Protein 7N3Z (pdb70)

Nearest PDB structures (foldseek):
  7n3z-assembly1_A  TM=1.003E+00  e=1.411E-87  Saccharomyces cerevisiae
  7n3y-assembly1_B  TM=9.552E-01  e=8.326E-77  Saccharomyces cerevisiae
  7n3y-assembly1_A  TM=9.451E-01  e=5.835E-74  Saccharomyces cerevisiae
  7n3y-assembly2_D  TM=9.573E-01  e=3.403E-71  Saccharomyces cerevisiae
  7n3y-assembly2_C  TM=9.420E-01  e=3.754E-72  Saccharomyces cerevisiae

Sequence (379 aa):
KSENTIRFLTFNVNGIRTFFHYQPFSQMNQSLRSVFDFFRADIITFQELKTEKLSISKWGRVDGFYSFISIPQTRKGYSGVGCWIRIPEKNHPLYHALQVVKAEEGITGYLTIKNGKHSAISSYRNDVNQGIGGYDSLDPDLDEKSALELDSEGRCVMVELACGIVIISVYCPANSNSSEEGEMFRLRFLKVLLRRRVRNLDKIGKKIVLMGDVNVCCRDLIDSADTLEQFSIPITDPMGGTKLEAQYRDKAIQFIINPDTPHRRIFNQILADSLLPDASKRGILIDTTRLIQTRNRLKMYTVWNMLKNLRPSNYGSRIDFILVSLKLERCIKAADILPDILGSDHCPVYSDLDILDDRIEPGTTQVPIPKFEARYKYNLRN

InterPro domains:
  IPR004808 AP endonuclease 1 [PS51435] (17-363)
  IPR004808 AP endonuclease 1 [PTHR22748] (12-360)
  IPR005135 Endonuclease/exonuclease/phosphatase [PF03372] (20-354)
  IPR010666 Zinc finger, GRF-type [PF06839] (474-520)
  IPR010666 Zinc finger, GRF-type [PS51999] (476-520)
  IPR020848 AP endonuclease 1, conserved site [PS00728] (322-333)
  IPR036691 Endonuclease/exonuclease/phosphatase superfamily [G3DSA:3.60.10.10] (2-362)
  IPR036691 Endonuclease/exonuclease/phosphatase superfamily [SSF56219] (17-362)

Structure (mmCIF, N/CA/C/O backbone):
data_7N3Z
#
_entry.id   7N3Z
#
_cell.length_a   171.412
_cell.length_b   46.948
_cell.length_c   51.532
_cell.angle_alpha   90.000
_cell.angle_beta   104.213
_cell.angle_gamma   90.000
#
_symmetry.space_group_name_H-M   'C 1 2 1'
#
loop_
_entity.id
_entity.type
_entity.pdbx_description
1 polymer 'DNA-(apurinic or apyrimidinic site) endonuclease 2'
2 non-polymer 'MAGNESIUM ION'
3 non-polymer 'CHLORIDE ION'
4 non-polymer 1,2-ETHANEDIOL
5 water water
#
loop_
_atom_site.group_PDB
_atom_site.id
_atom_site.type_symbol
_atom_site.label_atom_id
_atom_site.label_alt_id
_atom_site.label_comp_id
_atom_site.label_asym_id
_atom_site.label_entity_id
_atom_site.label_seq_id
_atom_site.pdbx_PDB_ins_code
_atom_site.Cartn_x
_atom_site.Cartn_y
_atom_site.Cartn_z
_atom_site.occupancy
_atom_site.B_iso_or_equiv
_atom_site.auth_seq_id
_atom_site.auth_comp_id
_atom_site.auth_asym_id
_atom_site.auth_atom_id
_atom_site.pdbx_PDB_model_num
ATOM 1 N N . LYS A 1 12 ? 67.47700 47.47100 7.06700 1.000 107.34445 12 LYS A N 1
ATOM 2 C CA . LYS A 1 12 ? 67.61500 47.23300 8.50000 1.000 110.41324 12 LYS A CA 1
ATOM 3 C C . LYS A 1 12 ? 69.09100 47.26300 8.92100 1.000 118.61159 12 LYS A C 1
ATOM 4 O O . LYS A 1 12 ? 69.98100 47.25300 8.07500 1.000 123.66746 12 LYS A O 1
ATOM 23 N N . SER A 1 13 ? 69.33800 47.28600 10.22800 1.000 111.52127 13 SER A N 1
ATOM 24 C CA . SER A 1 13 ? 70.66600 47.52500 10.77500 1.000 105.30210 13 SER A CA 1
ATOM 25 C C . SER A 1 13 ? 71.43300 46.22200 10.99300 1.000 86.11296 13 SER A C 1
ATOM 26 O O . SER A 1 13 ? 70.85700 45.14400 11.14700 1.000 71.91389 13 SER A O 1
ATOM 34 N N . GLU A 1 14 ? 72.76400 46.34000 10.99500 1.000 80.57808 14 GLU A N 1
ATOM 35 C CA . GLU A 1 14 ? 73.61100 45.20000 11.32400 1.000 78.50415 14 GLU A CA 1
ATOM 36 C C . GLU A 1 14 ? 73.47200 44.78100 12.78300 1.000 66.13161 14 GLU A C 1
ATOM 37 O O . GLU A 1 14 ? 73.83400 43.65100 13.13100 1.000 59.78612 14 GLU A O 1
ATOM 49 N N . ASN A 1 15 ? 72.96500 45.66100 13.64000 1.000 67.65811 15 ASN A N 1
ATOM 50 C CA . ASN A 1 15 ? 72.85900 45.37100 15.06000 1.000 69.10302 15 ASN A CA 1
ATOM 51 C C . ASN A 1 15 ? 71.58600 44.63000 15.42400 1.000 51.05349 15 ASN A C 1
ATOM 52 O O . ASN A 1 15 ? 71.47300 44.16100 16.56100 1.000 43.53943 15 ASN A O 1
ATOM 63 N N . THR A 1 16 ? 70.62400 44.52700 14.51100 1.000 53.23796 16 THR A N 1
ATOM 64 C CA . THR A 1 16 ? 69.36800 43.85400 14.80400 1.000 49.55068 16 THR A CA 1
ATOM 65 C C . THR A 1 16 ? 69.40800 42.43600 14.25200 1.000 37.43344 16 THR A C 1
ATOM 66 O O . THR A 1 16 ? 69.98000 42.18400 13.18600 1.000 28.24286 16 THR A O 1
ATOM 77 N N . ILE A 1 17 ? 68.81200 41.51200 15.00000 1.000 31.48272 17 ILE A N 1
ATOM 78 C CA . ILE A 1 17 ? 68.58000 40.14800 14.54100 1.000 26.63477 17 ILE A CA 1
ATOM 79 C C . ILE A 1 17 ? 67.20600 40.09400 13.89400 1.000 24.07657 17 ILE A C 1
ATOM 80 O O . ILE A 1 17 ? 66.21700 40.49000 14.51800 1.000 25.58728 17 ILE A O 1
ATOM 96 N N . ARG A 1 18 ? 67.13300 39.59600 12.65100 1.000 24.68454 18 ARG A N 1
ATOM 97 C CA . ARG A 1 18 ? 65.86200 39.39500 11.97000 1.000 23.63178 18 ARG A CA 1
ATOM 98 C C . ARG A 1 18 ? 65.41600 37.95000 12.15700 1.000 21.98421 18 ARG A C 1
ATOM 99 O O . ARG A 1 18 ? 66.13100 37.02300 11.76600 1.000 20.03924 18 ARG A O 1
ATOM 120 N N . PHE A 1 19 ? 64.24900 37.77300 12.77200 1.000 19.08124 19 PHE A N 1
ATOM 121 C CA . PHE A 1 19 ? 63.60200 36.48600 12.94800 1.000 20.48930 19 PHE A CA 1
ATOM 122 C C . PHE A 1 19 ? 62.56600 36.28700 11.85300 1.000 21.06305 19 PHE A C 1
ATOM 123 O O . PHE A 1 19 ? 61.81500 37.20400 11.52800 1.000 22.90011 19 PHE A O 1
ATOM 140 N N . LEU A 1 20 ? 62.50000 35.07800 11.31700 1.000 21.58680 20 LEU A N 1
ATOM 141 C CA . LEU A 1 20 ? 61.59300 34.76900 10.22400 1.000 20.81039 20 LEU A CA 1
ATOM 142 C C . LEU A 1 20 ? 60.97500 33.41100 10.48600 1.000 24.68980 20 LEU A C 1
ATOM 143 O O . LEU A 1 20 ? 61.69800 32.47000 10.81200 1.000 21.40257 20 LEU A O 1
ATOM 159 N N . THR A 1 21 ? 59.64700 33.30700 10.32900 1.000 23.59757 21 THR A N 1
ATOM 160 C CA . THR A 1 21 ? 58.95600 32.03000 10.40500 1.000 20.26296 21 THR A CA 1
ATOM 161 C C . THR A 1 21 ? 58.10200 31.87100 9.15700 1.000 20.95251 21 THR A C 1
ATOM 162 O O . THR A 1 21 ? 57.54800 32.84900 8.65000 1.000 22.50007 21 THR A O 1
ATOM 173 N N . PHE A 1 22 ? 58.02200 30.63800 8.65700 1.000 21.68155 22 PHE A N 1
ATOM 174 C CA . PHE A 1 22 ? 57.36800 30.35400 7.38100 1.000 19.82606 22 PHE A CA 1
ATOM 175 C C . PHE A 1 22 ? 56.96500 28.88500 7.40300 1.000 24.68717 22 PHE A C 1
ATOM 176 O O . PHE A 1 22 ? 57.83400 28.00700 7.44600 1.000 23.72916 22 PHE A O 1
ATOM 193 N N . ASN A 1 23 ? 55.66500 28.61500 7.38600 1.000 25.39252 23 ASN A N 1
ATOM 194 C CA . ASN A 1 23 ? 55.17800 27.28100 7.06600 1.000 25.02932 23 ASN A CA 1
ATOM 195 C C . ASN A 1 23 ? 55.27800 27.12900 5.55600 1.000 25.71098 23 ASN A C 1
ATOM 196 O O . ASN A 1 23 ? 54.54700 27.79100 4.81100 1.000 28.16390 23 ASN A O 1
ATOM 207 N N . VAL A 1 24 ? 56.14800 26.23100 5.09300 1.000 23.48703 24 VAL A N 1
ATOM 208 C CA . VAL A 1 24 ? 56.47800 26.17800 3.67300 1.000 28.11390 24 VAL A CA 1
ATOM 209 C C . VAL A 1 24 ? 55.71300 25.10200 2.92500 1.000 24.91351 24 VAL A C 1
ATOM 210 O O . VAL A 1 24 ? 55.88700 24.97400 1.70700 1.000 25.56359 24 VAL A O 1
ATOM 223 N N . ASN A 1 25 ? 54.82700 24.36500 3.59400 1.000 27.53225 25 ASN A N 1
ATOM 224 C CA . ASN A 1 25 ? 53.96200 23.38400 2.93400 1.000 26.60319 25 ASN A CA 1
ATOM 225 C C . ASN A 1 25 ? 54.79300 22.45100 2.05300 1.000 28.16390 25 ASN A C 1
ATOM 226 O O . ASN A 1 25 ? 54.47500 22.18800 0.88300 1.000 30.96950 25 ASN A O 1
ATOM 237 N N . GLY A 1 26 ? 55.88000 21.94900 2.63100 1.000 24.94246 26 GLY A N 1
ATOM 238 C CA . GLY A 1 26 ? 56.79300 21.08100 1.92000 1.000 26.11629 26 GLY A CA 1
ATOM 239 C C . GLY A 1 26 ? 57.93900 21.85200 1.29300 1.000 36.04906 26 GLY A C 1
ATOM 240 O O . GLY A 1 26 ? 57.73900 22.63500 0.35300 1.000 28.26128 26 GLY A O 1
ATOM 244 N N . ILE A 1 27 ? 59.15700 21.62300 1.79400 1.000 31.09583 27 ILE A N 1
ATOM 245 C CA . ILE A 1 27 ? 60.25700 22.48400 1.38400 1.000 27.25064 27 ILE A CA 1
ATOM 246 C C . ILE A 1 27 ? 60.64500 22.24200 -0.06600 1.000 27.36381 27 ILE A C 1
ATOM 247 O O . ILE A 1 27 ? 61.01300 23.19100 -0.76600 1.000 40.94175 27 ILE A O 1
ATOM 263 N N . ARG A 1 28 ? 60.53800 21.00700 -0.57000 1.000 38.28091 28 ARG A N 1
ATOM 264 C CA . ARG A 1 28 ? 60.82200 20.77500 -1.98800 1.000 39.38630 28 ARG A CA 1
ATOM 265 C C . ARG A 1 28 ? 59.82500 21.50500 -2.88800 1.000 32.59601 28 ARG A C 1
ATOM 266 O O . ARG A 1 28 ? 60.20400 22.11100 -3.89800 1.000 32.39336 28 ARG A O 1
ATOM 270 N N . THR A 1 29 ? 58.53200 21.41800 -2.56600 1.000 31.10373 29 THR A N 1
ATOM 271 C CA . THR A 1 29 ? 57.52200 22.16700 -3.31400 1.000 40.18903 29 THR A CA 1
ATOM 272 C C . THR A 1 29 ? 57.73500 23.67500 -3.19600 1.000 30.72210 29 THR A C 1
ATOM 273 O O . THR A 1 29 ? 57.53700 24.41800 -4.16100 1.000 31.69591 29 THR A O 1
ATOM 284 N N . PHE A 1 30 ? 58.10700 24.14400 -2.00500 1.000 31.25901 30 PHE A N 1
ATOM 285 C CA . PHE A 1 30 ? 58.39000 25.56500 -1.80200 1.000 28.14548 30 PHE A CA 1
ATOM 286 C C . PHE A 1 30 ? 59.36300 26.11000 -2.85100 1.000 31.93541 30 PHE A C 1
ATOM 287 O O . PHE A 1 30 ? 59.19800 27.24000 -3.33400 1.000 29.39826 30 PHE A O 1
ATOM 304 N N . PHE A 1 31 ? 60.36500 25.32000 -3.23600 1.000 31.67748 31 PHE A N 1
ATOM 305 C CA . PHE A 1 31 ? 61.35900 25.80800 -4.19000 1.000 33.51718 31 PHE A CA 1
ATOM 306 C C . PHE A 1 31 ? 60.85400 25.82200 -5.63300 1.000 36.38331 31 PHE A C 1
ATOM 307 O O . PHE A 1 31 ? 61.63400 26.14700 -6.53200 1.000 36.64387 31 PHE A O 1
ATOM 324 N N . HIS A 1 32 ? 59.59100 25.48200 -5.88200 1.000 33.61719 32 HIS A N 1
ATOM 325 C CA . HIS A 1 32 ? 59.02500 25.63200 -7.21400 1.000 36.02274 32 HIS A CA 1
ATOM 326 C C . HIS A 1 32 ? 58.35300 26.98300 -7.40800 1.000 35.43583 32 HIS A C 1
ATOM 327 O O . HIS A 1 32 ? 57.87500 27.26700 -8.49800 1.000 40.06007 32 HIS A O 1
ATOM 341 N N . TYR A 1 33 ? 58.32200 27.83200 -6.39400 1.000 33.62245 33 TYR A N 1
ATOM 342 C CA . TYR A 1 33 ? 57.70800 29.14700 -6.52400 1.000 37.49397 33 TYR A CA 1
ATOM 343 C C . TYR A 1 33 ? 58.75600 30.22800 -6.77500 1.000 38.03351 33 TYR A C 1
ATOM 344 O O . TYR A 1 33 ? 59.85600 30.18600 -6.20700 1.000 32.86710 33 TYR A O 1
ATOM 362 N N . GLN A 1 34 ? 58.38900 31.21900 -7.57900 1.000 35.44636 34 GLN A N 1
ATOM 363 C CA . GLN A 1 34 ? 59.24100 32.38800 -7.75800 1.000 38.05193 34 GLN A CA 1
ATOM 364 C C . GLN A 1 34 ? 59.34400 33.16900 -6.44400 1.000 34.59889 34 GLN A C 1
ATOM 365 O O . GLN A 1 34 ? 58.36100 33.27900 -5.69900 1.000 35.88851 34 GLN A O 1
ATOM 379 N N . PRO A 1 35 ? 60.51000 33.75400 -6.14000 1.000 37.60977 35 PRO A N 1
ATOM 380 C CA . PRO A 1 35 ? 61.79100 33.69400 -6.84800 1.000 37.66504 35 PRO A CA 1
ATOM 381 C C . PRO A 1 35 ? 62.63000 32.49000 -6.47300 1.000 35.86746 35 PRO A C 1
ATOM 382 O O . PRO A 1 35 ? 63.72600 32.31500 -7.00500 1.000 35.01999 35 PRO A O 1
ATOM 393 N N . PHE A 1 36 ? 62.15400 31.70100 -5.50900 1.000 36.75967 36 PHE A N 1
ATOM 394 C CA . PHE A 1 36 ? 62.97300 30.61800 -4.96500 1.000 33.48823 36 PHE A CA 1
ATOM 395 C C . PHE A 1 36 ? 63.31900 29.58100 -6.01700 1.000 35.46215 36 PHE A C 1
ATOM 396 O O . PHE A 1 36 ? 64.30600 28.85400 -5.85900 1.000 36.70966 36 PHE A O 1
ATOM 413 N N . SER A 1 37 ? 62.56000 29.53400 -7.11200 1.000 37.11498 37 SER A N 1
ATOM 414 C CA . SER A 1 37 ? 62.84200 28.60300 -8.19500 1.000 36.70966 37 SER A CA 1
ATOM 415 C C . SER A 1 37 ? 64.13200 28.93200 -8.93500 1.000 37.66767 37 SER A C 1
ATOM 416 O O . SER A 1 37 ? 64.67100 28.05800 -9.61700 1.000 43.28677 37 SER A O 1
ATOM 424 N N . GLN A 1 38 ? 64.65200 30.15100 -8.79400 1.000 45.64758 38 GLN A N 1
ATOM 425 C CA . GLN A 1 38 ? 65.92600 30.52200 -9.39600 1.000 48.61109 38 GLN A CA 1
ATOM 426 C C . GLN A 1 38 ? 67.12400 30.23200 -8.49700 1.000 45.86339 38 GLN A C 1
ATOM 427 O O . GLN A 1 38 ? 68.25400 30.52300 -8.89200 1.000 39.48105 38 GLN A O 1
ATOM 441 N N . MET A 1 39 ? 66.91700 29.68100 -7.30200 1.000 37.99140 39 MET A N 1
ATOM 442 C CA . MET A 1 39 ? 67.97200 29.62600 -6.30400 1.000 35.60690 39 MET A CA 1
ATOM 443 C C . MET A 1 39 ? 68.61200 28.25300 -6.17500 1.000 34.80680 39 MET A C 1
ATOM 444 O O . MET A 1 39 ? 69.41500 28.03900 -5.25600 1.000 35.81482 39 MET A O 1
ATOM 458 N N . ASN A 1 40 ? 68.28200 27.32200 -7.06900 1.000 35.70691 40 ASN A N 1
ATOM 459 C CA . ASN A 1 40 ? 68.88700 25.98700 -7.07700 1.000 36.19118 40 ASN A CA 1
ATOM 460 C C . ASN A 1 40 ? 68.77000 25.31900 -5.71000 1.000 34.29359 40 ASN A C 1
ATOM 461 O O . ASN A 1 40 ? 69.70700 24.68800 -5.22400 1.000 35.75165 40 ASN A O 1
ATOM 472 N N . GLN A 1 41 ? 67.61400 25.49700 -5.05500 1.000 33.95933 41 GLN A N 1
ATOM 473 C CA . GLN A 1 41 ? 67.31600 24.82300 -3.79800 1.000 31.44588 41 GLN A CA 1
ATOM 474 C C . GLN A 1 41 ? 68.30600 25.21000 -2.70400 1.000 35.79640 41 GLN A C 1
ATOM 475 O O . GLN A 1 41 ? 68.59700 24.41200 -1.81300 1.000 34.77522 41 GLN A O 1
ATOM 489 N N . SER A 1 42 ? 68.82400 26.43500 -2.76200 1.000 33.64351 42 SER A N 1
ATOM 490 C CA . SER A 1 42 ? 69.80500 26.90600 -1.79500 1.000 32.78814 42 SER A CA 1
ATOM 491 C C . SER A 1 42 ? 69.11000 27.68700 -0.68900 1.000 27.01377 42 SER A C 1
ATOM 492 O O . SER A 1 42 ? 68.63500 28.80400 -0.90600 1.000 33.01712 42 SER A O 1
ATOM 500 N N . LEU A 1 43 ? 69.10800 27.11500 0.51000 1.000 25.70571 43 LEU A N 1
ATOM 501 C CA . LEU A 1 43 ? 68.56200 27.80200 1.66800 1.000 24.16606 43 LEU A CA 1
ATOM 502 C C . LEU A 1 43 ? 69.35100 29.06400 1.98500 1.000 24.50031 43 LEU A C 1
ATOM 503 O O . LEU A 1 43 ? 68.77100 30.07100 2.41700 1.000 23.19752 43 LEU A O 1
ATOM 519 N N . ARG A 1 44 ? 70.67400 29.03100 1.77500 1.000 26.94270 44 ARG A N 1
ATOM 520 C CA . ARG A 1 44 ? 71.48200 30.22300 2.00400 1.000 31.38534 44 ARG A CA 1
ATOM 521 C C . ARG A 1 44 ? 71.00900 31.37200 1.13100 1.000 32.74340 44 ARG A C 1
ATOM 522 O O . ARG A 1 44 ? 70.89700 32.51100 1.59700 1.000 29.38247 44 ARG A O 1
ATOM 543 N N . SER A 1 45 ? 70.71700 31.09900 -0.14400 1.000 31.47483 45 SER A N 1
ATOM 544 C CA . SER A 1 45 ? 70.13400 32.13700 -0.98500 1.000 31.54062 45 SER A CA 1
ATOM 545 C C . SER A 1 45 ? 68.77000 32.58700 -0.46500 1.000 30.14309 45 SER A C 1
ATOM 546 O O . SER A 1 45 ? 68.43100 33.77300 -0.55200 1.000 31.93541 45 SER A O 1
ATOM 554 N N . VAL A 1 46 ? 67.95900 31.66200 0.05900 1.000 30.90107 46 VAL A N 1
ATOM 555 C CA . VAL A 1 46 ? 66.64900 32.04500 0.58500 1.000 28.07705 46 VAL A CA 1
ATOM 556 C C . VAL A 1 46 ? 66.80300 32.96000 1.79900 1.000 28.09811 46 VAL A C 1
ATOM 557 O O . VAL A 1 46 ? 66.12800 33.99300 1.92100 1.000 29.12454 46 VAL A O 1
ATOM 570 N N . PHE A 1 47 ? 67.67200 32.57700 2.72700 1.000 29.14297 47 PHE A N 1
ATOM 571 C CA . PHE A 1 47 ? 67.85000 33.37700 3.92900 1.000 30.44049 47 PHE A CA 1
ATOM 572 C C . PHE A 1 47 ? 68.47200 34.72300 3.59200 1.000 31.85382 47 PHE A C 1
ATOM 573 O O . PHE A 1 47 ? 68.15000 35.72700 4.23400 1.000 26.90323 47 PHE A O 1
ATOM 590 N N . ASP A 1 48 ? 69.37200 34.76500 2.60100 1.000 28.81924 48 ASP A N 1
ATOM 591 C CA . ASP A 1 48 ? 69.89900 36.05500 2.16300 1.000 24.65822 48 ASP A CA 1
ATOM 592 C C . ASP A 1 48 ? 68.81300 36.89200 1.48000 1.000 28.07442 48 ASP A C 1
ATOM 593 O O . ASP A 1 48 ? 68.78200 38.11500 1.66100 1.000 31.25901 48 ASP A O 1
ATOM 602 N N . PHE A 1 49 ? 67.88800 36.25800 0.74100 1.000 28.41130 49 PHE A N 1
ATOM 603 C CA . PHE A 1 49 ? 66.77100 36.99800 0.15000 1.000 33.27504 49 PHE A CA 1
ATOM 604 C C . PHE A 1 49 ? 65.94000 37.69400 1.22300 1.000 26.28999 49 PHE A C 1
ATOM 605 O O . PHE A 1 49 ? 65.50600 38.83600 1.04800 1.000 29.16929 49 PHE A O 1
ATOM 622 N N . PHE A 1 50 ? 65.69600 37.01500 2.33000 1.000 23.62125 50 PHE A N 1
ATOM 623 C CA . PHE A 1 50 ? 64.89600 37.59000 3.39600 1.000 27.98493 50 PHE A CA 1
ATOM 624 C C . PHE A 1 50 ? 65.71200 38.49300 4.30500 1.000 31.34850 50 PHE A C 1
ATOM 625 O O . PHE A 1 50 ? 65.12900 39.15300 5.17500 1.000 29.87727 50 PHE A O 1
ATOM 642 N N . ARG A 1 51 ? 67.03300 38.53100 4.11400 1.000 32.58549 51 ARG A N 1
ATOM 643 C CA . ARG A 1 51 ? 67.96100 39.20800 5.01300 1.000 30.36943 51 ARG A CA 1
ATOM 644 C C . ARG A 1 51 ? 67.75400 38.74500 6.45000 1.000 26.28999 51 ARG A C 1
ATOM 645 O O . ARG A 1 51 ? 67.77400 39.54000 7.38500 1.000 26.36895 51 ARG A O 1
ATOM 666 N N . ALA A 1 52 ? 67.55500 37.44600 6.63100 1.000 25.70571 52 ALA A N 1
ATOM 667 C CA . ALA A 1 52 ? 67.15400 36.90600 7.92400 1.000 20.67880 52 ALA A CA 1
ATOM 668 C C . ALA A 1 52 ? 68.35600 36.29500 8.63000 1.000 23.71600 52 ALA A C 1
ATOM 669 O O . ALA A 1 52 ? 69.32500 35.86000 7.99600 1.000 25.29777 52 ALA A O 1
ATOM 676 N N . ASP A 1 53 ? 68.29300 36.29000 9.95900 1.000 23.63178 53 ASP A N 1
ATOM 677 C CA . ASP A 1 53 ? 69.35300 35.75900 10.80200 1.000 26.07944 53 ASP A CA 1
ATOM 678 C C . ASP A 1 53 ? 68.96200 34.49800 11.54900 1.000 20.17347 53 ASP A C 1
ATOM 679 O O . ASP A 1 53 ? 69.79100 33.58200 11.68600 1.000 19.75763 53 ASP A O 1
ATOM 688 N N . ILE A 1 54 ? 67.72300 34.41200 12.02500 1.000 19.64709 54 ILE A N 1
ATOM 689 C CA . ILE A 1 54 ? 67.21700 33.24000 12.71800 1.000 19.03123 54 ILE A CA 1
ATOM 690 C C . ILE A 1 54 ? 65.89900 32.87000 12.04500 1.000 22.90801 54 ILE A C 1
ATOM 691 O O . ILE A 1 54 ? 64.94500 33.65200 12.07900 1.000 21.57890 54 ILE A O 1
ATOM 707 N N . ILE A 1 55 ? 65.85800 31.69600 11.42100 1.000 23.54493 55 ILE A N 1
ATOM 708 C CA . ILE A 1 55 ? 64.77400 31.30000 10.53400 1.000 22.59481 55 ILE A CA 1
ATOM 709 C C . ILE A 1 55 ? 64.24300 29.95000 10.98200 1.000 22.40005 55 ILE A C 1
ATOM 710 O O . ILE A 1 55 ? 65.02100 29.02100 11.21100 1.000 23.72653 55 ILE A O 1
ATOM 726 N N . THR A 1 56 ? 62.92300 29.83100 11.08800 1.000 22.32110 56 THR A N 1
ATOM 727 C CA . THR A 1 56 ? 62.28200 28.53400 11.22300 1.000 23.48703 56 THR A CA 1
ATOM 728 C C . THR A 1 56 ? 61.32000 28.31600 10.06000 1.000 23.09751 56 THR A C 1
ATOM 729 O O . THR A 1 56 ? 60.55600 29.21400 9.70900 1.000 20.37350 56 THR A O 1
ATOM 740 N N . PHE A 1 57 ? 61.36900 27.12500 9.47800 1.000 19.56287 57 PHE A N 1
ATOM 741 C CA . PHE A 1 57 ? 60.40100 26.65700 8.49600 1.000 20.72354 57 PHE A CA 1
ATOM 742 C C . PHE A 1 57 ? 59.65900 25.48000 9.11400 1.000 25.07932 57 PHE A C 1
ATOM 743 O O . PHE A 1 57 ? 60.28100 24.63000 9.76300 1.000 23.93708 57 PHE A O 1
ATOM 760 N N . GLN A 1 58 ? 58.34100 25.42000 8.90500 1.000 23.36333 58 GLN A N 1
ATOM 761 C CA . GLN A 1 58 ? 57.53500 24.29200 9.33700 1.000 26.25315 58 GLN A CA 1
ATOM 762 C C . GLN A 1 58 ? 56.94200 23.55200 8.14300 1.000 27.91387 58 GLN A C 1
ATOM 763 O O . GLN A 1 58 ? 56.82700 24.09400 7.04000 1.000 26.79005 58 GLN A O 1
ATOM 777 N N . GLU A 1 59 ? 56.57500 22.29400 8.39000 1.000 26.61109 59 GLU A N 1
ATOM 778 C CA . GLU A 1 59 ? 56.11700 21.36200 7.35000 1.000 25.04774 59 GLU A CA 1
ATOM 779 C C . GLU A 1 59 ? 57.17000 21.16800 6.26200 1.000 27.02429 59 GLU A C 1
ATOM 780 O O . GLU A 1 59 ? 56.90800 21.33500 5.06800 1.000 27.07430 59 GLU A O 1
ATOM 792 N N . LEU A 1 60 ? 58.37900 20.79500 6.68200 1.000 27.40855 60 LEU A N 1
ATOM 793 C CA . LEU A 1 60 ? 59.41000 20.41900 5.72300 1.000 28.70081 60 LEU A CA 1
ATOM 794 C C . LEU A 1 60 ? 58.92500 19.31200 4.79900 1.000 31.09057 60 LEU A C 1
ATOM 795 O O . LEU A 1 60 ? 59.26800 19.29500 3.60900 1.000 26.62424 60 LEU A O 1
ATOM 811 N N . LYS A 1 61 ? 58.11500 18.38900 5.32800 1.000 27.18484 61 LYS A N 1
ATOM 812 C CA . LYS A 1 61 ? 57.65100 17.21700 4.59000 1.000 30.53261 61 LYS A CA 1
ATOM 813 C C . LYS A 1 61 ? 58.82100 16.56500 3.87000 1.000 28.16390 61 LYS A C 1
ATOM 814 O O . LYS A 1 61 ? 58.80400 16.36000 2.66100 1.000 31.92751 61 LYS A O 1
ATOM 833 N N . THR A 1 62 ? 59.86200 16.27600 4.62800 1.000 28.44288 62 THR A N 1
ATOM 834 C CA . THR A 1 62 ? 61.08600 15.75500 4.04800 1.000 27.67174 62 THR A CA 1
ATOM 835 C C . THR A 1 62 ? 61.35800 14.35200 4.57600 1.000 35.44372 62 THR A C 1
ATOM 836 O O . THR A 1 62 ? 60.43300 13.66200 5.01400 1.000 36.78862 62 THR A O 1
ATOM 847 N N . GLU A 1 63 ? 62.60500 13.90100 4.49700 1.000 34.28832 63 GLU A N 1
ATOM 848 C CA . GLU A 1 63 ? 62.99000 12.57600 4.96200 1.000 34.08040 63 GLU A CA 1
ATOM 849 C C . GLU A 1 63 ? 64.46900 12.62400 5.30900 1.000 29.47195 63 GLU A C 1
ATOM 850 O O . GLU A 1 63 ? 65.16900 13.57700 4.95800 1.000 31.10899 63 GLU A O 1
ATOM 862 N N . LYS A 1 64 ? 64.94200 11.59400 6.02200 1.000 35.19633 64 LYS A N 1
ATOM 863 C CA . LYS A 1 64 ? 66.30000 11.63700 6.56600 1.000 47.48201 64 LYS A CA 1
ATOM 864 C C . LYS A 1 64 ? 67.34200 11.84600 5.47000 1.000 44.14740 64 LYS A C 1
ATOM 865 O O . LYS A 1 64 ? 68.27000 12.64200 5.62900 1.000 41.26284 64 LYS A O 1
ATOM 884 N N . LEU A 1 65 ? 67.20600 11.13600 4.35200 1.000 52.01676 65 LEU A N 1
ATOM 885 C CA . LEU A 1 65 ? 68.22100 11.21600 3.30600 1.000 62.68646 65 LEU A CA 1
ATOM 886 C C . LEU A 1 65 ? 68.31400 12.61600 2.71400 1.000 45.28174 65 LEU A C 1
ATOM 887 O O . LEU A 1 65 ? 69.39300 13.03800 2.28700 1.000 41.30232 65 LEU A O 1
ATOM 903 N N . SER A 1 66 ? 67.21900 13.36600 2.72500 1.000 39.03889 66 SER A N 1
ATOM 904 C CA . SER A 1 66 ? 67.22400 14.72900 2.20900 1.000 34.91471 66 SER A CA 1
ATOM 905 C C . SER A 1 66 ? 67.87200 15.72300 3.15200 1.000 33.21188 66 SER A C 1
ATOM 906 O O . SER A 1 66 ? 68.19100 16.83900 2.72600 1.000 40.18377 66 SER A O 1
ATOM 914 N N . ILE A 1 67 ? 68.08100 15.34600 4.41600 1.000 32.84604 67 ILE A N 1
ATOM 915 C CA . ILE A 1 67 ? 68.70600 16.25000 5.36700 1.000 30.76421 67 ILE A CA 1
ATOM 916 C C . ILE A 1 67 ? 70.12100 16.60300 4.93100 1.000 34.22516 67 ILE A C 1
ATOM 917 O O . ILE A 1 67 ? 70.65500 17.63600 5.33000 1.000 44.11845 67 ILE A O 1
ATOM 933 N N . SER A 1 68 ? 70.75100 15.77000 4.11300 1.000 37.88612 68 SER A N 1
ATOM 934 C CA . SER A 1 68 ? 72.08000 16.12800 3.63800 1.000 47.45569 68 SER A CA 1
ATOM 935 C C . SER A 1 68 ? 72.04100 17.39800 2.80600 1.000 40.74699 68 SER A C 1
ATOM 936 O O . SER A 1 68 ? 73.08800 18.01400 2.58700 1.000 37.78085 68 SER A O 1
ATOM 944 N N . LYS A 1 69 ? 70.86300 17.78600 2.31400 1.000 38.30722 69 LYS A N 1
ATOM 945 C CA . LYS A 1 69 ? 70.69500 19.08100 1.66700 1.000 35.98326 69 LYS A CA 1
ATOM 946 C C . LYS A 1 69 ? 70.30100 20.14900 2.68700 1.000 33.82511 69 LYS A C 1
ATOM 947 O O . LYS A 1 69 ? 71.05100 21.10700 2.91400 1.000 37.45449 69 LYS A O 1
ATOM 951 N N . TRP A 1 70 ? 69.15400 19.95100 3.35600 1.000 30.69579 70 TRP A N 1
ATOM 952 C CA . TRP A 1 70 ? 68.53000 20.99400 4.16000 1.000 27.36118 70 TRP A CA 1
ATOM 953 C C . TRP A 1 70 ? 69.25100 21.25500 5.47800 1.000 26.35579 70 TRP A C 1
ATOM 954 O O . TRP A 1 70 ? 69.05200 22.32200 6.06800 1.000 24.85824 70 TRP A O 1
ATOM 975 N N . GLY A 1 71 ? 70.06200 20.31500 5.95600 1.000 28.54290 71 GLY A N 1
ATOM 976 C CA . GLY A 1 71 ? 70.83800 20.48700 7.16600 1.000 30.16677 71 GLY A CA 1
ATOM 977 C C . GLY A 1 71 ? 72.29600 20.82600 6.94100 1.000 28.41130 71 GLY A C 1
ATOM 978 O O . GLY A 1 71 ? 73.08400 20.76500 7.89000 1.000 27.93756 71 GLY A O 1
ATOM 982 N N . ARG A 1 72 ? 72.68300 21.19200 5.72400 1.000 29.41932 72 ARG A N 1
ATOM 983 C CA . ARG A 1 72 ? 74.04600 21.63800 5.40700 1.000 33.34084 72 ARG A CA 1
ATOM 984 C C . ARG A 1 72 ? 73.91500 22.94900 4.63700 1.000 29.72198 72 ARG A C 1
ATOM 985 O O . ARG A 1 72 ? 73.76900 22.95800 3.41200 1.000 30.56682 72 ARG A O 1
ATOM 1006 N N . VAL A 1 73 ? 73.95200 24.05800 5.36300 1.000 28.39025 73 VAL A N 1
ATOM 1007 C CA . VAL A 1 73 ? 73.69400 25.38100 4.81000 1.000 31.91698 73 VAL A CA 1
ATOM 1008 C C . VAL A 1 73 ? 74.93200 26.23300 5.06100 1.000 34.87523 73 VAL A C 1
ATOM 1009 O O . VAL A 1 73 ? 75.26600 26.53000 6.21400 1.000 29.12718 73 VAL A O 1
ATOM 1022 N N . ASP A 1 74 ? 75.59200 26.64800 3.99200 1.000 34.97525 74 ASP A N 1
ATOM 1023 C CA . ASP A 1 74 ? 76.82000 27.41700 4.14400 1.000 39.93637 74 ASP A CA 1
ATOM 1024 C C . ASP A 1 74 ? 76.56200 28.71100 4.90500 1.000 27.12694 74 ASP A C 1
ATOM 1025 O O . ASP A 1 74 ? 75.63700 29.46600 4.59000 1.000 32.69603 74 ASP A O 1
ATOM 1034 N N . GLY A 1 75 ? 77.35100 28.94100 5.94800 1.000 27.65332 75 GLY A N 1
ATOM 1035 C CA . GLY A 1 75 ? 77.19500 30.14500 6.73300 1.000 25.10827 75 GLY A CA 1
ATOM 1036 C C . GLY A 1 75 ? 76.10300 30.07900 7.77400 1.000 23.03171 75 GLY A C 1
ATOM 1037 O O . GLY A 1 75 ? 75.80200 31.10500 8.37800 1.000 22.81853 75 GLY A O 1
ATOM 1041 N N . PHE A 1 76 ? 75.52800 28.89700 8.01900 1.000 25.61623 76 PHE A N 1
ATOM 1042 C CA . PHE A 1 76 ? 74.44500 28.73000 8.97200 1.000 24.57137 76 PHE A CA 1
ATOM 1043 C C . PHE A 1 76 ? 74.60700 27.42800 9.73500 1.000 21.62365 76 PHE A C 1
ATOM 1044 O O . PHE A 1 76 ? 75.11300 26.43300 9.20200 1.000 20.64721 76 PHE A O 1
ATOM 1061 N N . TYR A 1 77 ? 74.11600 27.43100 10.97300 1.000 22.29215 77 TYR A N 1
ATOM 1062 C CA . TYR A 1 77 ? 73.87000 26.20900 11.72600 1.000 23.42649 77 TYR A CA 1
ATOM 1063 C C . TYR A 1 77 ? 72.46000 25.72900 11.41900 1.000 20.84197 77 TYR A C 1
ATOM 1064 O O . TYR A 1 77 ? 71.54700 26.53700 11.28300 1.000 24.50557 77 TYR A O 1
ATOM 1082 N N . SER A 1 78 ? 72.28200 24.41400 11.32400 1.000 19.18125 78 SER A N 1
ATOM 1083 C CA . SER A 1 78 ? 70.99200 23.82500 10.99200 1.000 18.01795 78 SER A CA 1
ATOM 1084 C C . SER A 1 78 ? 70.54100 22.93300 12.13200 1.000 17.78897 78 SER A C 1
ATOM 1085 O O . SER A 1 78 ? 71.29900 22.05800 12.55900 1.000 22.73430 78 SER A O 1
ATOM 1093 N N . PHE A 1 79 ? 69.30100 23.12200 12.58700 1.000 18.08375 79 PHE A N 1
ATOM 1094 C CA . PHE A 1 79 ? 68.69300 22.32300 13.64500 1.000 20.33139 79 PHE A CA 1
ATOM 1095 C C . PHE A 1 79 ? 67.33700 21.84200 13.15500 1.000 20.14452 79 PHE A C 1
ATOM 1096 O O . PHE A 1 79 ? 66.38800 22.63100 13.05100 1.000 22.67114 79 PHE A O 1
ATOM 1113 N N . ILE A 1 80 ? 67.23700 20.55200 12.85700 1.000 18.74962 80 ILE A N 1
ATOM 1114 C CA . ILE A 1 80 ? 66.07000 20.02600 12.15900 1.000 23.61599 80 ILE A CA 1
ATOM 1115 C C . ILE A 1 80 ? 65.50600 18.84600 12.93500 1.000 21.18412 80 ILE A C 1
ATOM 1116 O O . ILE A 1 80 ? 66.25600 17.95600 13.35100 1.000 21.12095 80 ILE A O 1
ATOM 1132 N N . SER A 1 81 ? 64.18500 18.85300 13.11700 1.000 24.03972 81 SER A N 1
ATOM 1133 C CA . SER A 1 81 ? 63.42700 17.78000 13.74800 1.000 23.70547 81 SER A CA 1
ATOM 1134 C C . SER A 1 81 ? 62.38900 17.24700 12.76500 1.000 26.27683 81 SER A C 1
ATOM 1135 O O . SER A 1 81 ? 61.56600 18.00800 12.25800 1.000 23.65547 81 SER A O 1
ATOM 1143 N N . ILE A 1 82 ? 62.42100 15.94700 12.51700 1.000 25.32935 82 ILE A N 1
ATOM 1144 C CA . ILE A 1 82 ? 61.45400 15.29000 11.64100 1.000 27.52962 82 ILE A CA 1
ATOM 1145 C C . ILE A 1 82 ? 60.95100 14.04800 12.35500 1.000 35.62006 82 ILE A C 1
ATOM 1146 O O . ILE A 1 82 ? 61.58500 13.56900 13.30700 1.000 26.22156 82 ILE A O 1
ATOM 1162 N N . PRO A 1 83 ? 59.80200 13.50300 11.93800 1.000 35.42530 83 PRO A N 1
ATOM 1163 C CA . PRO A 1 83 ? 59.34600 12.24100 12.53300 1.000 30.43786 83 PRO A CA 1
ATOM 1164 C C . PRO A 1 83 ? 60.41200 11.17000 12.33500 1.000 32.54601 83 PRO A C 1
ATOM 1165 O O . PRO A 1 83 ? 61.17800 11.20100 11.37100 1.000 43.92632 83 PRO A O 1
ATOM 1176 N N . GLN A 1 84 ? 60.46700 10.21000 13.25400 1.000 46.03710 84 GLN A N 1
ATOM 1177 C CA . GLN A 1 84 ? 61.50600 9.18400 13.16500 1.000 66.74484 84 GLN A CA 1
ATOM 1178 C C . GLN A 1 84 ? 61.39300 8.38600 11.87000 1.000 71.48752 84 GLN A C 1
ATOM 1179 O O . GLN A 1 84 ? 62.39600 8.12600 11.19400 1.000 70.03998 84 GLN A O 1
ATOM 1193 N N . THR A 1 85 ? 60.17700 7.98300 11.51200 1.000 78.79892 85 THR A N 1
ATOM 1194 C CA . THR A 1 85 ? 59.95900 7.11100 10.36500 1.000 77.53561 85 THR A CA 1
ATOM 1195 C C . THR A 1 85 ? 59.07600 7.74800 9.30600 1.000 60.68622 85 THR A C 1
ATOM 1196 O O . THR A 1 85 ? 59.40600 7.70700 8.11800 1.000 53.55116 85 THR A O 1
ATOM 1207 N N . ARG A 1 86 ? 57.95400 8.32500 9.70200 1.000 53.89857 86 ARG A N 1
ATOM 1208 C CA . ARG A 1 86 ? 57.00600 8.84300 8.72900 1.000 52.13783 86 ARG A CA 1
ATOM 1209 C C . ARG A 1 86 ? 57.66400 9.90400 7.84300 1.000 46.44504 86 ARG A C 1
ATOM 1210 O O . ARG A 1 86 ? 58.18700 10.91100 8.33100 1.000 37.96771 86 ARG A O 1
ATOM 1231 N N . LYS A 1 87 ? 57.62300 9.67500 6.53800 1.000 39.50210 87 LYS A N 1
ATOM 1232 C CA . LYS A 1 87 ? 58.20900 10.57200 5.55600 1.000 43.69471 87 LYS A CA 1
ATOM 1233 C C . LYS A 1 87 ? 57.14100 11.50900 5.00300 1.000 35.03578 87 LYS A C 1
ATOM 1234 O O . LYS A 1 87 ? 55.93900 11.22800 5.05700 1.000 36.92285 87 LYS A O 1
ATOM 1238 N N . GLY A 1 88 ? 57.59200 12.65400 4.49900 1.000 31.33270 88 GLY A N 1
ATOM 1239 C CA . GLY A 1 88 ? 56.67400 13.60000 3.89000 1.000 30.59051 88 GLY A CA 1
ATOM 1240 C C . GLY A 1 88 ? 55.66500 14.21500 4.83800 1.000 32.28019 88 GLY A C 1
ATOM 1241 O O . GLY A 1 88 ? 54.58500 14.62200 4.40200 1.000 33.57771 88 GLY A O 1
ATOM 1245 N N . TYR A 1 89 ? 56.00500 14.33700 6.12400 1.000 32.03805 89 TYR A N 1
ATOM 1246 C CA . TYR A 1 89 ? 55.03300 14.75600 7.12000 1.000 30.45628 89 TYR A CA 1
ATOM 1247 C C . TYR A 1 89 ? 55.68700 15.66000 8.14900 1.000 31.35113 89 TYR A C 1
ATOM 1248 O O . TYR A 1 89 ? 56.74500 15.32800 8.68800 1.000 25.90047 89 TYR A O 1
ATOM 1266 N N . SER A 1 90 ? 55.05500 16.80200 8.39800 1.000 23.82654 90 SER A N 1
ATOM 1267 C CA . SER A 1 90 ? 55.44600 17.67900 9.49600 1.000 25.63202 90 SER A CA 1
ATOM 1268 C C . SER A 1 90 ? 56.92800 18.01400 9.29400 1.000 28.96400 90 SER A C 1
ATOM 1269 O O . SER A 1 90 ? 57.40900 18.07800 8.15200 1.000 26.12945 90 SER A O 1
ATOM 1277 N N . GLY A 1 91 ? 57.64800 18.22700 10.38700 1.000 24.82140 91 GLY A N 1
ATOM 1278 C CA . GLY A 1 91 ? 59.05000 18.58700 10.31700 1.000 23.11593 91 GLY A CA 1
ATOM 1279 C C . GLY A 1 91 ? 59.23900 20.07000 10.54500 1.000 20.05767 91 GLY A C 1
ATOM 1280 O O . GLY A 1 91 ? 58.50600 20.88900 9.98900 1.000 25.63202 91 GLY A O 1
ATOM 1284 N N . VAL A 1 92 ? 60.20500 20.42600 11.37800 1.000 19.82606 92 VAL A N 1
ATOM 1285 C CA . VA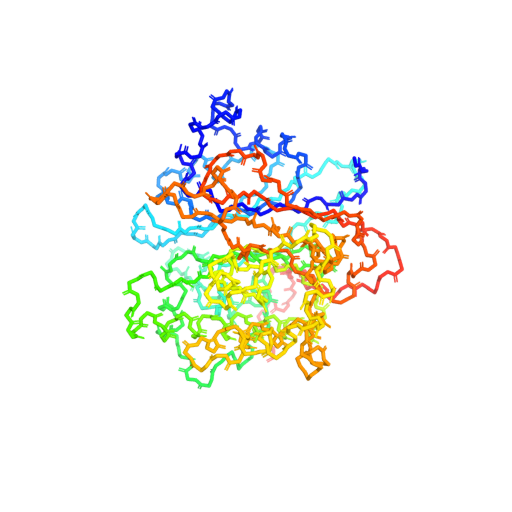L A 1 92 ? 60.51000 21.81500 11.67800 1.000 19.28652 92 VAL A CA 1
ATOM 1286 C C . VAL A 1 92 ? 62.01700 21.97100 11.59600 1.000 18.69435 92 VAL A C 1
ATOM 1287 O O . VAL A 1 92 ? 62.76200 21.09000 12.03800 1.000 23.70021 92 VAL A O 1
ATOM 1300 N N . GLY A 1 93 ? 62.45800 23.07100 10.99600 1.000 21.47889 93 GLY A N 1
ATOM 1301 C CA . GLY A 1 93 ? 63.86400 23.43200 10.97000 1.000 23.84233 93 GLY A CA 1
ATOM 1302 C C . GLY A 1 93 ? 64.04100 24.81900 11.55400 1.000 24.83456 93 GLY A C 1
ATOM 1303 O O . GLY A 1 93 ? 63.15300 25.66400 11.46000 1.000 19.85238 93 GLY A O 1
ATOM 1307 N N . CYS A 1 94 ? 65.19000 25.03900 12.19500 1.000 21.25255 94 CYS A N 1
ATOM 1308 C CA . CYS A 1 94 ? 65.60200 26.35400 12.66300 1.000 16.46250 94 CYS A CA 1
ATOM 1309 C C . CYS A 1 94 ? 67.04600 26.55700 12.23100 1.000 20.82881 94 CYS A C 1
ATOM 1310 O O . CYS A 1 94 ? 67.89800 25.68800 12.46600 1.000 22.37900 94 CYS A O 1
ATOM 1318 N N . TRP A 1 95 ? 67.32600 27.69200 11.59900 1.000 19.15756 95 TRP A N 1
ATOM 1319 C CA . TRP A 1 95 ? 68.65000 27.97400 11.07400 1.000 19.77606 95 TRP A CA 1
ATOM 1320 C C . TRP A 1 95 ? 69.16100 29.27000 11.66800 1.000 20.23927 95 TRP A C 1
ATOM 1321 O O . TRP A 1 95 ? 68.41600 30.25000 11.76000 1.000 22.28688 95 TRP A O 1
ATOM 1342 N N . ILE A 1 96 ? 70.43800 29.26000 12.05500 1.000 20.20505 96 ILE A N 1
ATOM 1343 C CA . ILE A 1 96 ? 71.08100 30.37200 12.74200 1.000 20.67616 96 ILE A CA 1
ATOM 1344 C C . ILE A 1 96 ? 72.26800 30.82900 11.90600 1.000 20.31559 96 ILE A C 1
ATOM 1345 O O . ILE A 1 96 ? 73.17300 30.03700 11.63200 1.000 22.27109 96 ILE A O 1
ATOM 1361 N N . ARG A 1 97 ? 72.30200 32.11300 11.56300 1.000 19.28652 97 ARG A N 1
ATOM 1362 C CA . ARG A 1 97 ? 73.40600 32.65600 10.80000 1.000 21.03410 97 ARG A CA 1
ATOM 1363 C C . ARG A 1 97 ? 74.67500 32.67700 11.64300 1.000 22.90011 97 ARG A C 1
ATOM 1364 O O . ARG A 1 97 ? 74.65300 32.97000 12.84300 1.000 25.03721 97 ARG A O 1
ATOM 1385 N N . ILE A 1 98 ? 75.80800 32.33200 11.01800 1.000 22.50007 98 ILE A N 1
ATOM 1386 C CA . ILE A 1 98 ? 77.09400 32.32600 11.68400 1.000 23.12383 98 ILE A CA 1
ATOM 1387 C C . ILE A 1 98 ? 77.78200 33.64600 11.37600 1.000 23.81601 98 ILE A C 1
ATOM 1388 O O . ILE A 1 98 ? 78.20500 33.85500 10.23100 1.000 25.66624 98 ILE A O 1
ATOM 1404 N N . PRO A 1 99 ? 77.91200 34.56500 12.32400 1.000 29.78515 99 PRO A N 1
ATOM 1405 C CA . PRO A 1 99 ? 78.48600 35.87000 12.01800 1.000 37.69136 99 PRO A CA 1
ATOM 1406 C C . PRO A 1 99 ? 80.00000 35.80300 11.90300 1.000 37.53871 99 PRO A C 1
ATOM 1407 O O . PRO A 1 99 ? 80.66500 34.95600 12.50900 1.000 34.65415 99 PRO A O 1
ATOM 1418 N N . GLU A 1 100 ? 80.53600 36.70200 11.09000 1.000 36.37015 100 GLU A N 1
ATOM 1419 C CA . GLU A 1 100 ? 81.98100 36.85400 11.00800 1.000 38.08351 100 GLU A CA 1
ATOM 1420 C C . GLU A 1 100 ? 82.52100 37.52000 12.27500 1.000 42.94462 100 GLU A C 1
ATOM 1421 O O . GLU A 1 100 ? 81.78800 38.13200 13.06700 1.000 34.70153 100 GLU A O 1
ATOM 1425 N N . LYS A 1 101 ? 83.83500 37.39800 12.44900 1.000 44.63167 101 LYS A N 1
ATOM 1426 C CA . LYS A 1 101 ? 84.47600 37.80400 13.69300 1.000 57.73850 101 LYS A CA 1
ATOM 1427 C C . LYS A 1 101 ? 84.26300 39.28500 13.99300 1.000 48.25315 101 LYS A C 1
ATOM 1428 O O . LYS A 1 101 ? 84.12600 39.67600 15.15900 1.000 43.09727 101 LYS A O 1
ATOM 1447 N N . ASN A 1 102 ? 84.25200 40.13000 12.96900 1.000 51.59566 102 ASN A N 1
ATOM 1448 C CA . ASN A 1 102 ? 84.07000 41.55800 13.19000 1.000 61.34946 102 ASN A CA 1
ATOM 1449 C C . ASN A 1 102 ? 82.61700 41.99700 13.04400 1.000 49.71386 102 ASN A C 1
ATOM 1450 O O . ASN A 1 102 ? 82.34700 43.19700 12.96700 1.000 43.88421 102 ASN A O 1
ATOM 1461 N N . HIS A 1 103 ? 81.68700 41.07100 13.01900 1.000 51.40880 103 HIS A N 1
ATOM 1462 C CA . HIS A 1 103 ? 80.28100 41.46700 12.98600 1.000 57.90957 103 HIS A CA 1
ATOM 1463 C C . HIS A 1 103 ? 79.79900 41.79500 14.40000 1.000 40.36010 103 HIS A C 1
ATOM 1464 O O . HIS A 1 103 ? 80.15300 41.09600 15.35000 1.000 32.25387 103 HIS A O 1
ATOM 1478 N N . PRO A 1 104 ? 79.00000 42.85200 14.57400 1.000 41.78396 104 PRO A N 1
ATOM 1479 C CA . PRO A 1 104 ? 78.58400 43.22300 15.93800 1.000 41.25495 104 PRO A CA 1
ATOM 1480 C C . PRO A 1 104 ? 77.83600 42.11900 16.65900 1.000 37.42028 104 PRO A C 1
ATOM 1481 O O . PRO A 1 104 ? 77.78500 42.12900 17.89300 1.000 37.06234 104 PRO A O 1
ATOM 1492 N N . LEU A 1 105 ? 77.27600 41.16000 15.93100 1.000 40.77068 105 LEU A N 1
ATOM 1493 C CA . LEU A 1 105 ? 76.52000 40.06200 16.50800 1.000 43.06306 105 LEU A CA 1
ATOM 1494 C C . LEU A 1 105 ? 77.37100 38.81900 16.73300 1.000 35.45162 105 LEU A C 1
ATOM 1495 O O . LEU A 1 105 ? 76.81900 37.74300 16.97000 1.000 34.66731 105 LEU A O 1
ATOM 1511 N N . TYR A 1 106 ? 78.69400 38.94300 16.66800 1.000 39.34419 106 TYR A N 1
ATOM 1512 C CA . TYR A 1 106 ? 79.56500 37.77600 16.78800 1.000 35.04631 106 TYR A CA 1
ATOM 1513 C C . TYR A 1 106 ? 79.24500 36.95500 18.02800 1.000 34.93577 106 TYR A C 1
ATOM 1514 O O . TYR A 1 106 ? 79.15300 35.72300 17.96400 1.000 38.87045 106 TYR A O 1
ATOM 1532 N N . HIS A 1 107 ? 79.09000 37.61400 19.17400 1.000 40.39695 107 HIS A N 1
ATOM 1533 C CA . HIS A 1 107 ? 78.81100 36.87000 20.39500 1.000 48.36633 107 HIS A CA 1
ATOM 1534 C C . HIS A 1 107 ? 77.33000 36.60300 20.60300 1.000 33.63561 107 HIS A C 1
ATOM 1535 O O . HIS A 1 107 ? 76.97300 35.52800 21.08800 1.000 31.09320 107 HIS A O 1
ATOM 1549 N N . ALA A 1 108 ? 76.47500 37.54800 20.21700 1.000 29.67987 108 ALA A N 1
ATOM 1550 C CA . ALA A 1 108 ? 75.03800 37.37800 20.39700 1.000 29.41142 108 ALA A CA 1
ATOM 1551 C C . ALA A 1 108 ? 74.53900 36.10500 19.73700 1.000 31.71696 108 ALA A C 1
ATOM 1552 O O . ALA A 1 108 ? 73.70100 35.39100 20.30600 1.000 35.24107 108 ALA A O 1
ATOM 1559 N N . LEU A 1 109 ? 75.02000 35.81100 18.53300 1.000 28.02441 109 LEU A N 1
ATOM 1560 C CA . LEU A 1 109 ? 74.50200 34.67900 17.77600 1.000 28.40077 109 LEU A CA 1
ATOM 1561 C C . LEU A 1 109 ? 75.20100 33.36600 18.08300 1.000 28.57448 109 LEU A C 1
ATOM 1562 O O . LEU A 1 109 ? 74.87800 32.35900 17.44200 1.000 27.86387 109 LEU A O 1
ATOM 1578 N N . GLN A 1 110 ? 76.12300 33.32300 19.04500 1.000 21.92105 110 GLN A N 1
ATOM 1579 C CA . GLN A 1 110 ? 76.73400 32.04800 19.38600 1.000 25.81099 110 GLN A CA 1
ATOM 1580 C C . GLN A 1 110 ? 75.66600 31.12100 19.95500 1.000 22.61324 110 GLN A C 1
ATOM 1581 O O . GLN A 1 110 ? 74.84700 31.53000 20.78100 1.000 24.20290 110 GLN A O 1
ATOM 1595 N N . VAL A 1 111 ? 75.65200 29.88000 19.48200 1.000 23.80022 111 VAL A N 1
ATOM 1596 C CA . VAL A 1 111 ? 74.69500 28.87300 19.91600 1.000 24.19237 111 VAL A CA 1
ATOM 1597 C C . VAL A 1 111 ? 75.35500 28.03500 21.00900 1.000 21.84472 111 VAL A C 1
ATOM 1598 O O . VAL A 1 111 ? 76.39700 27.40700 20.77200 1.000 28.24812 111 VAL A O 1
ATOM 1611 N N . VAL A 1 112 ? 74.75500 28.00600 22.20600 1.000 20.00766 112 VAL A N 1
ATOM 1612 C CA . VAL A 1 112 ? 75.34000 27.21400 23.28200 1.000 21.53153 112 VAL A CA 1
ATOM 1613 C C . VAL A 1 112 ? 74.60500 25.90300 23.51000 1.000 24.15026 112 VAL A C 1
ATOM 1614 O O . VAL A 1 112 ? 75.22500 24.91700 23.92100 1.000 22.00527 112 VAL A O 1
ATOM 1627 N N . LYS A 1 113 ? 73.30100 25.84800 23.22000 1.000 21.55522 113 LYS A N 1
ATOM 1628 C CA . LYS A 1 113 ? 72.56500 24.60600 23.38300 1.000 16.41249 113 LYS A CA 1
ATOM 1629 C C . LYS A 1 113 ? 71.50700 24.48800 22.28900 1.000 18.14954 113 LYS A C 1
ATOM 1630 O O . LYS A 1 113 ? 71.07400 25.48500 21.71300 1.000 20.23400 113 LYS A O 1
ATOM 1649 N N . ALA A 1 114 ? 71.10100 23.25300 22.00300 1.000 22.39742 114 ALA A N 1
ATOM 1650 C CA . ALA A 1 114 ? 69.99500 23.01600 21.07500 1.000 19.80501 114 ALA A CA 1
ATOM 1651 C C . ALA A 1 114 ? 69.33700 21.70200 21.45900 1.000 24.11868 114 ALA A C 1
ATOM 1652 O O . ALA A 1 114 ? 70.00400 20.79400 21.95900 1.000 22.73167 114 ALA A O 1
ATOM 1659 N N . GLU A 1 115 ? 68.02800 21.60100 21.19800 1.000 22.64482 115 GLU A N 1
ATOM 1660 C CA . GLU A 1 115 ? 67.18600 20.56300 21.77700 1.000 24.05815 115 GLU A CA 1
ATOM 1661 C C . GLU A 1 115 ? 66.00400 20.27400 20.86100 1.000 23.92655 115 GLU A C 1
ATOM 1662 O O . GLU A 1 115 ? 65.47500 21.17400 20.21200 1.000 22.14739 115 GLU A O 1
ATOM 1674 N N . GLU A 1 116 ? 65.61700 19.00500 20.79600 1.000 19.68920 116 GLU A N 1
ATOM 1675 C CA . GLU A 1 116 ? 64.48700 18.55000 20.00700 1.000 22.21056 116 GLU A CA 1
ATOM 1676 C C . GLU A 1 116 ? 63.28700 18.30100 20.91100 1.000 21.76577 116 GLU A C 1
ATOM 1677 O O . GLU A 1 116 ? 63.43100 17.72600 21.98300 1.000 24.93457 116 GLU A O 1
ATOM 1689 N N . GLY A 1 117 ? 62.09700 18.68700 20.44900 1.000 25.05037 117 GLY A N 1
ATOM 1690 C CA . GLY A 1 117 ? 60.86900 18.36700 21.16300 1.000 23.84233 117 GLY A CA 1
ATOM 1691 C C . GLY A 1 117 ? 60.53800 19.39900 22.22000 1.000 24.97405 117 GLY A C 1
ATOM 1692 O O . GLY A 1 117 ? 61.28400 20.35200 22.45900 1.000 26.00312 117 GLY A O 1
ATOM 1696 N N . ILE A 1 118 ? 59.37800 19.20700 22.86000 1.000 25.20039 118 ILE A N 1
ATOM 1697 C CA . ILE A 1 118 ? 58.94400 20.05400 23.96600 1.000 21.40783 118 ILE A CA 1
ATOM 1698 C C . ILE A 1 118 ? 59.08300 19.36300 25.31800 1.000 21.54469 118 ILE A C 1
ATOM 1699 O O . ILE A 1 118 ? 59.11000 20.06200 26.34500 1.000 19.94976 118 ILE A O 1
ATOM 1715 N N . THR A 1 119 ? 59.15000 18.03300 25.36800 1.000 23.39491 119 THR A N 1
ATOM 1716 C CA . THR A 1 119 ? 59.04900 17.35500 26.65600 1.000 28.86925 119 THR A CA 1
ATOM 1717 C C . THR A 1 119 ? 60.39400 17.11500 27.32800 1.000 30.11414 119 THR A C 1
ATOM 1718 O O . THR A 1 119 ? 60.41400 16.83000 28.53000 1.000 28.10074 119 THR A O 1
ATOM 1729 N N . GLY A 1 120 ? 61.49500 17.16700 26.57500 1.000 28.49026 120 GLY A N 1
ATOM 1730 C CA . GLY A 1 120 ? 62.81600 16.84600 27.07700 1.000 28.63501 120 GLY A CA 1
ATOM 1731 C C . GLY A 1 120 ? 63.18400 15.37800 27.06000 1.000 28.57974 120 GLY A C 1
ATOM 1732 O O . GLY A 1 120 ? 64.32100 15.03000 27.42500 1.000 26.21367 120 GLY A O 1
ATOM 1736 N N . TYR A 1 121 ? 62.27300 14.50300 26.66500 1.000 23.72653 121 TYR A N 1
ATOM 1737 C CA . TYR A 1 121 ? 62.55800 13.07700 26.71400 1.000 27.95072 121 TYR A CA 1
ATOM 1738 C C . TYR A 1 121 ? 63.22600 12.55500 25.45200 1.000 29.04559 121 TYR A C 1
ATOM 1739 O O . TYR A 1 121 ? 63.70800 11.42100 25.45600 1.000 27.54278 121 TYR A O 1
ATOM 1757 N N . LEU A 1 122 ? 63.23400 13.31600 24.36100 1.000 25.50306 122 LEU A N 1
ATOM 1758 C CA . LEU A 1 122 ? 63.96700 12.82800 23.19800 1.000 21.81314 122 LEU A CA 1
ATOM 1759 C C . LEU A 1 122 ? 65.45000 12.80400 23.53200 1.000 26.89007 122 LEU A C 1
ATOM 1760 O O . LEU A 1 122 ? 65.90100 13.43300 24.49500 1.000 26.93481 122 LEU A O 1
ATOM 1776 N N . THR A 1 123 ? 66.21500 12.06000 22.73700 1.000 30.49313 123 THR A N 1
ATOM 1777 C CA . THR A 1 123 ? 67.57600 11.73600 23.12400 1.000 30.37996 123 THR A CA 1
ATOM 1778 C C . THR A 1 123 ? 68.59800 12.20200 22.09500 1.000 33.75668 123 THR A C 1
ATOM 1779 O O . THR A 1 123 ? 68.28900 12.45300 20.92500 1.000 30.54314 123 THR A O 1
ATOM 1790 N N . ILE A 1 124 ? 69.83300 12.31700 22.57900 1.000 34.47519 124 ILE A N 1
ATOM 1791 C CA . ILE A 1 124 ? 71.02000 12.55500 21.77100 1.000 45.22911 124 ILE A CA 1
ATOM 1792 C C . ILE A 1 124 ? 71.93200 11.34000 21.90300 1.000 39.66265 124 ILE A C 1
ATOM 1793 O O . ILE A 1 124 ? 72.13100 10.82700 23.00800 1.000 38.14931 124 ILE A O 1
ATOM 1809 N N . LYS A 1 125 ? 72.49500 10.89200 20.78400 1.000 50.36657 125 LYS A N 1
ATOM 1810 C CA . LYS A 1 125 ? 73.45100 9.78900 20.82500 1.000 73.02718 125 LYS A CA 1
ATOM 1811 C C . LYS A 1 125 ? 74.62900 10.16600 21.71600 1.000 74.55368 125 LYS A C 1
ATOM 1812 O O . LYS A 1 125 ? 75.28800 11.18600 21.49300 1.000 68.88721 125 LYS A O 1
ATOM 1816 N N . ASN A 1 126 ? 74.88300 9.34900 22.73500 1.000 82.80730 126 ASN A N 1
ATOM 1817 C CA . ASN A 1 126 ? 75.88200 9.65000 23.75300 1.000 87.38153 126 ASN A CA 1
ATOM 1818 C C . ASN A 1 126 ? 77.19800 8.92500 23.50700 1.000 80.09908 126 ASN A C 1
ATOM 1819 O O . ASN A 1 126 ? 78.26100 9.54900 23.50500 1.000 82.07826 126 ASN A O 1
ATOM 1830 N N . GLY A 1 127 ? 77.14600 7.61000 23.32000 1.000 76.35126 127 GLY A N 1
ATOM 1831 C CA . GLY A 1 127 ? 78.27200 6.79700 22.95100 1.000 83.12312 127 GLY A CA 1
ATOM 1832 C C . GLY A 1 127 ? 77.93700 5.97700 21.71900 1.000 95.53777 127 GLY A C 1
ATOM 1833 O O . GLY A 1 127 ? 77.19400 6.41500 20.84400 1.000 101.08844 127 GLY A O 1
ATOM 1837 N N . LYS A 1 128 ? 78.48100 4.76200 21.67900 1.000 98.91449 128 LYS A N 1
ATOM 1838 C CA . LYS A 1 128 ? 78.19900 3.86900 20.56000 1.000 91.60046 128 LYS A CA 1
ATOM 1839 C C . LYS A 1 128 ? 76.80300 3.26900 20.67800 1.000 92.80323 128 LYS A C 1
ATOM 1840 O O . LYS A 1 128 ? 75.98900 3.38100 19.75400 1.000 91.92418 128 LYS A O 1
ATOM 1844 N N . HIS A 1 129 ? 76.51100 2.63600 21.81100 1.000 96.46683 129 HIS A N 1
ATOM 1845 C CA . HIS A 1 129 ? 75.20800 2.04100 22.08500 1.000 91.51887 129 HIS A CA 1
ATOM 1846 C C . HIS A 1 129 ? 74.48200 2.80000 23.19400 1.000 83.07575 129 HIS A C 1
ATOM 1847 O O . HIS A 1 129 ? 73.86400 2.19800 24.07400 1.000 70.67690 129 HIS A O 1
ATOM 1851 N N . SER A 1 130 ? 74.54200 4.13300 23.16800 1.000 94.08760 130 SER A N 1
ATOM 1852 C CA . SER A 1 130 ? 74.05900 4.92400 24.29500 1.000 96.58263 130 SER A CA 1
ATOM 1853 C C . SER A 1 130 ? 73.40900 6.22400 23.84000 1.000 71.83756 130 SER A C 1
ATOM 1854 O O . SER A 1 130 ? 73.95200 6.95000 23.00200 1.000 55.08029 130 SER A O 1
ATOM 1862 N N . ALA A 1 131 ? 72.25500 6.52000 24.41000 1.000 63.88661 131 ALA A N 1
ATOM 1863 C CA . ALA A 1 131 ? 71.54600 7.76000 24.15500 1.000 54.81447 131 ALA A CA 1
ATOM 1864 C C . ALA A 1 131 ? 71.08000 8.31700 25.49000 1.000 42.31823 131 ALA A C 1
ATOM 1865 O O . ALA A 1 131 ? 70.77400 7.56700 26.41900 1.000 40.45748 131 ALA A O 1
ATOM 1872 N N . ILE A 1 132 ? 71.03800 9.63800 25.58900 1.000 31.41429 132 ILE A N 1
ATOM 1873 C CA . ILE A 1 132 ? 70.63200 10.29200 26.82100 1.000 37.65451 132 ILE A CA 1
ATOM 1874 C C . ILE A 1 132 ? 69.59200 11.34600 26.49600 1.000 31.86961 132 ILE A C 1
ATOM 1875 O O . ILE A 1 132 ? 69.71800 12.07100 25.50200 1.000 29.06401 132 ILE A O 1
ATOM 1891 N N . SER A 1 133 ? 68.56700 11.42300 27.33000 1.000 30.41154 133 SER A N 1
ATOM 1892 C CA A SER A 1 133 ? 67.51500 12.41000 27.16000 0.600 31.38534 133 SER A CA 1
ATOM 1893 C CA B SER A 1 133 ? 67.52000 12.41300 27.14700 0.400 31.03267 133 SER A CA 1
ATOM 1894 C C . SER A 1 133 ? 68.01000 13.78700 27.58000 1.000 29.50354 133 SER A C 1
ATOM 1895 O O . SER A 1 133 ? 68.87900 13.92100 28.44100 1.000 33.25399 133 SER A O 1
ATOM 1910 N N . TYR A 1 134 ? 67.44700 14.81600 26.95600 1.000 27.63752 134 TYR A N 1
ATOM 1911 C CA . TYR A 1 134 ? 67.79900 16.17500 27.34000 1.000 26.08471 134 TYR A CA 1
ATOM 1912 C C . TYR A 1 134 ? 67.53600 16.40400 28.81800 1.000 32.32493 134 TYR A C 1
ATOM 1913 O O . TYR A 1 134 ? 68.35600 17.02600 29.50900 1.000 29.54038 134 TYR A O 1
ATOM 1931 N N . ARG A 1 135 ? 66.39900 15.88100 29.31000 1.000 28.35603 135 ARG A N 1
ATOM 1932 C CA . ARG A 1 135 ? 66.00900 15.96300 30.71300 1.000 37.86507 135 ARG A CA 1
ATOM 1933 C C . ARG A 1 135 ? 67.04400 15.44400 31.69500 1.000 29.45880 135 ARG A C 1
ATOM 1934 O O . ARG A 1 135 ? 67.01900 15.82500 32.87000 1.000 41.78396 135 ARG A O 1
ATOM 1955 N N . ASN A 1 136 ? 67.88300 14.50100 31.27800 1.000 33.79616 136 ASN A N 1
ATOM 1956 C CA . ASN A 1 136 ? 68.83000 13.87500 32.18800 1.000 46.03973 136 ASN A CA 1
ATOM 1957 C C . ASN A 1 136 ? 70.26600 14.33700 31.95700 1.000 41.75501 136 ASN A C 1
ATOM 1958 O O . ASN A 1 136 ? 71.18800 13.73500 32.51100 1.000 35.21738 136 ASN A O 1
ATOM 1969 N N . ASP A 1 137 ? 70.48500 15.38200 31.15100 1.000 41.34706 137 ASP A N 1
ATOM 1970 C CA . ASP A 1 137 ? 71.82700 15.94000 30.96400 1.000 41.47603 137 ASP A CA 1
ATOM 1971 C C . ASP A 1 137 ? 71.74500 17.46300 30.98800 1.000 37.69136 137 ASP A C 1
ATOM 1972 O O . ASP A 1 137 ? 71.38800 18.08800 29.98300 1.000 29.79831 137 ASP A O 1
ATOM 1981 N N . VAL A 1 138 ? 72.12500 18.05600 32.12500 1.000 34.99630 138 VAL A N 1
ATOM 1982 C CA . VAL A 1 138 ? 72.03100 19.50200 32.30400 1.000 36.37541 138 VAL A CA 1
ATOM 1983 C C . VAL A 1 138 ? 72.93900 20.28100 31.36600 1.000 32.20649 138 VAL A C 1
ATOM 1984 O O . VAL A 1 138 ? 72.72500 21.48300 31.15500 1.000 33.63824 138 VAL A O 1
ATOM 1997 N N . ASN A 1 139 ? 73.95000 19.64400 30.79600 1.000 30.04308 139 ASN A N 1
ATOM 1998 C CA . ASN A 1 139 ? 74.82700 20.32800 29.85800 1.000 31.24585 139 ASN A CA 1
ATOM 1999 C C . ASN A 1 139 ? 74.41200 20.15100 28.41300 1.000 29.84305 139 ASN A C 1
ATOM 2000 O O . ASN A 1 139 ? 75.10200 20.65200 27.52300 1.000 33.16713 139 ASN A O 1
ATOM 2011 N N . GLN A 1 140 ? 73.32300 19.46400 28.15500 1.000 29.51407 140 GLN A N 1
ATOM 2012 C CA . GLN A 1 140 ? 72.75700 19.43000 26.81100 1.000 30.19836 140 GLN A CA 1
ATOM 2013 C C . GLN A 1 140 ? 71.32600 19.93600 26.77500 1.000 28.57448 140 GLN A C 1
ATOM 2014 O O . GLN A 1 140 ? 70.95800 20.66800 25.85100 1.000 29.39826 140 GLN A O 1
ATOM 2028 N N . GLY A 1 141 ? 70.51700 19.59700 27.77400 1.000 27.74543 141 GLY A N 1
ATOM 2029 C CA . GLY A 1 141 ? 69.16900 20.11800 27.84000 1.000 29.48511 141 GLY A CA 1
ATOM 2030 C C . GLY A 1 141 ? 69.12700 21.56900 28.30300 1.000 23.46860 141 GLY A C 1
ATOM 2031 O O . GLY A 1 141 ? 69.90400 22.00300 29.15400 1.000 25.02932 141 GLY A O 1
ATOM 2035 N N . ILE A 1 142 ? 68.17900 22.30900 27.73800 1.000 21.78682 142 ILE A N 1
ATOM 2036 C CA . ILE A 1 142 ? 67.98100 23.71000 28.06400 1.000 25.35304 142 ILE A CA 1
ATOM 2037 C C . ILE A 1 142 ? 67.33400 23.90100 29.42200 1.000 21.05779 142 ILE A C 1
ATOM 2038 O O . ILE A 1 142 ? 67.51700 24.95200 30.03600 1.000 23.40017 142 ILE A O 1
ATOM 2054 N N . GLY A 1 143 ? 66.64100 22.90700 29.93700 1.000 19.41549 143 GLY A N 1
ATOM 2055 C CA . GLY A 1 143 ? 66.03700 23.00300 31.26400 1.000 23.62652 143 GLY A CA 1
ATOM 2056 C C . GLY A 1 143 ? 64.55700 23.35000 31.22100 1.000 22.66324 143 GLY A C 1
ATOM 2057 O O . GLY A 1 143 ? 63.91600 23.36700 30.17100 1.000 23.90287 143 GLY A O 1
ATOM 2061 N N . GLY A 1 144 ? 64.00900 23.62800 32.40900 1.000 20.79986 144 GLY A N 1
ATOM 2062 C CA . GLY A 1 144 ? 62.60800 23.98300 32.53000 1.000 20.82355 144 GLY A CA 1
ATOM 2063 C C . GLY A 1 144 ? 61.63600 22.82700 32.42900 1.000 22.97907 144 GLY A C 1
ATOM 2064 O O . GLY A 1 144 ? 60.52800 23.00800 31.91600 1.000 23.72916 144 GLY A O 1
ATOM 2068 N N . TYR A 1 145 ? 62.01800 21.64600 32.90700 1.000 26.99797 145 TYR A N 1
ATOM 2069 C CA . TYR A 1 145 ? 61.25200 20.42200 32.72500 1.000 31.75907 145 TYR A CA 1
ATOM 2070 C C . TYR A 1 145 ? 60.27900 20.13200 33.85000 1.000 30.20362 145 TYR A C 1
ATOM 2071 O O . TYR A 1 145 ? 59.64300 19.07400 33.82900 1.000 37.51766 145 TYR A O 1
ATOM 2089 N N . ASP A 1 146 ? 60.14700 21.01500 34.83000 1.000 34.28043 146 ASP A N 1
ATOM 2090 C CA . ASP A 1 146 ? 59.35500 20.67600 36.00900 1.000 52.81160 146 ASP A CA 1
ATOM 2091 C C . ASP A 1 146 ? 57.86000 20.66100 35.69100 1.000 41.62604 146 ASP A C 1
ATOM 2092 O O . ASP A 1 146 ? 57.32700 21.60100 35.09200 1.000 33.65404 146 ASP A O 1
ATOM 2101 N N . SER A 1 147 ? 57.19500 19.57700 36.09300 1.000 36.54386 147 SER A N 1
ATOM 2102 C CA . SER A 1 147 ? 55.73500 19.47400 36.09400 1.000 46.01078 147 SER A CA 1
ATOM 2103 C C . SER A 1 147 ? 55.11200 20.00400 34.80400 1.000 40.58645 147 SER A C 1
ATOM 2104 O O . SER A 1 147 ? 54.20600 20.83600 34.82400 1.000 33.27241 147 SER A O 1
ATOM 2112 N N . LEU A 1 148 ? 55.59300 19.49500 33.66600 1.000 36.91495 148 LEU A N 1
ATOM 2113 C CA . LEU A 1 148 ? 54.99100 19.86200 32.38600 1.000 36.66229 148 LEU A CA 1
ATOM 2114 C C . LEU A 1 148 ? 53.53800 19.39900 32.29100 1.000 45.36860 148 LEU A C 1
ATOM 2115 O O . LEU A 1 148 ? 52.73400 20.02400 31.59200 1.000 38.38092 148 LEU A O 1
ATOM 2131 N N . ASP A 1 149 ? 53.18300 18.32700 32.99500 1.000 53.96436 149 ASP A N 1
ATOM 2132 C CA . ASP A 1 149 ? 51.85400 17.71900 32.96700 1.000 68.74508 149 ASP A CA 1
ATOM 2133 C C . ASP A 1 149 ? 51.84100 16.67600 34.07700 1.000 61.31261 149 ASP A C 1
ATOM 2134 O O . ASP A 1 149 ? 52.80100 15.90500 34.20300 1.000 47.96628 149 ASP A O 1
ATOM 2143 N N . PRO A 1 150 ? 50.78900 16.61200 34.90200 1.000 76.90922 150 PRO A N 1
ATOM 2144 C CA . PR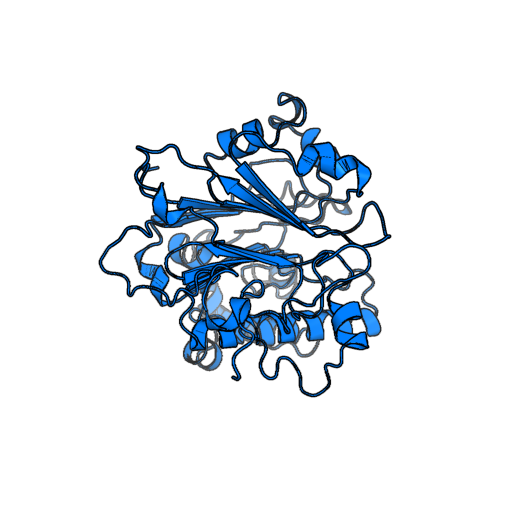O A 1 150 ? 50.79900 15.64900 36.01900 1.000 76.25651 150 PRO A CA 1
ATOM 2145 C C . PRO A 1 150 ? 50.88300 14.18200 35.60200 1.000 67.59495 150 PRO A C 1
ATOM 2146 O O . PRO A 1 150 ? 51.28400 13.35200 36.42800 1.000 62.13113 150 PRO A O 1
ATOM 2157 N N . ASP A 1 151 ? 50.50800 13.82400 34.37400 1.000 73.99308 151 ASP A N 1
ATOM 2158 C CA . ASP A 1 151 ? 50.44100 12.42400 33.96600 1.000 91.76890 151 ASP A CA 1
ATOM 2159 C C . ASP A 1 151 ? 51.48600 12.06200 32.91600 1.000 86.73672 151 ASP A C 1
ATOM 2160 O O . ASP A 1 151 ? 51.41400 10.97600 32.32500 1.000 82.92836 151 ASP A O 1
ATOM 2169 N N . LEU A 1 152 ? 52.46900 12.92500 32.68800 1.000 88.12899 152 LEU A N 1
ATOM 2170 C CA . LEU A 1 152 ? 53.42200 12.72600 31.60000 1.000 85.88398 152 LEU A CA 1
ATOM 2171 C C . LEU A 1 152 ? 54.49400 11.73900 32.03500 1.000 73.17193 152 LEU A C 1
ATOM 2172 O O . LEU A 1 152 ? 55.40400 12.08500 32.78300 1.000 70.87955 152 LEU A O 1
ATOM 2188 N N . ASP A 1 153 ? 54.40400 10.50100 31.55400 1.000 66.83959 153 ASP A N 1
ATOM 2189 C CA . ASP A 1 153 ? 55.50800 9.55500 31.66200 1.000 72.21392 153 ASP A CA 1
ATOM 2190 C C . ASP A 1 153 ? 56.26400 9.48700 30.33300 1.000 53.31692 153 ASP A C 1
ATOM 2191 O O . ASP A 1 153 ? 55.85500 10.06900 29.32400 1.000 42.74460 153 ASP A O 1
ATOM 2200 N N . GLU A 1 154 ? 57.39400 8.76900 30.34600 1.000 48.61109 154 GLU A N 1
ATOM 2201 C CA . GLU A 1 154 ? 58.27700 8.76200 29.18200 1.000 52.64842 154 GLU A CA 1
ATOM 2202 C C . GLU A 1 154 ? 57.54600 8.29400 27.92800 1.000 44.19214 154 GLU A C 1
ATOM 2203 O O . GLU A 1 154 ? 57.70200 8.88500 26.85400 1.000 37.48344 154 GLU A O 1
ATOM 2215 N N . LYS A 1 155 ? 56.73800 7.24000 28.04400 1.000 44.56324 155 LYS A N 1
ATOM 2216 C CA . LYS A 1 155 ? 56.06800 6.69400 26.87000 1.000 47.60308 155 LYS A CA 1
ATOM 2217 C C . LYS A 1 155 ? 55.13300 7.72200 26.23800 1.000 38.18089 155 LYS A C 1
ATOM 2218 O O . LYS A 1 155 ? 55.16400 7.93400 25.02100 1.000 40.74436 155 LYS A O 1
ATOM 2237 N N . SER A 1 156 ? 54.30300 8.38600 27.04800 1.000 39.52316 156 SER A N 1
ATOM 2238 C CA . SER A 1 156 ? 53.39600 9.38600 26.48900 1.000 36.36752 156 SER A CA 1
ATOM 2239 C C . SER A 1 156 ? 54.14800 10.63700 26.04500 1.000 35.65427 156 SER A C 1
ATOM 2240 O O . SER A 1 156 ? 53.76000 11.27900 25.06400 1.000 30.30627 156 SER A O 1
ATOM 2248 N N . ALA A 1 157 ? 55.22400 10.99600 26.73800 1.000 36.70703 157 ALA A N 1
ATOM 2249 C CA . ALA A 1 157 ? 56.03000 12.12900 26.29700 1.000 29.82463 157 ALA A CA 1
ATOM 2250 C C . ALA A 1 157 ? 56.62400 11.87000 24.91500 1.000 27.40592 157 ALA A C 1
ATOM 2251 O O . ALA A 1 157 ? 56.60300 12.74400 24.03800 1.000 27.25327 157 ALA A O 1
ATOM 2258 N N . LEU A 1 158 ? 57.18600 10.67400 24.71400 1.000 30.66420 158 LEU A N 1
ATOM 2259 C CA . LEU A 1 158 ? 57.78100 10.35000 23.42200 1.000 30.01676 158 LEU A CA 1
ATOM 2260 C C . LEU A 1 158 ? 56.72600 10.34400 22.32600 1.000 33.10660 158 LEU A C 1
ATOM 2261 O O . LEU A 1 158 ? 57.00000 10.76700 21.19300 1.000 29.04559 158 LEU A O 1
ATOM 2277 N N . GLU A 1 159 ? 55.50300 9.90700 22.65100 1.000 30.38522 159 GLU A N 1
ATOM 2278 C CA . GLU A 1 159 ? 54.40500 10.00100 21.69400 1.000 33.75142 159 GLU A CA 1
ATOM 2279 C C . GLU A 1 159 ? 54.09900 11.45100 21.34600 1.000 30.65894 159 GLU A C 1
ATOM 2280 O O . GLU A 1 159 ? 53.91600 11.78800 20.17000 1.000 38.09141 159 GLU A O 1
ATOM 2292 N N . LEU A 1 160 ? 54.05800 12.33600 22.35200 1.000 27.43224 160 LEU A N 1
ATOM 2293 C CA . LEU A 1 160 ? 53.78300 13.74400 22.09300 1.000 25.51095 160 LEU A CA 1
ATOM 2294 C C . LEU A 1 160 ? 54.87400 14.38200 21.24500 1.000 24.64506 160 LEU A C 1
ATOM 2295 O O . LEU A 1 160 ? 54.58700 15.26800 20.42400 1.000 31.12215 160 LEU A O 1
ATOM 2311 N N . ASP A 1 161 ? 56.11800 13.94300 21.41500 1.000 25.25829 161 ASP A N 1
ATOM 2312 C CA . ASP A 1 161 ? 57.26100 14.47500 20.68900 1.000 25.77151 161 ASP A CA 1
ATOM 2313 C C . ASP A 1 161 ? 57.66900 13.61700 19.47500 1.000 26.75847 161 ASP A C 1
ATOM 2314 O O . ASP A 1 161 ? 58.83500 13.66500 19.06800 1.000 28.28234 161 ASP A O 1
ATOM 2323 N N . SER A 1 162 ? 56.75100 12.84100 18.88300 1.000 24.03972 162 SER A N 1
ATOM 2324 C CA . SER A 1 162 ? 57.12200 11.90800 17.81400 1.000 23.66073 162 SER A CA 1
ATOM 2325 C C . SER A 1 162 ? 56.88400 12.42400 16.39100 1.000 29.01664 162 SER A C 1
ATOM 2326 O O . SER A 1 162 ? 57.12000 11.67800 15.43400 1.000 28.35603 162 SER A O 1
ATOM 2334 N N . GLU A 1 163 ? 56.43100 13.66600 16.21100 1.000 28.12442 163 GLU A N 1
ATOM 2335 C CA . GLU A 1 163 ? 55.99000 14.11700 14.89500 1.000 26.08997 163 GLU A CA 1
ATOM 2336 C C . GLU A 1 163 ? 56.81200 15.27600 14.34800 1.000 21.85262 163 GLU A C 1
ATOM 2337 O O . GLU A 1 163 ? 56.36300 15.95700 13.42000 1.000 23.16330 163 GLU A O 1
ATOM 2349 N N . GLY A 1 164 ? 58.02400 15.49200 14.86500 1.000 24.32660 164 GLY A N 1
ATOM 2350 C CA . GLY A 1 164 ? 58.88500 16.55300 14.37500 1.000 22.57376 164 GLY A CA 1
ATOM 2351 C C . GLY A 1 164 ? 58.28600 17.94900 14.42900 1.000 22.75273 164 GLY A C 1
ATOM 2352 O O . GLY A 1 164 ? 58.21100 18.64900 13.41200 1.000 22.32636 164 GLY A O 1
ATOM 2356 N N . ARG A 1 165 ? 57.89500 18.38900 15.62100 1.000 20.83671 165 ARG A N 1
ATOM 2357 C CA . ARG A 1 165 ? 57.09300 19.59300 15.75700 1.000 19.67868 165 ARG A CA 1
ATOM 2358 C C . ARG A 1 165 ? 57.76100 20.71300 16.53900 1.000 19.63656 165 ARG A C 1
ATOM 2359 O O . ARG A 1 165 ? 57.16100 21.78400 16.69900 1.000 22.89485 165 ARG A O 1
ATOM 2380 N N . CYS A 1 166 ? 58.97000 20.51500 17.04300 1.000 23.26595 166 CYS A N 1
ATOM 2381 C CA . CYS A 1 166 ? 59.57400 21.57500 17.83500 1.000 22.05264 166 CYS A CA 1
ATOM 2382 C C . CYS A 1 166 ? 61.08800 21.42400 17.86400 1.000 23.37386 166 CYS A C 1
ATOM 2383 O O . CYS A 1 166 ? 61.61500 20.32900 18.07100 1.000 19.41285 166 CYS A O 1
ATOM 2391 N N . VAL A 1 167 ? 61.76600 22.54600 17.68000 1.000 21.31571 167 VAL A N 1
ATOM 2392 C CA . VAL A 1 167 ? 63.20500 22.67200 17.85300 1.000 17.55737 167 VAL A CA 1
ATOM 2393 C C . VAL A 1 167 ? 63.44200 23.83800 18.79000 1.000 19.57603 167 VAL A C 1
ATOM 2394 O O . VAL A 1 167 ? 62.74100 24.85300 18.71400 1.000 18.63118 167 VAL A O 1
ATOM 2407 N N . MET A 1 168 ? 64.44300 23.71900 19.66200 1.000 22.60534 168 MET A N 1
ATOM 2408 C CA . MET A 1 168 ? 64.78200 24.81600 20.55700 1.000 21.97632 168 MET A CA 1
ATOM 2409 C C . MET A 1 168 ? 66.27400 25.06800 20.40600 1.000 21.35782 168 MET A C 1
ATOM 2410 O O . MET A 1 168 ? 67.05200 24.12300 20.32100 1.000 18.72330 168 MET A O 1
ATOM 2424 N N . VAL A 1 169 ? 66.65300 26.33700 20.35000 1.000 21.24992 169 VAL A N 1
ATOM 2425 C CA . VAL A 1 169 ? 68.04600 26.76800 20.30000 1.000 22.98433 169 VAL A CA 1
ATOM 2426 C C . VAL A 1 169 ? 68.24200 27.79400 21.40400 1.000 17.70475 169 VAL A C 1
ATOM 2427 O O . VAL A 1 169 ? 67.42900 28.71100 21.54300 1.000 20.71038 169 VAL A O 1
ATOM 2440 N N . GLU A 1 170 ? 69.31200 27.63800 22.19300 1.000 16.75727 170 GLU A N 1
ATOM 2441 C CA . GLU A 1 170 ? 69.70100 28.63200 23.18800 1.000 18.43905 170 GLU A CA 1
ATOM 2442 C C . GLU A 1 170 ? 70.93600 29.38600 22.71600 1.000 19.65499 170 GLU A C 1
ATOM 2443 O O . GLU A 1 170 ? 71.96900 28.77600 22.40800 1.000 20.30770 170 GLU A O 1
ATOM 2455 N N . LEU A 1 171 ? 70.84400 30.71200 22.68300 1.000 21.68944 171 LEU A N 1
ATOM 2456 C CA . LEU A 1 171 ? 71.98600 31.53800 22.33900 1.000 23.33964 171 LEU A CA 1
ATOM 2457 C C . LEU A 1 171 ? 72.70600 32.00700 23.60500 1.000 28.45604 171 LEU A C 1
ATOM 2458 O O . LEU A 1 171 ? 72.21900 31.85300 24.72500 1.000 25.26619 171 LEU A O 1
ATOM 2474 N N . ALA A 1 172 ? 73.87400 32.60800 23.41400 1.000 30.39575 172 ALA A N 1
ATOM 2475 C CA . ALA A 1 172 ? 74.52300 33.27200 24.53800 1.000 41.06282 172 ALA A CA 1
ATOM 2476 C C . ALA A 1 172 ? 73.59200 34.33800 25.11700 1.000 45.63179 172 ALA A C 1
ATOM 2477 O O . ALA A 1 172 ? 72.67900 34.84000 24.45100 1.000 38.35197 172 ALA A O 1
ATOM 2484 N N . CYS A 1 173 ? 73.80700 34.66500 26.38400 1.000 54.95133 173 CYS A N 1
ATOM 2485 C CA . CYS A 1 173 ? 73.02500 35.67200 27.09500 1.000 79.68324 173 CYS A CA 1
ATOM 2486 C C . CYS A 1 173 ? 71.59200 35.23800 27.38900 1.000 53.62222 173 CYS A C 1
ATOM 2487 O O . CYS A 1 173 ? 70.74200 36.08500 27.67600 1.000 44.46059 173 CYS A O 1
ATOM 2495 N N . GLY A 1 174 ? 71.29100 33.94700 27.30900 1.000 35.92273 174 GLY A N 1
ATOM 2496 C CA . GLY A 1 174 ? 70.04700 33.44600 27.85400 1.000 27.71122 174 GLY A CA 1
ATOM 2497 C C . GLY A 1 174 ? 68.82700 33.58200 26.97300 1.000 28.50342 174 GLY A C 1
ATOM 2498 O O . GLY A 1 174 ? 67.70300 33.48400 27.47500 1.000 32.07227 174 GLY A O 1
ATOM 2502 N N . ILE A 1 175 ? 69.00200 33.78400 25.67700 1.000 25.08985 175 ILE A N 1
ATOM 2503 C CA . ILE A 1 175 ? 67.87700 33.83200 24.75200 1.000 24.49504 175 ILE A CA 1
ATOM 2504 C C . ILE A 1 175 ? 67.59100 32.42900 24.23400 1.000 19.71026 175 ILE A C 1
ATOM 2505 O O . ILE A 1 175 ? 68.49200 31.75100 23.74000 1.000 23.40544 175 ILE A O 1
ATOM 2521 N N . VAL A 1 176 ? 66.33300 32.00000 24.33300 1.000 21.06832 176 VAL A N 1
ATOM 2522 C CA . VAL A 1 176 ? 65.91100 30.67800 23.87600 1.000 17.53631 176 VAL A CA 1
ATOM 2523 C C . VAL A 1 176 ? 64.88200 30.86600 22.77300 1.000 20.66564 176 VAL A C 1
ATOM 2524 O O . VAL A 1 176 ? 63.83000 31.47900 22.99600 1.000 20.58931 176 VAL A O 1
ATOM 2537 N N . ILE A 1 177 ? 65.17800 30.33300 21.60000 1.000 17.14153 177 ILE A N 1
ATOM 2538 C CA . ILE A 1 177 ? 64.28700 30.39500 20.45100 1.000 15.53607 177 ILE A CA 1
ATOM 2539 C C . ILE A 1 177 ? 63.57000 29.05500 20.35000 1.000 18.37589 177 ILE A C 1
ATOM 2540 O O . ILE A 1 177 ? 64.20500 28.00600 20.18400 1.000 19.43654 177 ILE A O 1
ATOM 2556 N N . ILE A 1 178 ? 62.24500 29.07900 20.45900 1.000 15.99665 178 ILE A N 1
ATOM 2557 C CA . ILE A 1 178 ? 61.41700 27.88300 20.35600 1.000 17.36524 178 ILE A CA 1
ATOM 2558 C C . ILE A 1 178 ? 60.63900 27.97900 19.05200 1.000 20.89724 178 ILE A C 1
ATOM 2559 O O . ILE A 1 178 ? 59.83700 28.90000 18.85500 1.000 22.21056 178 ILE A O 1
ATOM 2575 N N . SER A 1 179 ? 60.87400 27.02700 18.16500 1.000 19.62077 179 SER A N 1
ATOM 2576 C CA . SER A 1 179 ? 60.26600 26.98400 16.84100 1.000 18.53906 179 SER A CA 1
ATOM 2577 C C . SER A 1 179 ? 59.28800 25.83000 16.82700 1.000 18.74435 179 SER A C 1
ATOM 2578 O O . SER A 1 179 ? 59.67900 24.69800 17.10700 1.000 20.46561 179 SER A O 1
ATOM 2586 N N . VAL A 1 180 ? 58.02300 26.10900 16.50000 1.000 19.57866 180 VAL A N 1
ATOM 2587 C CA . VAL A 1 180 ? 56.98800 25.10500 16.65500 1.000 20.56562 180 VAL A CA 1
ATOM 2588 C C . VAL A 1 180 ? 56.12700 24.98500 15.40500 1.000 23.42649 180 VAL A C 1
ATOM 2589 O O . VAL A 1 180 ? 55.85500 25.96200 14.70500 1.000 21.28676 180 VAL A O 1
ATOM 2602 N N . TYR A 1 181 ? 55.66500 23.76300 15.17000 1.000 20.39981 181 TYR A N 1
ATOM 2603 C CA . TYR A 1 181 ? 54.55300 23.45300 14.27600 1.000 24.29765 181 TYR A CA 1
ATOM 2604 C C . TYR A 1 181 ? 53.54200 22.65500 15.11800 1.000 21.89210 181 TYR A C 1
ATOM 2605 O O . TYR A 1 181 ? 53.61200 21.42800 15.20900 1.000 24.65032 181 TYR A O 1
ATOM 2623 N N . CYS A 1 182 ? 52.61300 23.36100 15.74800 1.000 23.67126 182 CYS A N 1
ATOM 2624 C CA . CYS A 1 182 ? 51.66400 22.71900 16.65800 1.000 26.01628 182 CYS A CA 1
ATOM 2625 C C . CYS A 1 182 ? 50.60600 21.92400 15.89100 1.000 30.39838 182 CYS A C 1
ATOM 2626 O O . CYS A 1 182 ? 50.19500 22.32200 14.79500 1.000 25.06616 182 CYS A O 1
ATOM 2634 N N . PRO A 1 183 ? 50.13300 20.80800 16.46100 1.000 23.51071 183 PRO A N 1
ATOM 2635 C CA . PRO A 1 183 ? 49.11800 19.99600 15.77500 1.000 22.69219 183 PRO A CA 1
ATOM 2636 C C . PRO A 1 183 ? 47.87300 20.79200 15.43000 1.000 23.06329 183 PRO A C 1
ATOM 2637 O O . PRO A 1 183 ? 47.48300 21.71700 16.13700 1.000 26.78216 183 PRO A O 1
ATOM 2648 N N . ALA A 1 184 ? 47.24400 20.41000 14.31900 1.000 27.34538 184 ALA A N 1
ATOM 2649 C CA . ALA A 1 184 ? 46.04300 21.07800 13.84400 1.000 29.21666 184 ALA A CA 1
ATOM 2650 C C . ALA A 1 184 ? 44.78100 20.23600 13.99800 1.000 27.85860 184 ALA A C 1
ATOM 2651 O O . ALA A 1 184 ? 43.68000 20.77600 13.84300 1.000 33.59350 184 ALA A O 1
ATOM 2658 N N . ASN A 1 185 ? 44.90200 18.94900 14.31700 1.000 40.85227 185 ASN A N 1
ATOM 2659 C CA . ASN A 1 185 ? 43.76500 18.02800 14.30300 1.000 41.51814 185 ASN A CA 1
ATOM 2660 C C . ASN A 1 185 ? 42.97900 18.18300 13.00000 1.000 45.26595 185 ASN A C 1
ATOM 2661 O O . ASN A 1 185 ? 41.78700 18.48900 12.99400 1.000 40.60224 185 ASN A O 1
ATOM 2672 N N . SER A 1 186 ? 43.67900 17.97900 11.88100 1.000 59.14393 186 SER A N 1
ATOM 2673 C CA . SER A 1 186 ? 43.03300 18.14100 10.58200 1.000 82.32829 186 SER A CA 1
ATOM 2674 C C . SER A 1 186 ? 41.87900 17.15900 10.40400 1.000 62.16272 186 SER A C 1
ATOM 2675 O O . SER A 1 186 ? 40.84400 17.51600 9.83200 1.000 56.15147 186 SER A O 1
ATOM 2683 N N . ASN A 1 187 ? 42.03400 15.92100 10.89000 1.000 64.42351 187 ASN A N 1
ATOM 2684 C CA . ASN A 1 187 ? 40.96600 14.92500 10.80600 1.000 70.60847 187 ASN A CA 1
ATOM 2685 C C . ASN A 1 187 ? 39.78800 15.22800 11.72500 1.000 51.96413 187 ASN A C 1
ATOM 2686 O O . ASN A 1 187 ? 38.73900 14.59100 11.58800 1.000 52.56946 187 ASN A O 1
ATOM 2697 N N . SER A 1 188 ? 39.93800 16.16600 12.65700 1.000 58.39121 188 SER A N 1
ATOM 2698 C CA . SER A 1 188 ? 38.93200 16.47400 13.66800 1.000 72.56923 188 SER A CA 1
ATOM 2699 C C . SER A 1 188 ? 38.61500 15.27900 14.56100 1.000 62.84964 188 SER A C 1
ATOM 2700 O O . SER A 1 188 ? 37.55500 15.23500 15.18700 1.000 74.47472 188 SER A O 1
ATOM 2708 N N . SER A 1 189 ? 39.50800 14.30000 14.64300 1.000 41.10493 189 SER A N 1
ATOM 2709 C CA . SER A 1 189 ? 39.26800 13.17200 15.52600 1.000 37.73874 189 SER A CA 1
ATOM 2710 C C . SER A 1 189 ? 39.27300 13.62400 16.99000 1.000 29.99833 189 SER A C 1
ATOM 2711 O O . SER A 1 189 ? 39.86100 14.64400 17.35700 1.000 29.57460 189 SER A O 1
ATOM 2719 N N . GLU A 1 190 ? 38.66300 12.81200 17.84200 1.000 30.69052 190 GLU A N 1
ATOM 2720 C CA . GLU A 1 190 ? 38.72400 13.10100 19.27200 1.000 35.31739 190 GLU A CA 1
ATOM 2721 C C . GLU A 1 190 ? 40.12300 12.85800 19.81900 1.000 29.30878 190 GLU A C 1
ATOM 2722 O O . GLU A 1 190 ? 40.64300 13.67500 20.59100 1.000 29.42195 190 GLU A O 1
ATOM 2734 N N . GLU A 1 191 ? 40.75100 11.75200 19.42600 1.000 30.36417 191 GLU A N 1
ATOM 2735 C CA . GLU A 1 191 ? 42.14000 11.51300 19.79800 1.000 45.06067 191 GLU A CA 1
ATOM 2736 C C . GLU A 1 191 ? 43.02700 12.64900 19.32600 1.000 35.65164 191 GLU A C 1
ATOM 2737 O O . GLU A 1 191 ? 43.94500 13.07800 20.04200 1.000 29.29035 191 GLU A O 1
ATOM 2749 N N . GLY A 1 192 ? 42.74600 13.18500 18.13600 1.000 28.69555 192 GLY A N 1
ATOM 2750 C CA . GLY A 1 192 ? 43.57500 14.26300 17.61900 1.000 30.16941 192 GLY A CA 1
ATOM 2751 C C . GLY A 1 192 ? 43.38600 15.55200 18.39100 1.000 28.44815 192 GLY A C 1
ATOM 2752 O O . GLY A 1 192 ? 44.33600 16.31300 18.58600 1.000 30.76158 192 GLY A O 1
ATOM 2756 N N . GLU A 1 193 ? 42.15200 15.82600 18.82800 1.000 29.29299 193 GLU A N 1
ATOM 2757 C CA . GLU A 1 193 ? 41.91000 17.02000 19.63400 1.000 28.07442 193 GLU A CA 1
ATOM 2758 C C . GLU A 1 193 ? 42.61700 16.91700 20.98200 1.000 23.26858 193 GLU A C 1
ATOM 2759 O O . GLU A 1 193 ? 43.22100 17.88800 21.45200 1.000 24.66612 193 GLU A O 1
ATOM 2771 N N . MET A 1 194 ? 42.54600 15.75200 21.61500 1.000 24.44504 194 MET A N 1
ATOM 2772 C CA . MET A 1 194 ? 43.25500 15.53100 22.87100 1.000 28.80345 194 MET A CA 1
ATOM 2773 C C . MET A 1 194 ? 44.75500 15.73300 22.69900 1.000 31.47746 194 MET A C 1
ATOM 2774 O O . MET A 1 194 ? 45.39700 16.43500 23.50100 1.000 31.34586 194 MET A O 1
ATOM 2788 N N . PHE A 1 195 ? 45.32200 15.18300 21.62300 1.000 29.79831 195 PHE A N 1
ATOM 2789 C CA . PHE A 1 195 ? 46.74700 15.35700 21.34200 1.000 26.60582 195 PHE A CA 1
ATOM 2790 C C . PHE A 1 195 ? 47.08700 16.82600 21.12800 1.000 21.70260 195 PHE A C 1
ATOM 2791 O O . PHE A 1 195 ? 48.09100 17.32500 21.64800 1.000 20.69195 195 PHE A O 1
ATOM 2808 N N . ARG A 1 196 ? 46.24700 17.54400 20.38200 1.000 25.63728 196 ARG A N 1
ATOM 2809 C CA . ARG A 1 196 ? 46.51900 18.95100 20.12800 1.000 23.14488 196 ARG A CA 1
ATOM 2810 C C . ARG A 1 196 ? 46.52300 19.76400 21.41800 1.000 27.00324 196 ARG A C 1
ATOM 2811 O O . ARG A 1 196 ? 47.36000 20.66400 21.59600 1.000 22.50796 196 ARG A O 1
ATOM 2832 N N . LEU A 1 197 ? 45.55900 19.49500 22.30200 1.000 25.21881 197 LEU A N 1
ATOM 2833 C CA . LEU A 1 197 ? 45.48000 20.23900 23.55300 1.000 22.42374 197 LEU A CA 1
ATOM 2834 C C . LEU A 1 197 ? 46.64200 19.89400 24.46800 1.000 19.62341 197 LEU A C 1
ATOM 2835 O O . LEU A 1 197 ? 47.22800 20.78600 25.08900 1.000 21.51574 197 LEU A O 1
ATOM 2851 N N . ARG A 1 198 ? 46.99000 18.61200 24.57300 1.000 21.67365 198 ARG A N 1
ATOM 2852 C CA . ARG A 1 198 ? 48.12800 18.23000 25.40000 1.000 25.03984 198 ARG A CA 1
ATOM 2853 C C . ARG A 1 198 ? 49.41000 18.87200 24.88800 1.000 21.61838 198 ARG A C 1
ATOM 2854 O O . ARG A 1 198 ? 50.20200 19.40400 25.67900 1.000 23.11067 198 ARG A O 1
ATOM 2864 N N . PHE A 1 199 ? 49.60200 18.90600 23.56500 1.000 26.55055 199 PHE A N 1
ATOM 2865 C CA . PHE A 1 199 ? 50.79300 19.54000 23.00600 1.000 20.12347 199 PHE A CA 1
ATOM 2866 C C . PHE A 1 199 ? 50.85900 21.01200 23.40600 1.000 22.00001 199 PHE A C 1
ATOM 2867 O O . PHE A 1 199 ? 51.90200 21.50900 23.86200 1.000 21.27624 199 PHE A O 1
ATOM 2884 N N . LEU A 1 200 ? 49.74000 21.72200 23.26700 1.000 19.83133 200 LEU A N 1
ATOM 2885 C CA . LEU A 1 200 ? 49.73800 23.15000 23.55300 1.000 18.87068 200 LEU A CA 1
ATOM 2886 C C . LEU A 1 200 ? 50.03700 23.40400 25.02200 1.000 21.67365 200 LEU A C 1
ATOM 2887 O O . LEU A 1 200 ? 50.82200 24.29100 25.36200 1.000 22.11055 200 LEU A O 1
ATOM 2903 N N . LYS A 1 201 ? 49.43700 22.61100 25.90200 1.000 20.83145 201 LYS A N 1
ATOM 2904 C CA . LYS A 1 201 ? 49.58900 22.83400 27.33600 1.000 19.17862 201 LYS A CA 1
ATOM 2905 C C . LYS A 1 201 ? 51.00900 22.56600 27.78500 1.000 19.86028 201 LYS A C 1
ATOM 2906 O O . LYS A 1 201 ? 51.56500 23.33300 28.56900 1.000 19.91818 201 LYS A O 1
ATOM 2925 N N . VAL A 1 202 ? 51.60600 21.47900 27.30700 1.000 21.26308 202 VAL A N 1
ATOM 2926 C CA . VAL A 1 202 ? 53.00200 21.19600 27.62100 1.000 22.81063 202 VAL A CA 1
ATOM 2927 C C . VAL A 1 202 ? 53.89900 22.31300 27.10200 1.000 24.22922 202 VAL A C 1
ATOM 2928 O O . VAL A 1 202 ? 54.74300 22.83100 27.83700 1.000 22.63166 202 VAL A O 1
ATOM 2941 N N . LEU A 1 203 ? 53.69200 22.73300 25.84500 1.000 21.79735 203 LEU A N 1
ATOM 2942 C CA . LEU A 1 203 ? 54.47500 23.83100 25.26800 1.000 19.83659 203 LEU A CA 1
ATOM 2943 C C . LEU A 1 203 ? 54.42600 25.07300 26.15400 1.000 18.79699 203 LEU A C 1
ATOM 2944 O O . LEU A 1 203 ? 55.46000 25.68100 26.47000 1.000 17.14416 203 LEU A O 1
ATOM 2960 N N . LEU A 1 204 ? 53.22100 25.47700 26.55100 1.000 16.08877 204 LEU A N 1
ATOM 2961 C CA . LEU A 1 204 ? 53.07200 26.72500 27.29600 1.000 17.52842 204 LEU A CA 1
ATOM 2962 C C . LEU A 1 204 ? 53.64100 26.60900 28.70200 1.000 21.23412 204 LEU A C 1
ATOM 2963 O O . LEU A 1 204 ? 54.19400 27.58400 29.22100 1.000 16.78096 204 LEU A O 1
ATOM 2979 N N . ARG A 1 205 ? 53.54000 25.43300 29.32600 1.000 22.06317 205 ARG A N 1
ATOM 2980 C CA A ARG A 1 205 ? 54.14500 25.25500 30.64200 0.510 24.79508 205 ARG A CA 1
ATOM 2981 C CA B ARG A 1 205 ? 54.14500 25.25300 30.64000 0.490 24.99773 205 ARG A CA 1
ATOM 2982 C C . ARG A 1 205 ? 55.66400 25.25400 30.54500 1.000 20.74986 205 ARG A C 1
ATOM 2983 O O . ARG A 1 205 ? 56.34700 25.77700 31.43300 1.000 18.76278 205 ARG A O 1
ATOM 3022 N N . ARG A 1 206 ? 56.21600 24.67400 29.48000 1.000 20.99199 206 ARG A N 1
ATOM 3023 C CA . ARG A 1 206 ? 57.65600 24.75400 29.26500 1.000 20.74196 206 ARG A CA 1
ATOM 3024 C C . ARG A 1 206 ? 58.09800 26.21300 29.14500 1.000 24.98984 206 ARG A C 1
ATOM 3025 O O . ARG A 1 206 ? 59.06100 26.64200 29.79300 1.000 22.63956 206 ARG A O 1
ATOM 3046 N N . VAL A 1 207 ? 57.37300 27.00400 28.34500 1.000 19.34442 207 VAL A N 1
ATOM 3047 C CA . VAL A 1 207 ? 57.65600 28.43900 28.23100 1.000 18.35746 207 VAL A CA 1
ATOM 3048 C C . VAL A 1 207 ? 57.64500 29.11500 29.60200 1.000 19.39969 207 VAL A C 1
ATOM 3049 O O . VAL A 1 207 ? 58.57400 29.86000 29.94900 1.000 19.12071 207 VAL A O 1
ATOM 3062 N N . ARG A 1 208 ? 56.59200 28.88800 30.39400 1.000 21.32361 208 ARG A N 1
ATOM 3063 C CA . ARG A 1 208 ? 56.51800 29.51700 31.71100 1.000 20.74459 208 ARG A CA 1
ATOM 3064 C C . ARG A 1 208 ? 57.67200 29.09300 32.60400 1.000 24.70823 208 ARG A C 1
ATOM 3065 O O . ARG A 1 208 ? 58.17700 29.89900 33.39200 1.000 22.39479 208 ARG A O 1
ATOM 3086 N N . ASN A 1 209 ? 58.07800 27.82300 32.52800 1.000 25.01089 209 ASN A N 1
ATOM 3087 C CA . ASN A 1 209 ? 59.19600 27.36100 33.35000 1.000 27.38223 209 ASN A CA 1
ATOM 3088 C C . ASN A 1 209 ? 60.49400 28.07400 32.96400 1.000 20.40245 209 ASN A C 1
ATOM 3089 O O . ASN A 1 209 ? 61.23900 28.55200 33.83100 1.000 20.97620 209 ASN A O 1
ATOM 3100 N N . LEU A 1 210 ? 60.76800 28.17200 31.65900 1.000 19.16019 210 LEU A N 1
ATOM 3101 C CA . LEU A 1 210 ? 61.99800 28.81100 31.19400 1.000 19.99713 210 LEU A CA 1
ATOM 3102 C C . LEU A 1 210 ? 62.01300 30.30000 31.51500 1.000 21.59206 210 LEU A C 1
ATOM 3103 O O . LEU A 1 210 ? 63.04900 30.84900 31.92900 1.000 23.20278 210 LEU A O 1
ATOM 3119 N N . ASP A 1 211 ? 60.87000 30.96200 31.35100 1.000 21.21307 211 ASP A N 1
ATOM 3120 C CA . ASP A 1 211 ? 60.72800 32.35400 31.75400 1.000 21.41046 211 ASP A CA 1
ATOM 3121 C C . ASP A 1 211 ? 61.05500 32.53400 33.23500 1.000 26.46896 211 ASP A C 1
ATOM 3122 O O . ASP A 1 211 ? 61.80900 33.43600 33.60500 1.000 26.60582 211 ASP A O 1
ATOM 3131 N N . LYS A 1 212 ? 60.51100 31.65700 34.09100 1.000 24.93983 212 LYS A N 1
ATOM 3132 C CA . LYS A 1 212 ? 60.74000 31.72200 35.53500 1.000 28.05073 212 LYS A CA 1
ATOM 3133 C C . LYS A 1 212 ? 62.20800 31.51200 35.90700 1.000 25.97943 212 LYS A C 1
ATOM 3134 O O . LYS A 1 212 ? 62.69100 32.08800 36.88900 1.000 26.13208 212 LYS A O 1
ATOM 3153 N N . ILE A 1 213 ? 62.92100 30.67600 35.16000 1.000 25.55833 213 ILE A N 1
ATOM 3154 C CA . ILE A 1 213 ? 64.34700 30.46700 35.37200 1.000 31.49325 213 ILE A CA 1
ATOM 3155 C C . ILE A 1 213 ? 65.18400 31.64400 34.89600 1.000 31.71433 213 ILE A C 1
ATOM 3156 O O . ILE A 1 213 ? 66.36700 31.74200 35.24300 1.000 31.72486 213 ILE A O 1
ATOM 3172 N N . GLY A 1 214 ? 64.60900 32.52600 34.08200 1.000 25.20829 214 GLY A N 1
ATOM 3173 C CA . GLY A 1 214 ? 65.30100 33.70300 33.61200 1.000 24.52926 214 GLY A CA 1
ATOM 3174 C C . GLY A 1 214 ? 65.71400 33.71200 32.15800 1.000 25.03984 214 GLY A C 1
ATOM 3175 O O . GLY A 1 214 ? 66.52200 34.56200 31.77700 1.000 24.25291 214 GLY A O 1
ATOM 3179 N N . LYS A 1 215 ? 65.19200 32.83000 31.32700 1.000 26.80058 215 LYS A N 1
ATOM 3180 C CA . LYS A 1 215 ? 65.50000 32.83200 29.89200 1.000 23.99498 215 LYS A CA 1
ATOM 3181 C C . LYS A 1 215 ? 64.65000 33.92500 29.23000 1.000 22.73167 215 LYS A C 1
ATOM 3182 O O . LYS A 1 215 ? 63.61700 34.19800 29.70600 1.000 25.11354 215 LYS A O 1
ATOM 3201 N N . LYS A 1 216 ? 65.16900 34.58600 28.23200 1.000 22.62903 216 LYS A N 1
ATOM 3202 C CA . LYS A 1 216 ? 64.38000 35.43500 27.34600 1.000 25.26092 216 LYS A CA 1
ATOM 3203 C C . LYS A 1 216 ? 63.95900 34.57600 26.16100 1.000 24.23712 216 LYS A C 1
ATOM 3204 O O . LYS A 1 216 ? 64.79600 33.93200 25.53400 1.000 27.62963 216 LYS A O 1
ATOM 3223 N N . ILE A 1 217 ? 62.66700 34.54600 25.88000 1.000 24.00288 217 ILE A N 1
ATOM 3224 C CA . ILE A 1 217 ? 62.08400 33.56100 24.98400 1.000 21.98158 217 ILE A CA 1
ATOM 3225 C C . ILE A 1 217 ? 61.64000 34.22100 23.69500 1.000 19.61814 217 ILE A C 1
ATOM 3226 O O . ILE A 1 217 ? 61.08200 35.32000 23.70100 1.000 21.00778 217 ILE A O 1
ATOM 3242 N N . VAL A 1 218 ? 61.89100 33.54600 22.58600 1.000 22.51586 218 VAL A N 1
ATOM 3243 C CA . VAL A 1 218 ? 61.24600 33.85200 21.31100 1.000 21.33150 218 VAL A CA 1
ATOM 3244 C C . VAL A 1 218 ? 60.53500 32.56800 20.90700 1.000 19.50760 218 VAL A C 1
ATOM 3245 O O . VAL 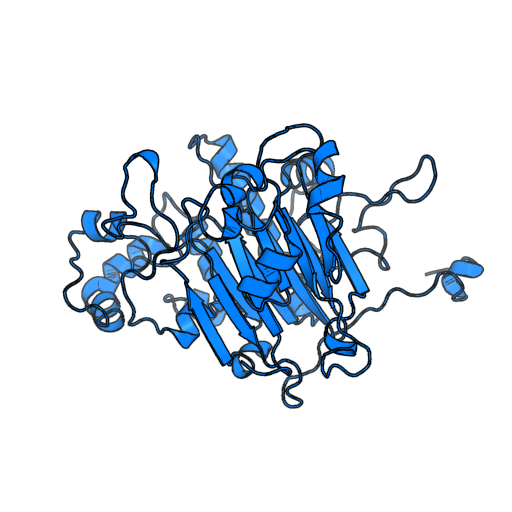A 1 218 ? 61.18500 31.54600 20.64500 1.000 18.32325 218 VAL A O 1
ATOM 3258 N N . LEU A 1 219 ? 59.21200 32.60400 20.88400 1.000 18.79436 219 LEU A N 1
ATOM 3259 C CA . LEU A 1 219 ? 58.38400 31.46000 20.52300 1.000 20.62616 219 LEU A CA 1
ATOM 3260 C C . LEU A 1 219 ? 57.77400 31.80700 19.17400 1.000 22.09475 219 LEU A C 1
ATOM 3261 O O . LEU A 1 219 ? 56.95300 32.73000 19.07800 1.000 23.46860 219 LEU A O 1
ATOM 3277 N N . MET A 1 220 ? 58.18700 31.09100 18.13200 1.000 21.59206 220 MET A N 1
ATOM 3278 C CA . MET A 1 220 ? 57.70700 31.41900 16.81000 1.000 23.35806 220 MET A CA 1
ATOM 3279 C C . MET A 1 220 ? 57.34300 30.16200 16.04100 1.000 23.95287 220 MET A C 1
ATOM 3280 O O . MET A 1 220 ? 57.89600 29.08100 16.24300 1.000 20.35507 220 MET A O 1
ATOM 3294 N N . GLY A 1 221 ? 56.36600 30.31900 15.17500 1.000 20.58405 221 GLY A N 1
ATOM 3295 C CA . GLY A 1 221 ? 56.00800 29.26800 14.26300 1.000 20.56036 221 GLY A CA 1
ATOM 3296 C C . GLY A 1 221 ? 54.51400 29.24700 14.05700 1.000 19.62077 221 GLY A C 1
ATOM 3297 O O . GLY A 1 221 ? 53.82100 30.22500 14.33000 1.000 18.04690 221 GLY A O 1
ATOM 3301 N N . ASP A 1 222 ? 54.05600 28.09800 13.57900 1.000 20.51035 222 ASP A N 1
ATOM 3302 C CA . ASP A 1 222 ? 52.65800 27.84100 13.23200 1.000 21.87631 222 ASP A CA 1
ATOM 3303 C C . ASP A 1 222 ? 52.00000 27.19700 14.44900 1.000 24.79771 222 ASP A C 1
ATOM 3304 O O . ASP A 1 222 ? 52.13500 25.99500 14.69200 1.000 20.60773 222 ASP A O 1
ATOM 3313 N N . VAL A 1 223 ? 51.28100 28.00900 15.22200 1.000 25.15565 223 VAL A N 1
ATOM 3314 C CA . VAL A 1 223 ? 50.60100 27.50000 16.41100 1.000 23.14751 223 VAL A CA 1
ATOM 3315 C C . VAL A 1 223 ? 49.25100 26.88700 16.07900 1.000 23.74495 223 VAL A C 1
ATOM 3316 O O . VAL A 1 223 ? 48.69100 26.13700 16.89400 1.000 24.13447 223 VAL A O 1
ATOM 3329 N N . ASN A 1 224 ? 48.71300 27.15800 14.89400 1.000 24.98721 224 ASN A N 1
ATOM 3330 C CA . ASN A 1 224 ? 47.48600 26.50900 14.43800 1.000 24.11868 224 ASN A CA 1
ATOM 3331 C C . ASN A 1 224 ? 46.31100 26.86100 15.34500 1.000 24.98984 224 ASN A C 1
ATOM 3332 O O . ASN A 1 224 ? 45.39000 26.06100 15.52900 1.000 23.19752 224 ASN A O 1
ATOM 3343 N N . VAL A 1 225 ? 46.35700 28.06500 15.90300 1.000 25.53464 225 VAL A N 1
ATOM 3344 C CA . VAL A 1 225 ? 45.32400 28.60000 16.77400 1.000 30.11414 225 VAL A CA 1
ATOM 3345 C C . VAL A 1 225 ? 45.15400 30.06900 16.42100 1.000 25.17144 225 VAL A C 1
ATOM 3346 O O . VAL A 1 225 ? 46.14200 30.80100 16.31600 1.000 23.47913 225 VAL A O 1
ATOM 3359 N N A CYS A 1 226 ? 43.91300 30.49200 16.19200 0.590 25.41884 226 CYS A N 1
ATOM 3360 N N B CYS A 1 226 ? 43.90600 30.50000 16.29300 0.410 26.29526 226 CYS A N 1
ATOM 3361 C CA A CYS A 1 226 ? 43.60000 31.91400 16.13500 0.590 26.06365 226 CYS A CA 1
ATOM 3362 C CA B CYS A 1 226 ? 43.55300 31.90300 16.12400 0.410 26.53476 226 CYS A CA 1
ATOM 3363 C C A CYS A 1 226 ? 43.41100 32.45500 17.54500 0.590 26.28999 226 CYS A C 1
ATOM 3364 C C B CYS A 1 226 ? 43.30300 32.53800 17.48900 0.410 27.13220 226 CYS A C 1
ATOM 3365 O O A CYS A 1 226 ? 42.62100 31.91800 18.32900 0.590 24.43188 226 CYS A O 1
ATOM 3366 O O B CYS A 1 226 ? 42.37000 32.14400 18.19500 0.410 25.46884 226 CYS A O 1
ATOM 3381 N N . ARG A 1 227 ? 44.13000 33.53000 17.86100 1.000 22.88432 227 ARG A N 1
ATOM 3382 C CA . ARG A 1 227 ? 43.99900 34.14800 19.17200 1.000 23.49229 227 ARG A CA 1
ATOM 3383 C C . ARG A 1 227 ? 42.83200 35.12700 19.26500 1.000 22.46585 227 ARG A C 1
ATOM 3384 O O . ARG A 1 227 ? 42.40600 35.43800 20.37800 1.000 21.64733 227 ARG A O 1
ATOM 3406 N N . ASP A 1 228 ? 42.30100 35.60200 18.12900 1.000 20.60773 228 ASP A N 1
ATOM 3407 C CA . ASP A 1 228 ? 41.31400 36.67000 18.13500 1.000 20.94198 228 ASP A CA 1
ATOM 3408 C C . ASP A 1 228 ? 40.37000 36.56700 16.94300 1.000 20.10767 228 ASP A C 1
ATOM 3409 O O . ASP A 1 228 ? 40.76500 36.16300 15.84700 1.000 23.05013 228 ASP A O 1
ATOM 3418 N N . LEU A 1 229 ? 39.13500 37.02500 17.15500 1.000 24.68980 229 LEU A N 1
ATOM 3419 C CA . LEU A 1 229 ? 38.15600 37.08100 16.07700 1.000 24.36608 229 LEU A CA 1
ATOM 3420 C C . LEU A 1 229 ? 38.66600 37.86300 14.87000 1.000 21.00778 229 LEU A C 1
ATOM 3421 O O . LEU A 1 229 ? 38.44700 37.44500 13.73100 1.000 24.96615 229 LEU A O 1
ATOM 3437 N N . ILE A 1 230 ? 39.33900 39.00000 15.08500 1.000 21.47363 230 ILE A N 1
ATOM 3438 C CA . ILE A 1 230 ? 39.80400 39.79900 13.95300 1.000 23.56862 230 ILE A CA 1
ATOM 3439 C C . ILE A 1 230 ? 40.84800 39.08200 13.09500 1.000 24.01604 230 ILE A C 1
ATOM 3440 O O . ILE A 1 230 ? 41.18500 39.56600 12.00600 1.000 23.71600 230 ILE A O 1
ATOM 3456 N N . ASP A 1 231 ? 41.37100 37.94700 13.55800 1.000 23.99498 231 ASP A N 1
ATOM 3457 C CA . ASP A 1 231 ? 42.28300 37.12600 12.78300 1.000 25.39252 231 ASP A CA 1
ATOM 3458 C C . ASP A 1 231 ? 41.57800 35.99000 12.04800 1.000 29.88779 231 ASP A C 1
ATOM 3459 O O . ASP A 1 231 ? 42.25400 35.08300 11.56000 1.000 23.79759 231 ASP A O 1
ATOM 3468 N N . SER A 1 232 ? 40.24200 36.00500 11.95500 1.000 24.28712 232 SER A N 1
ATOM 3469 C CA . SER A 1 232 ? 39.49700 34.89300 11.35500 1.000 20.57089 232 SER A CA 1
ATOM 3470 C C . SER A 1 232 ? 38.44300 35.41500 10.38300 1.000 25.10038 232 SER A C 1
ATOM 3471 O O . SER A 1 232 ? 37.35000 35.82700 10.78700 1.000 27.56909 232 SER A O 1
ATOM 3479 N N . ALA A 1 233 ? 38.75100 35.34100 9.09500 1.000 22.66588 233 ALA A N 1
ATOM 3480 C CA . ALA A 1 233 ? 37.79800 35.79600 8.09000 1.000 24.21343 233 ALA A CA 1
ATOM 3481 C C . ALA A 1 233 ? 36.51200 34.99000 8.15000 1.000 23.74495 233 ALA A C 1
ATOM 3482 O O . ALA A 1 233 ? 35.41500 35.54400 8.00700 1.000 24.70823 233 ALA A O 1
ATOM 3489 N N . ASP A 1 234 ? 36.62300 33.67400 8.35900 1.000 30.38785 234 ASP A N 1
ATOM 3490 C CA . ASP A 1 234 ? 35.43800 32.82800 8.33700 1.000 37.68610 234 ASP A CA 1
ATOM 3491 C C . ASP A 1 234 ? 34.49600 33.16000 9.49400 1.000 32.04068 234 ASP A C 1
ATOM 3492 O O . ASP A 1 234 ? 33.28800 33.24800 9.30100 1.000 26.25052 234 ASP A O 1
ATOM 3501 N N . THR A 1 235 ? 35.02400 33.36100 10.70200 1.000 25.72151 235 THR A N 1
ATOM 3502 C CA . THR A 1 235 ? 34.13800 33.64900 11.82500 1.000 28.66133 235 THR A CA 1
ATOM 3503 C C . THR A 1 235 ? 33.56600 35.06200 11.75000 1.000 26.47159 235 THR A C 1
ATOM 3504 O O . THR A 1 235 ? 32.41200 35.28600 12.14200 1.000 25.42410 235 THR A O 1
ATOM 3515 N N . LEU A 1 236 ? 34.35300 36.03700 11.28300 1.000 26.18735 236 LEU A N 1
ATOM 3516 C CA . LEU A 1 236 ? 33.76300 37.35700 11.04200 1.000 30.11414 236 LEU A CA 1
ATOM 3517 C C . LEU A 1 236 ? 32.54200 37.26800 10.12500 1.000 32.45915 236 LEU A C 1
ATOM 3518 O O . LEU A 1 236 ? 31.50200 37.90000 10.38700 1.000 29.82726 236 LEU A O 1
ATOM 3534 N N . GLU A 1 237 ? 32.64700 36.49400 9.03600 1.000 28.20601 237 GLU A N 1
ATOM 3535 C CA . GLU A 1 237 ? 31.49500 36.34200 8.14800 1.000 30.25626 237 GLU A CA 1
ATOM 3536 C C . GLU A 1 237 ? 30.37300 35.58200 8.84300 1.000 31.03530 237 GLU A C 1
ATOM 3537 O O . GLU A 1 237 ? 29.19600 35.93500 8.71500 1.000 31.61432 237 GLU A O 1
ATOM 3549 N N . GLN A 1 238 ? 30.72400 34.53900 9.59500 1.000 32.50390 238 GLN A N 1
ATOM 3550 C CA . GLN A 1 238 ? 29.72100 33.76000 10.30600 1.000 34.29359 238 GLN A CA 1
ATOM 3551 C C . GLN A 1 238 ? 28.94100 34.62800 11.28200 1.000 39.91531 238 GLN A C 1
ATOM 3552 O O . GLN A 1 238 ? 27.73600 34.43100 11.47300 1.000 37.47818 238 GLN A O 1
ATOM 3566 N N . PHE A 1 239 ? 29.61700 35.59000 11.91700 1.000 33.43032 239 PHE A N 1
ATOM 3567 C CA . PHE A 1 239 ? 28.97700 36.51800 12.84000 1.000 32.09595 239 PHE A CA 1
ATOM 3568 C C . PHE A 1 239 ? 28.35600 37.72100 12.13800 1.000 29.61934 239 PHE A C 1
ATOM 3569 O O . PHE A 1 239 ? 27.86200 38.61900 12.81800 1.000 42.16821 239 PHE A O 1
ATOM 3586 N N . SER A 1 240 ? 28.39800 37.78400 10.80800 1.000 29.29299 240 SER A N 1
ATOM 3587 C CA . SER A 1 240 ? 27.83800 38.90200 10.05500 1.000 32.37493 240 SER A CA 1
ATOM 3588 C C . SER A 1 240 ? 28.50700 40.22600 10.42000 1.000 30.89844 240 SER A C 1
ATOM 3589 O O . SER A 1 240 ? 27.86600 41.27100 10.46800 1.000 40.07849 240 SER A O 1
ATOM 3597 N N . ILE A 1 241 ? 29.81500 40.19600 10.64800 1.000 29.54302 241 ILE A N 1
ATOM 3598 C CA . ILE A 1 241 ? 30.58200 41.39900 10.95200 1.000 32.78288 241 ILE A CA 1
ATOM 3599 C C . ILE A 1 241 ? 31.38000 41.77100 9.70700 1.000 37.14393 241 ILE A C 1
ATOM 3600 O O . ILE A 1 241 ? 32.39300 41.10500 9.41500 1.000 33.19609 241 ILE A O 1
ATOM 3616 N N . PRO A 1 242 ? 31.02800 42.84400 9.00400 1.000 41.37865 242 PRO A N 1
ATOM 3617 C CA . PRO A 1 242 ? 31.80900 43.24600 7.83400 1.000 37.95455 242 PRO A CA 1
ATOM 3618 C C . PRO A 1 242 ? 32.97800 44.13700 8.21900 1.000 34.10935 242 PRO A C 1
ATOM 3619 O O . PRO A 1 242 ? 32.93100 44.90800 9.18000 1.000 35.71218 242 PRO A O 1
ATOM 3630 N N . ILE A 1 243 ? 34.04600 44.00500 7.43800 1.000 37.22815 243 ILE A N 1
ATOM 3631 C CA . ILE A 1 243 ? 35.19900 44.89300 7.51900 1.000 41.98135 243 ILE A CA 1
ATOM 3632 C C . ILE A 1 243 ? 34.84200 46.15100 6.72700 1.000 38.22827 243 ILE A C 1
ATOM 3633 O O . ILE A 1 243 ? 34.88000 46.14300 5.49700 1.000 42.92883 243 ILE A O 1
ATOM 3649 N N . THR A 1 244 ? 34.49200 47.23400 7.41800 1.000 39.04416 244 THR A N 1
ATOM 3650 C CA . THR A 1 244 ? 34.13800 48.48600 6.75700 1.000 40.22324 244 THR A CA 1
ATOM 3651 C C . THR A 1 244 ? 35.30500 49.46400 6.64500 1.000 40.82858 244 THR A C 1
ATOM 3652 O O . THR A 1 244 ? 35.30700 50.31400 5.74800 1.000 45.69495 244 THR A O 1
ATOM 3663 N N . ASP A 1 245 ? 36.27600 49.37500 7.55000 1.000 34.53046 245 ASP A N 1
ATOM 3664 C CA . ASP A 1 245 ? 37.42400 50.27500 7.59500 1.000 41.64447 245 ASP A CA 1
ATOM 3665 C C . ASP A 1 245 ? 38.63200 49.37900 7.79000 1.000 37.97561 245 ASP A C 1
ATOM 3666 O O . ASP A 1 245 ? 38.67900 48.60700 8.77400 1.000 35.43846 245 ASP A O 1
ATOM 3675 N N . PRO A 1 246 ? 39.63700 49.43900 6.90800 1.000 39.70213 246 PRO A N 1
ATOM 3676 C CA . PRO A 1 246 ? 40.75300 48.48300 6.99000 1.000 43.01568 246 PRO A CA 1
ATOM 3677 C C . PRO A 1 246 ? 41.63600 48.68300 8.19400 1.000 30.17730 246 PRO A C 1
ATOM 3678 O O . PRO A 1 246 ? 42.32600 47.73800 8.59900 1.000 26.68478 246 PRO A O 1
ATOM 3689 N N . MET A 1 247 ? 41.66100 49.88300 8.75800 1.000 32.88815 247 MET A N 1
ATOM 3690 C CA . MET A 1 247 ? 42.36100 50.16000 10.00000 1.000 37.89402 247 MET A CA 1
ATOM 3691 C C . MET A 1 247 ? 41.38200 50.38800 11.14500 1.000 34.67784 247 MET A C 1
ATOM 3692 O O . MET A 1 247 ? 41.72400 51.05400 12.12200 1.000 35.96221 247 MET A O 1
ATOM 3706 N N . GLY A 1 248 ? 40.16700 49.84500 11.03900 1.000 31.32481 248 GLY A N 1
ATOM 3707 C CA . GLY A 1 248 ? 39.17900 50.00200 12.09100 1.000 31.67485 248 GLY A CA 1
ATOM 3708 C C . GLY A 1 248 ? 39.13200 48.86900 13.10300 1.000 25.55833 248 GLY A C 1
ATOM 3709 O O . GLY A 1 248 ? 38.09300 48.62100 13.71500 1.000 27.46119 248 GLY A O 1
ATOM 3713 N N . GLY A 1 249 ? 40.25700 48.19400 13.31700 1.000 23.26332 249 GLY A N 1
ATOM 3714 C CA . GLY A 1 249 ? 40.23900 47.00000 14.14500 1.000 26.99797 249 GLY A CA 1
ATOM 3715 C C . GLY A 1 249 ? 39.78500 47.26800 15.57000 1.000 28.65607 249 GLY A C 1
ATOM 3716 O O . GLY A 1 249 ? 39.04000 46.47700 16.15300 1.000 24.06078 249 GLY A O 1
ATOM 3720 N N . THR A 1 250 ? 40.23500 48.38000 16.15300 1.000 28.23760 250 THR A N 1
ATOM 3721 C CA . THR A 1 250 ? 39.86600 48.67000 17.53400 1.000 25.22934 250 THR A CA 1
ATOM 3722 C C . THR A 1 250 ? 38.38200 48.98100 17.64800 1.000 24.90825 250 THR A C 1
ATOM 3723 O O . THR A 1 250 ? 37.72600 48.55500 18.59900 1.000 24.23975 250 THR A O 1
ATOM 3734 N N . LYS A 1 251 ? 37.83600 49.72400 16.69500 1.000 25.41621 251 LYS A N 1
ATOM 3735 C CA . LYS A 1 251 ? 36.41100 49.99900 16.73000 1.000 33.55402 251 LYS A CA 1
ATOM 3736 C C . LYS A 1 251 ? 35.61200 48.71700 16.56800 1.000 27.98757 251 LYS A C 1
ATOM 3737 O O . LYS A 1 251 ? 34.59100 48.53100 17.23100 1.000 28.79029 251 LYS A O 1
ATOM 3756 N N . LEU A 1 252 ? 36.05200 47.82600 15.67600 1.000 29.05085 252 LEU A N 1
ATOM 3757 C CA . LEU A 1 252 ? 35.34700 46.56100 15.49100 1.000 24.83982 252 LEU A CA 1
ATOM 3758 C C . LEU A 1 252 ? 35.33300 45.76400 16.78800 1.000 25.02405 252 LEU A C 1
ATOM 3759 O O . LEU A 1 252 ? 34.27700 45.30600 17.23700 1.000 24.31081 252 LEU A O 1
ATOM 3775 N N . GLU A 1 253 ? 36.49500 45.62000 17.42800 1.000 25.62676 253 GLU A N 1
ATOM 3776 C CA . GLU A 1 253 ? 36.56900 44.89200 18.68800 1.000 27.32433 253 GLU A CA 1
ATOM 3777 C C . GLU A 1 253 ? 35.79200 45.56500 19.80600 1.000 29.20613 253 GLU A C 1
ATOM 3778 O O . GLU A 1 253 ? 35.46000 44.90200 20.79200 1.000 30.04044 253 GLU A O 1
ATOM 3790 N N . ALA A 1 254 ? 35.55400 46.87700 19.71500 1.000 30.12203 254 ALA A N 1
ATOM 3791 C CA . ALA A 1 254 ? 34.76000 47.54600 20.74000 1.000 26.77163 254 ALA A CA 1
ATOM 3792 C C . ALA A 1 254 ? 33.27400 47.33400 20.48900 1.000 24.71875 254 ALA A C 1
ATOM 3793 O O . ALA A 1 254 ? 32.54500 46.84900 21.35700 1.000 25.39252 254 ALA A O 1
ATOM 3800 N N . GLN A 1 255 ? 32.81400 47.69000 19.29000 1.000 29.30615 255 GLN A N 1
ATOM 3801 C CA . GLN A 1 255 ? 31.39700 47.56300 18.97900 1.000 28.83504 255 GLN A CA 1
ATOM 3802 C C . GLN A 1 255 ? 30.94300 46.10900 19.01700 1.000 31.28796 255 GLN A C 1
ATOM 3803 O O . GLN A 1 255 ? 29.78100 45.83600 19.34500 1.000 26.75321 255 GLN A O 1
ATOM 3817 N N . TYR A 1 256 ? 31.82600 45.16700 18.65800 1.000 24.28449 256 TYR A N 1
ATOM 3818 C CA . TYR A 1 256 ? 31.51400 43.74300 18.68900 1.000 27.36381 256 TYR A CA 1
ATOM 3819 C C . TYR A 1 256 ? 32.31000 43.00800 19.75900 1.000 23.89760 256 TYR A C 1
ATOM 3820 O O . TYR A 1 256 ? 32.66400 41.83800 19.58500 1.000 23.84760 256 TYR A O 1
ATOM 3838 N N . ARG A 1 257 ? 32.59100 43.67400 20.88200 1.000 23.95287 257 ARG A N 1
ATOM 3839 C CA . ARG A 1 257 ? 33.37900 43.02600 21.92300 1.000 23.40544 257 ARG A CA 1
ATOM 3840 C C . ARG A 1 257 ? 32.71400 41.74000 22.40700 1.000 26.25315 257 ARG A C 1
ATOM 3841 O O . ARG A 1 257 ? 33.40900 40.77900 22.75000 1.000 25.61097 257 ARG A O 1
ATOM 3862 N N . ASP A 1 258 ? 31.37100 41.69800 22.46100 1.000 26.74794 258 ASP A N 1
ATOM 3863 C CA . ASP A 1 258 ? 30.71900 40.47000 22.90600 1.000 28.80082 258 ASP A CA 1
ATOM 3864 C C . ASP A 1 258 ? 31.07000 39.29600 21.99400 1.000 28.70344 258 ASP A C 1
ATOM 3865 O O . ASP A 1 258 ? 31.24600 38.16600 22.46600 1.000 28.50605 258 ASP A O 1
ATOM 3870 N N . LYS A 1 259 ? 31.17600 39.54100 20.68900 1.000 25.47411 259 LYS A N 1
ATOM 3871 C CA . LYS A 1 259 ? 31.57900 38.48500 19.76100 1.000 27.31117 259 LYS A CA 1
ATOM 3872 C C . LYS A 1 259 ? 33.07800 38.21100 19.82600 1.000 24.51083 259 LYS A C 1
ATOM 3873 O O . LYS A 1 259 ? 33.50900 37.07200 19.63100 1.000 24.28186 259 LYS A O 1
ATOM 3892 N N . ALA A 1 260 ? 33.89100 39.24700 20.04600 1.000 24.45293 260 ALA A N 1
ATOM 3893 C CA . ALA A 1 260 ? 35.33000 39.03700 20.17100 1.000 28.87451 260 ALA A CA 1
ATOM 3894 C C . ALA A 1 260 ? 35.64100 38.15400 21.37900 1.000 25.01353 260 ALA A C 1
ATOM 3895 O O . ALA A 1 260 ? 36.56100 37.32900 21.34400 1.000 25.98469 260 ALA A O 1
ATOM 3902 N N . ILE A 1 261 ? 34.87600 38.31700 22.45800 1.000 22.10265 261 ILE A N 1
ATOM 3903 C CA . ILE A 1 261 ? 35.01900 37.43900 23.61300 1.000 22.30267 261 ILE A CA 1
ATOM 3904 C C . ILE A 1 261 ? 34.50100 36.04100 23.28500 1.000 26.93744 261 ILE A C 1
ATOM 3905 O O . ILE A 1 261 ? 35.18400 35.03500 23.53200 1.000 25.43726 261 ILE A O 1
ATOM 3921 N N . GLN A 1 262 ? 33.26300 35.95900 22.77600 1.000 26.34263 262 GLN A N 1
ATOM 3922 C CA . GLN A 1 262 ? 32.67700 34.67400 22.41100 1.000 29.00085 262 GLN A CA 1
ATOM 3923 C C . GLN A 1 262 ? 33.66300 33.85000 21.59300 1.000 24.28449 262 GLN A C 1
ATOM 3924 O O . GLN A 1 262 ? 33.83000 32.65000 21.83100 1.000 27.59278 262 GLN A O 1
ATOM 3938 N N . PHE A 1 263 ? 34.35500 34.49000 20.65300 1.000 21.79735 263 PHE A N 1
ATOM 3939 C CA . PHE A 1 263 ? 35.31500 33.78500 19.81200 1.000 26.69267 263 PHE A CA 1
ATOM 3940 C C . PHE A 1 263 ? 36.37800 33.07200 20.64100 1.000 26.37158 263 PHE A C 1
ATOM 3941 O O . PHE A 1 263 ? 36.70200 31.91100 20.37600 1.000 24.35292 263 PHE A O 1
ATOM 3958 N N . ILE A 1 264 ? 36.93400 33.74600 21.65100 1.000 22.99486 264 ILE A N 1
ATOM 3959 C CA . ILE A 1 264 ? 38.00900 33.13000 22.42100 1.000 25.24776 264 ILE A CA 1
ATOM 3960 C C . ILE A 1 264 ? 37.47600 32.07400 23.38700 1.000 26.29263 264 ILE A C 1
ATOM 3961 O O . ILE A 1 264 ? 38.12000 31.03700 23.59200 1.000 26.02944 264 ILE A O 1
ATOM 3977 N N . ILE A 1 265 ? 36.31200 32.30500 24.01200 1.000 26.70583 265 ILE A N 1
ATOM 3978 C CA . ILE A 1 265 ? 35.80000 31.38400 25.02600 1.000 25.06090 265 ILE A CA 1
ATOM 3979 C C . ILE A 1 265 ? 34.78000 30.39300 24.46400 1.000 27.24800 265 ILE A C 1
ATOM 3980 O O . ILE A 1 265 ? 34.11700 29.70000 25.22900 1.000 29.66408 265 ILE A O 1
ATOM 3996 N N . ASN A 1 266 ? 34.65600 30.29400 23.15400 1.000 30.05624 266 ASN A N 1
ATOM 3997 C CA . ASN A 1 266 ? 33.86100 29.24400 22.53100 1.000 31.75644 266 ASN A CA 1
ATOM 3998 C C . ASN A 1 266 ? 34.16500 27.86600 23.14900 1.000 31.31165 266 ASN A C 1
ATOM 3999 O O . ASN A 1 266 ? 35.30900 27.41300 23.08200 1.000 27.42171 266 ASN A O 1
ATOM 4010 N N . PRO A 1 267 ? 33.16800 27.17500 23.71400 1.000 37.69926 267 PRO A N 1
ATOM 4011 C CA . PRO A 1 267 ? 33.48300 25.90900 24.41200 1.000 39.69950 267 PRO A CA 1
ATOM 4012 C C . PRO A 1 267 ? 33.93200 24.78500 23.49400 1.000 30.31153 267 PRO A C 1
ATOM 4013 O O . PRO A 1 267 ? 34.56500 23.83800 23.97700 1.000 32.02489 267 PRO A O 1
ATOM 4024 N N . ASP A 1 268 ? 33.66200 24.86900 22.19600 1.000 28.35077 268 ASP A N 1
ATOM 4025 C CA . ASP A 1 268 ? 34.19600 23.88800 21.26300 1.000 37.59924 268 ASP A CA 1
ATOM 4026 C C . ASP A 1 268 ? 35.66100 24.11100 20.92200 1.000 31.20374 268 ASP A C 1
ATOM 4027 O O . ASP A 1 268 ? 36.28800 23.20700 20.36800 1.000 31.39850 268 ASP A O 1
ATOM 4036 N N . THR A 1 269 ? 36.23400 25.27500 21.23100 1.000 31.63011 269 THR A N 1
ATOM 4037 C CA . THR A 1 269 ? 37.61300 25.58800 20.84500 1.000 29.71409 269 THR A CA 1
ATOM 4038 C C . THR A 1 269 ? 38.42100 26.11100 22.03400 1.000 24.36871 269 THR A C 1
ATOM 4039 O O . THR A 1 269 ? 38.98000 27.21200 21.98300 1.000 26.87954 269 THR A O 1
ATOM 4050 N N . PRO A 1 270 ? 38.52300 25.33500 23.12000 1.000 22.43690 270 PRO A N 1
ATOM 4051 C CA . PRO A 1 270 ? 39.24600 25.82500 24.31100 1.000 22.00001 270 PRO A CA 1
ATOM 4052 C C . PRO A 1 270 ? 40.73700 26.06400 24.07200 1.000 22.50007 270 PRO A C 1
ATOM 4053 O O . PRO A 1 270 ? 41.36500 26.78000 24.87900 1.000 20.32612 270 PRO A O 1
ATOM 4064 N N . HIS A 1 271 ? 41.30700 25.55300 22.97300 1.000 20.80513 271 HIS A N 1
ATOM 4065 C CA . HIS A 1 271 ? 42.68800 25.87400 22.64400 1.000 22.91591 271 HIS A CA 1
ATOM 4066 C C . HIS A 1 271 ? 42.88800 27.38000 22.45700 1.000 21.32361 271 HIS A C 1
ATOM 4067 O O . HIS A 1 271 ? 43.96000 27.89800 22.77400 1.000 18.67592 271 HIS A O 1
ATOM 4081 N N . ARG A 1 272 ? 41.86600 28.10300 21.98000 1.000 21.89210 272 ARG A N 1
ATOM 4082 C CA . ARG A 1 272 ? 41.99400 29.55500 21.83600 1.000 19.69710 272 ARG A CA 1
ATOM 4083 C C . ARG A 1 272 ? 42.14900 30.23900 23.19400 1.000 19.12598 272 ARG A C 1
ATOM 4084 O O . ARG A 1 272 ? 42.93500 31.18500 23.33700 1.000 20.62616 272 ARG A O 1
ATOM 4105 N N . ARG A 1 273 ? 41.38900 29.79500 24.19400 1.000 23.30279 273 ARG A N 1
ATOM 4106 C CA . ARG A 1 273 ? 41.48700 30.40200 25.52200 1.000 27.18747 273 ARG A CA 1
ATOM 4107 C C . ARG A 1 273 ? 42.80300 30.01900 26.19400 1.000 21.69997 273 ARG A C 1
ATOM 4108 O O . ARG A 1 273 ? 43.46100 30.86700 26.80300 1.000 20.13926 273 ARG A O 1
ATOM 4129 N N . ILE A 1 274 ? 43.21400 28.75200 26.06400 1.000 23.61862 274 ILE A N 1
ATOM 4130 C CA . ILE A 1 274 ? 44.49800 28.28700 26.58900 1.000 21.22360 274 ILE A CA 1
ATOM 4131 C C . ILE A 1 274 ? 45.65300 29.08000 25.98800 1.000 21.69471 274 ILE A C 1
ATOM 4132 O O . ILE A 1 274 ? 46.58500 29.48200 26.70200 1.000 22.90275 274 ILE A O 1
ATOM 4148 N N . PHE A 1 275 ? 45.61400 29.31100 24.66800 1.000 19.41549 275 PHE A N 1
ATOM 4149 C CA . PHE A 1 275 ? 46.63900 30.10200 23.99900 1.000 19.69183 275 PHE A CA 1
ATOM 4150 C C . PHE A 1 275 ? 46.67800 31.52100 24.54000 1.000 19.89975 275 PHE A C 1
ATOM 4151 O O . PHE A 1 275 ? 47.76100 32.07700 24.76900 1.000 19.17598 275 PHE A O 1
ATOM 4168 N N . ASN A 1 276 ? 45.50600 32.13300 24.72000 1.000 17.89688 276 ASN A N 1
ATOM 4169 C CA . ASN A 1 276 ? 45.46600 33.54000 25.12800 1.000 24.12395 276 ASN A CA 1
ATOM 4170 C C . ASN A 1 276 ? 46.09200 33.77200 26.50300 1.000 25.84257 276 ASN A C 1
ATOM 4171 O O . ASN A 1 276 ? 46.58000 34.88000 26.78200 1.000 21.32887 276 ASN A O 1
ATOM 4182 N N . GLN A 1 277 ? 46.06300 32.75600 27.37800 1.000 23.41860 277 GLN A N 1
ATOM 4183 C CA . GLN A 1 277 ? 46.59400 32.89700 28.73000 1.000 22.10528 277 GLN A CA 1
ATOM 4184 C C . GLN A 1 277 ? 48.09400 33.16900 28.76800 1.000 18.99965 277 GLN A C 1
ATOM 4185 O O . GLN A 1 277 ? 48.61500 33.63300 29.80100 1.000 22.05264 277 GLN A O 1
ATOM 4199 N N . ILE A 1 278 ? 48.81200 32.88700 27.69100 1.000 17.82845 278 ILE A N 1
ATOM 4200 C CA . ILE A 1 278 ? 50.23200 33.20800 27.65100 1.000 17.56263 278 ILE A CA 1
ATOM 4201 C C . ILE A 1 278 ? 50.49300 34.61000 27.11300 1.000 20.47088 278 ILE A C 1
ATOM 4202 O O . ILE A 1 278 ? 51.63900 35.08300 27.18000 1.000 18.25482 278 ILE A O 1
ATOM 4218 N N . LEU A 1 279 ? 49.46900 35.30100 26.61300 1.000 20.26032 279 LEU A N 1
ATOM 4219 C CA . LEU A 1 279 ? 49.64600 36.55400 25.88000 1.000 17.23628 279 LEU A CA 1
ATOM 4220 C C . LEU A 1 279 ? 49.41700 37.73100 26.82400 1.000 22.83168 279 LEU A C 1
ATOM 4221 O O . LEU A 1 279 ? 48.29900 37.94400 27.31200 1.000 24.94510 279 LEU A O 1
ATOM 4237 N N . ALA A 1 280 ? 50.47000 38.50600 27.07400 1.000 21.56574 280 ALA A N 1
ATOM 4238 C CA . ALA A 1 280 ? 50.32800 39.68700 27.91200 1.000 22.93170 280 ALA A CA 1
ATOM 4239 C C . ALA A 1 280 ? 49.52900 40.78300 27.23100 1.000 22.97644 280 ALA A C 1
ATOM 4240 O O . ALA A 1 280 ? 49.12100 41.73500 27.90000 1.000 23.50808 280 ALA A O 1
ATOM 4247 N N . ASP A 1 281 ? 49.32100 40.68000 25.92100 1.000 24.50031 281 ASP A N 1
ATOM 4248 C CA . ASP A 1 281 ? 48.51600 41.63000 25.17000 1.000 27.58225 281 ASP A CA 1
ATOM 4249 C C . ASP A 1 281 ? 47.18200 41.02300 24.76700 1.000 25.52938 281 ASP A C 1
ATOM 4250 O O . ASP A 1 281 ? 46.59700 41.43600 23.75600 1.000 21.33414 281 ASP A O 1
ATOM 4259 N N . SER A 1 282 ? 46.71500 40.03200 25.51900 1.000 23.68705 282 SER A N 1
ATOM 4260 C CA . SER A 1 282 ? 45.44600 39.39600 25.20800 1.000 26.79269 282 SER A CA 1
ATOM 4261 C C . SER A 1 282 ? 44.30800 40.38500 25.35500 1.000 25.63992 282 SER A C 1
ATOM 4262 O O . SER A 1 282 ? 44.35100 41.29700 26.18800 1.000 22.24214 282 SER A O 1
ATOM 4270 N N . LEU A 1 283 ? 43.26800 40.18300 24.54100 1.000 23.35280 283 LEU A N 1
ATOM 4271 C CA . LEU A 1 283 ? 42.07400 41.01800 24.64000 1.000 29.16402 283 LEU A CA 1
ATOM 4272 C C . LEU A 1 283 ? 41.37800 40.85200 25.98100 1.000 32.69339 283 LEU A C 1
ATOM 4273 O O . LEU A 1 283 ? 40.64500 41.75600 26.40600 1.000 34.28306 283 LEU A O 1
ATOM 4289 N N . LEU A 1 284 ? 41.59300 39.72300 26.66300 1.000 34.67521 284 LEU A N 1
ATOM 4290 C CA . LEU A 1 284 ? 40.91300 39.43000 27.92100 1.000 32.01700 284 LEU A CA 1
ATOM 4291 C C . LEU A 1 284 ? 41.76100 39.90300 29.10400 1.000 29.90095 284 LEU A C 1
ATOM 4292 O O . LEU A 1 284 ? 42.92800 39.50500 29.21300 1.000 25.25566 284 LEU A O 1
ATOM 4308 N N . PRO A 1 285 ? 41.20400 40.70200 30.02400 1.000 34.21726 285 PRO A N 1
ATOM 4309 C CA . PRO A 1 285 ? 42.04500 41.26400 31.10200 1.000 34.33570 285 PRO A CA 1
ATOM 4310 C C . PRO A 1 285 ? 42.70700 40.22000 31.99200 1.000 35.01209 285 PRO A C 1
ATOM 4311 O O . PRO A 1 285 ? 43.87200 40.39800 32.38000 1.000 34.01987 285 PRO A O 1
ATOM 4322 N N . ASP A 1 286 ? 42.00600 39.13500 32.33600 1.000 33.65667 286 ASP A N 1
ATOM 4323 C CA . ASP A 1 286 ? 42.62100 38.12200 33.18700 1.000 45.13962 286 ASP A CA 1
ATOM 4324 C C . ASP A 1 286 ? 43.76500 37.41000 32.47300 1.000 36.60176 286 ASP A C 1
ATOM 4325 O O . ASP A 1 286 ? 44.80900 37.12800 33.07900 1.000 31.94330 286 ASP A O 1
ATOM 4334 N N . ALA A 1 287 ? 43.56600 37.07400 31.19500 1.000 26.22683 287 ALA A N 1
ATOM 4335 C CA . ALA A 1 287 ? 44.64500 36.49800 30.40500 1.000 24.30028 287 ALA A CA 1
ATOM 4336 C C . ALA A 1 287 ? 45.82900 37.45500 30.33200 1.000 25.75835 287 ALA A C 1
ATOM 4337 O O . ALA A 1 287 ? 46.97800 37.05500 30.54600 1.000 25.90047 287 ALA A O 1
ATOM 4344 N N . SER A 1 288 ? 45.56100 38.73300 30.03000 1.000 26.80585 288 SER A N 1
ATOM 4345 C CA . SER A 1 288 ? 46.63600 39.71300 29.87000 1.000 23.89234 288 SER A CA 1
ATOM 4346 C C . SER A 1 288 ? 47.44300 39.86700 31.15600 1.000 27.80597 288 SER A C 1
ATOM 4347 O O . SER A 1 288 ? 48.67800 39.99500 31.11500 1.000 26.64530 288 SER A O 1
ATOM 4355 N N . LYS A 1 289 ? 46.76300 39.84500 32.30400 1.000 28.09547 289 LYS A N 1
ATOM 4356 C CA . LYS A 1 289 ? 47.43300 40.00400 33.59200 1.000 30.97213 289 LYS A CA 1
ATOM 4357 C C . LYS A 1 289 ? 48.41700 38.87500 33.87600 1.000 27.51383 289 LYS A C 1
ATOM 4358 O O . LYS A 1 289 ? 49.45300 39.10100 34.51900 1.000 31.23269 289 LYS A O 1
ATOM 4377 N N . ARG A 1 290 ? 48.10500 37.65700 33.43600 1.000 26.36895 290 ARG A N 1
ATOM 4378 C CA . ARG A 1 290 ? 48.96700 36.51000 33.64800 1.000 29.63513 290 ARG A CA 1
ATOM 4379 C C . ARG A 1 290 ? 49.86300 36.19500 32.45500 1.000 28.79819 290 ARG A C 1
ATOM 4380 O O . ARG A 1 290 ? 50.69400 35.29300 32.56000 1.000 26.04523 290 ARG A O 1
ATOM 4401 N N . GLY A 1 291 ? 49.69500 36.87500 31.32500 1.000 26.97429 291 GLY A N 1
ATOM 4402 C CA . GLY A 1 291 ? 50.50300 36.56800 30.16800 1.000 23.27384 291 GLY A CA 1
ATOM 4403 C C . GLY A 1 291 ? 51.94600 36.98500 30.34100 1.000 20.56562 291 GLY A C 1
ATOM 4404 O O . GLY A 1 291 ? 52.27000 37.89900 31.07800 1.000 22.62113 291 GLY A O 1
ATOM 4408 N N . ILE A 1 292 ? 52.84300 36.31800 29.60800 1.000 23.10803 292 ILE A N 1
ATOM 4409 C CA . ILE A 1 292 ? 54.26500 36.62300 29.68200 1.000 22.60534 292 ILE A CA 1
ATOM 4410 C C . ILE A 1 292 ? 54.90900 36.82100 28.32100 1.000 23.38175 292 ILE A C 1
ATOM 4411 O O . ILE A 1 292 ? 56.11200 37.08200 28.25400 1.000 24.28449 292 ILE A O 1
ATOM 4427 N N . LEU A 1 293 ? 54.14900 36.72400 27.23000 1.000 22.32110 293 LEU A N 1
ATOM 4428 C CA . LEU A 1 293 ? 54.69200 36.84900 25.88900 1.000 22.98170 293 LEU A CA 1
ATOM 4429 C C . LEU A 1 293 ? 53.92500 37.93000 25.14300 1.000 22.68693 293 LEU A C 1
ATOM 4430 O O . LEU A 1 293 ? 52.72700 38.14600 25.38800 1.000 19.53655 293 LEU A O 1
ATOM 4446 N N . ILE A 1 294 ? 54.64700 38.61800 24.25700 1.000 19.87080 294 ILE A N 1
ATOM 4447 C CA . ILE A 1 294 ? 54.12200 39.70300 23.42800 1.000 17.78634 294 ILE A CA 1
ATOM 4448 C C . ILE A 1 294 ? 54.06400 39.21600 21.98600 1.000 20.37086 294 ILE A C 1
ATOM 4449 O O . ILE A 1 294 ? 55.04500 38.66400 21.48200 1.000 20.09715 294 ILE A O 1
ATOM 4465 N N . ASP A 1 295 ? 52.93100 39.44900 21.32600 1.000 23.66073 295 ASP A N 1
ATOM 4466 C CA . ASP A 1 295 ? 52.69300 39.14300 19.90300 1.000 24.97668 295 ASP A CA 1
ATOM 4467 C C . ASP A 1 295 ? 53.33600 40.25300 19.08800 1.000 19.42865 295 ASP A C 1
ATOM 4468 O O . ASP A 1 295 ? 52.75800 41.33300 18.94900 1.000 25.12406 295 ASP A O 1
ATOM 4477 N N . THR A 1 296 ? 54.55300 40.02000 18.56800 1.000 17.58632 296 THR A N 1
ATOM 4478 C CA . THR A 1 296 ? 55.29300 41.12300 17.96200 1.000 18.49695 296 THR A CA 1
ATOM 4479 C C . THR A 1 296 ? 54.52400 41.72800 16.78500 1.000 20.04451 296 THR A C 1
ATOM 4480 O O . THR A 1 296 ? 54.49200 42.95400 16.62800 1.000 25.08195 296 THR A O 1
ATOM 4491 N N . THR A 1 297 ? 53.90600 40.89200 15.94800 1.000 22.48427 297 THR A N 1
ATOM 4492 C CA . THR A 1 297 ? 53.20500 41.43000 14.78400 1.000 21.22886 297 THR A CA 1
ATOM 4493 C C . THR A 1 297 ? 52.07400 42.35800 15.21600 1.000 22.22898 297 THR A C 1
ATOM 4494 O O . THR A 1 297 ? 51.90400 43.45000 14.65100 1.000 23.54493 297 THR A O 1
ATOM 4505 N N . ARG A 1 298 ? 51.29100 41.94400 16.21400 1.000 22.31320 298 ARG A N 1
ATOM 4506 C CA . ARG A 1 298 ? 50.19400 42.78800 16.67800 1.000 28.23496 298 ARG A CA 1
ATOM 4507 C C . ARG A 1 298 ? 50.71200 44.04400 17.34800 1.000 30.29311 298 ARG A C 1
ATOM 4508 O O . ARG A 1 298 ? 50.10900 45.12400 17.21200 1.000 27.78754 298 ARG A O 1
ATOM 4529 N N . LEU A 1 299 ? 51.81200 43.92200 18.09800 1.000 26.08471 299 LEU A N 1
ATOM 4530 C CA . LEU A 1 299 ? 52.37300 45.09900 18.74000 1.000 30.63525 299 LEU A CA 1
ATOM 4531 C C . LEU A 1 299 ? 52.69700 46.18600 17.71300 1.000 33.54350 299 LEU A C 1
ATOM 4532 O O . LEU A 1 299 ? 52.27400 47.33800 17.86700 1.000 34.54362 299 LEU A O 1
ATOM 4548 N N . ILE A 1 300 ? 53.43500 45.83500 16.65100 1.000 27.44276 300 ILE A N 1
ATOM 4549 C CA . ILE A 1 300 ? 53.89400 46.85400 15.70800 1.000 29.33246 300 ILE A CA 1
ATOM 4550 C C . ILE A 1 300 ? 52.79500 47.23700 14.72800 1.000 25.43463 300 ILE A C 1
ATOM 4551 O O . ILE A 1 300 ? 52.62600 48.41300 14.41200 1.000 27.34538 300 ILE A O 1
ATOM 4567 N N . GLN A 1 301 ? 52.04900 46.26600 14.20400 1.000 29.84305 301 GLN A N 1
ATOM 4568 C CA . GLN A 1 301 ? 50.97900 46.58900 13.25500 1.000 33.44348 301 GLN A CA 1
ATOM 4569 C C . GLN A 1 301 ? 49.74700 47.17800 13.93700 1.000 29.03506 301 GLN A C 1
ATOM 4570 O O . GLN A 1 301 ? 48.94800 47.85200 13.27400 1.000 28.24286 301 GLN A O 1
ATOM 4584 N N . THR A 1 302 ? 49.61400 46.97600 15.24700 1.000 26.82690 302 THR A N 1
ATOM 4585 C CA . THR A 1 302 ? 48.52300 47.44000 16.10100 1.000 24.13184 302 THR A CA 1
ATOM 4586 C C . THR A 1 302 ? 47.26700 46.60100 15.89200 1.000 24.45030 302 THR A C 1
ATOM 4587 O O . THR A 1 302 ? 47.12300 45.90800 14.87600 1.000 29.55354 302 THR A O 1
ATOM 4598 N N . ARG A 1 303 ? 46.36100 46.64500 16.87000 1.000 23.34490 303 ARG A N 1
ATOM 4599 C CA . ARG A 1 303 ? 45.08100 45.96600 16.76300 1.000 25.41094 303 ARG A CA 1
ATOM 4600 C C . ARG A 1 303 ? 44.15800 46.59100 15.72400 1.000 28.60080 303 ARG A C 1
ATOM 4601 O O . ARG A 1 303 ? 43.09700 46.02700 15.45100 1.000 28.32708 303 ARG A O 1
ATOM 4622 N N . ASN A 1 304 ? 44.52900 47.73100 15.13900 1.000 32.34072 304 ASN A N 1
ATOM 4623 C CA . ASN A 1 304 ? 43.66800 48.33800 14.13400 1.000 28.07179 304 ASN A CA 1
ATOM 4624 C C . ASN A 1 304 ? 43.71800 47.59000 12.80100 1.000 29.09823 304 ASN A C 1
ATOM 4625 O O . ASN A 1 304 ? 42.73900 47.61600 12.04900 1.000 27.10851 304 ASN A O 1
ATOM 4636 N N . ARG A 1 305 ? 44.83600 46.93200 12.47700 1.000 24.53189 305 ARG A N 1
ATOM 4637 C CA . ARG A 1 305 ? 45.01700 46.38100 11.14200 1.000 25.71624 305 ARG A CA 1
ATOM 4638 C C . ARG A 1 305 ? 44.17600 45.12000 10.98000 1.000 27.29538 305 ARG A C 1
ATOM 4639 O O . ARG A 1 305 ? 44.44800 44.08600 11.60300 1.000 23.91866 305 ARG A O 1
ATOM 4660 N N . LEU A 1 306 ? 43.16900 45.19000 10.12400 1.000 29.91674 306 LEU A N 1
ATOM 4661 C CA . LEU A 1 306 ? 42.33200 44.02600 9.87100 1.000 30.73526 306 LEU A CA 1
ATOM 4662 C C . LEU A 1 306 ? 42.86300 43.28100 8.64900 1.000 23.03171 306 LEU A C 1
ATOM 4663 O O . LEU A 1 306 ? 43.68700 43.78500 7.89600 1.000 26.55845 306 LEU A O 1
ATOM 4679 N N . LYS A 1 307 ? 42.39600 42.04400 8.47900 1.000 26.49528 307 LYS A N 1
ATOM 4680 C CA . LYS A 1 307 ? 42.74600 41.19100 7.34100 1.000 24.16342 307 LYS A CA 1
ATOM 4681 C C . LYS A 1 307 ? 44.24500 40.91300 7.28500 1.000 29.14560 307 LYS A C 1
ATOM 4682 O O . LYS A 1 307 ? 44.82300 40.76700 6.20500 1.000 28.00862 307 LYS A O 1
ATOM 4701 N N . MET A 1 308 ? 44.87500 40.83600 8.45700 1.000 28.39814 308 MET A N 1
ATOM 4702 C CA . MET A 1 308 ? 46.30100 40.50900 8.57700 1.000 27.86124 308 MET A CA 1
ATOM 4703 C C . MET A 1 308 ? 46.45000 38.98900 8.66500 1.000 26.89007 308 MET A C 1
ATOM 4704 O O . MET A 1 308 ? 46.78700 38.41200 9.69700 1.000 28.83240 308 MET A O 1
ATOM 4718 N N . TYR A 1 309 ? 46.14500 38.33500 7.55200 1.000 27.98230 309 TYR A N 1
ATOM 4719 C CA . TYR A 1 309 ? 46.06300 36.88700 7.49600 1.000 23.98445 309 TYR A CA 1
ATOM 4720 C C . TYR A 1 309 ? 47.36600 36.29600 6.96700 1.000 24.53452 309 TYR A C 1
ATOM 4721 O O . TYR A 1 309 ? 48.02100 36.87000 6.09900 1.000 24.87140 309 TYR A O 1
ATOM 4739 N N . THR A 1 310 ? 47.71000 35.10700 7.47400 1.000 25.29251 310 THR A N 1
ATOM 4740 C CA . THR A 1 310 ? 48.93800 34.42800 7.09300 1.000 28.18759 310 THR A CA 1
ATOM 4741 C C . THR A 1 310 ? 48.69600 33.04100 6.52200 1.000 22.39479 310 THR A C 1
ATOM 4742 O O . THR A 1 310 ? 49.65700 32.35900 6.16200 1.000 22.47112 310 THR A O 1
ATOM 4753 N N . VAL A 1 311 ? 47.45300 32.59100 6.45100 1.000 23.35806 311 VAL A N 1
ATOM 4754 C CA . VAL A 1 311 ? 47.13100 31.32200 5.81700 1.000 20.33928 311 VAL A CA 1
ATOM 4755 C C . VAL A 1 311 ? 45.79300 31.47400 5.12200 1.000 26.74005 311 VAL A C 1
ATOM 4756 O O . VAL A 1 311 ? 44.92700 32.23000 5.56500 1.000 30.38785 311 VAL A O 1
ATOM 4769 N N . TRP A 1 312 ? 45.63200 30.72800 4.03300 1.000 28.57711 312 TRP A N 1
ATOM 4770 C CA . TRP A 1 312 ? 44.43300 30.71400 3.22100 1.000 27.43487 312 TRP A CA 1
ATOM 4771 C C . TRP A 1 312 ? 44.20400 29.29000 2.74000 1.000 33.49612 312 TRP A C 1
ATOM 4772 O O . TRP A 1 312 ? 45.15600 28.60000 2.35200 1.000 30.20625 312 TRP A O 1
ATOM 4793 N N . ASN A 1 313 ? 42.93900 28.86100 2.74600 1.000 31.62484 313 ASN A N 1
ATOM 4794 C CA . ASN A 1 313 ? 42.60000 27.49500 2.37600 1.000 29.59039 313 ASN A CA 1
ATOM 4795 C C . ASN A 1 313 ? 42.82400 27.33500 0.87700 1.000 35.74639 313 ASN A C 1
ATOM 4796 O O . ASN A 1 313 ? 42.05500 27.86400 0.06300 1.000 40.50486 313 ASN A O 1
ATOM 4807 N N . MET A 1 314 ? 43.86200 26.58500 0.51600 1.000 41.80238 314 MET A N 1
ATOM 4808 C CA . MET A 1 314 ? 44.27600 26.50700 -0.87900 1.000 52.76422 314 MET A CA 1
ATOM 4809 C C . MET A 1 314 ? 43.27600 25.70900 -1.71300 1.000 40.13902 314 MET A C 1
ATOM 4810 O O . MET A 1 314 ? 42.96800 26.08800 -2.84700 1.000 41.16283 314 MET A O 1
ATOM 4824 N N . LEU A 1 315 ? 42.74300 24.61700 -1.16500 1.000 49.94809 315 LEU A N 1
ATOM 4825 C CA . LEU A 1 315 ? 41.79600 23.80900 -1.92600 1.000 61.60212 315 LEU A CA 1
ATOM 4826 C C . LEU A 1 315 ? 40.60300 24.64600 -2.37300 1.000 64.78145 315 LEU A C 1
ATOM 4827 O O . LEU A 1 315 ? 40.09400 24.46600 -3.48300 1.000 62.69962 315 LEU A O 1
ATOM 4843 N N . LYS A 1 316 ? 40.15200 25.57600 -1.53200 1.000 63.29443 316 LYS A N 1
ATOM 4844 C CA . LYS A 1 316 ? 39.04300 26.46400 -1.87600 1.000 62.91281 316 LYS A CA 1
ATOM 4845 C C . LYS A 1 316 ? 39.49700 27.71700 -2.62100 1.000 43.08411 316 LYS A C 1
ATOM 4846 O O . LYS A 1 316 ? 38.67800 28.60000 -2.88000 1.000 38.85466 316 LYS A O 1
ATOM 4865 N N . ASN A 1 317 ? 40.78500 27.83300 -2.91900 1.000 39.28629 317 ASN A N 1
ATOM 4866 C CA . ASN A 1 317 ? 41.35100 28.96900 -3.64600 1.000 41.09703 317 ASN A CA 1
ATOM 4867 C C . ASN A 1 317 ? 40.95100 30.31500 -3.03500 1.000 36.63071 317 ASN A C 1
ATOM 4868 O O . ASN A 1 317 ? 40.40600 31.18800 -3.70200 1.000 37.26236 317 ASN A O 1
ATOM 4879 N N . LEU A 1 318 ? 41.24600 30.49600 -1.74800 1.000 30.48523 318 LEU A N 1
ATOM 4880 C CA . LEU A 1 318 ? 40.80000 31.71000 -1.07200 1.000 31.04320 318 LEU A CA 1
ATOM 4881 C C . LEU A 1 318 ? 41.88500 32.75500 -0.85600 1.000 30.52208 318 LEU A C 1
ATOM 4882 O O . LEU A 1 318 ? 41.57400 33.84300 -0.35800 1.000 35.83061 318 LEU A O 1
ATOM 4898 N N . ARG A 1 319 ? 43.13600 32.48700 -1.24600 1.000 33.05396 319 ARG A N 1
ATOM 4899 C CA . ARG A 1 319 ? 44.15900 33.50700 -1.07800 1.000 33.08291 319 ARG A CA 1
ATOM 4900 C C . ARG A 1 319 ? 43.95700 34.74100 -1.95900 1.000 31.53273 319 ARG A C 1
ATOM 4901 O O . ARG A 1 319 ? 44.24400 35.85700 -1.51400 1.000 36.79125 319 ARG A O 1
ATOM 4922 N N . PRO A 1 320 ? 43.51200 34.59900 -3.21400 1.000 33.49086 320 PRO A N 1
ATOM 4923 C CA . PRO A 1 320 ? 43.32400 35.80500 -4.04800 1.000 37.45186 320 PRO A CA 1
ATOM 4924 C C . PRO A 1 320 ? 42.36900 36.84000 -3.46700 1.000 41.54972 320 PRO A C 1
ATOM 4925 O O . PRO A 1 320 ? 42.59600 38.04200 -3.65400 1.000 46.93457 320 PRO A O 1
ATOM 4936 N N . SER A 1 321 ? 41.29300 36.41300 -2.79700 1.000 38.53620 321 SER A N 1
ATOM 4937 C CA . SER A 1 321 ? 40.39800 37.30900 -2.07500 1.000 33.62772 321 SER A CA 1
ATOM 4938 C C . SER A 1 321 ? 40.85700 37.61000 -0.63500 1.000 35.20422 321 SER A C 1
ATOM 4939 O O . SER A 1 321 ? 40.07900 38.18600 0.13700 1.000 36.69651 321 SER A O 1
ATOM 4947 N N . ASN A 1 322 ? 42.08100 37.23400 -0.26300 1.000 34.21200 322 ASN A N 1
ATOM 4948 C CA . ASN A 1 322 ? 42.61300 37.43000 1.10000 1.000 31.33270 322 ASN A CA 1
ATOM 4949 C C . ASN A 1 322 ? 41.57300 37.09400 2.16800 1.000 33.01448 322 ASN A C 1
ATOM 4950 O O . ASN A 1 322 ? 41.28500 37.87800 3.08100 1.000 33.94091 322 ASN A O 1
ATOM 4961 N N . TYR A 1 323 ? 41.01900 35.89400 2.05900 1.000 31.50115 323 TYR A N 1
ATOM 4962 C CA . TYR A 1 323 ? 40.02600 35.36200 2.99500 1.000 29.25088 323 TYR A CA 1
ATOM 4963 C C . TYR A 1 323 ? 40.71200 34.21600 3.74100 1.000 28.13232 323 TYR A C 1
ATOM 4964 O O . TYR A 1 323 ? 40.77800 33.08600 3.24900 1.000 28.69818 323 TYR A O 1
ATOM 4982 N N . GLY A 1 324 ? 41.24900 34.50900 4.91200 1.000 27.04272 324 GLY A N 1
ATOM 4983 C CA . GLY A 1 324 ? 42.10400 33.56400 5.60800 1.000 25.48200 324 GLY A CA 1
ATOM 4984 C C . GLY A 1 324 ? 42.04000 33.71300 7.10400 1.000 30.97740 324 GLY A C 1
ATOM 4985 O O . GLY A 1 324 ? 41.03000 34.15500 7.66000 1.000 33.85669 324 GLY A O 1
ATOM 4989 N N . SER A 1 325 ? 43.12700 33.31600 7.75300 1.000 23.42386 325 SER A N 1
ATOM 4990 C CA . SER A 1 325 ? 43.29200 33.40700 9.19100 1.000 21.70523 325 SER A CA 1
ATOM 4991 C C . SER A 1 325 ? 44.74600 33.75800 9.47500 1.000 22.17634 325 SER A C 1
ATOM 4992 O O . SER A 1 325 ? 45.61100 33.66900 8.59200 1.000 23.15014 325 SER A O 1
ATOM 5000 N N . ARG A 1 326 ? 45.02600 34.13100 10.73100 1.000 20.59721 326 ARG A N 1
ATOM 5001 C CA . ARG A 1 326 ? 46.39600 34.33600 11.21100 1.000 24.33976 326 ARG A CA 1
ATOM 5002 C C . ARG A 1 326 ? 46.68600 33.31600 12.31200 1.000 25.46095 326 ARG A C 1
ATOM 5003 O O . ARG A 1 326 ? 46.08700 33.38200 13.39400 1.000 23.86865 326 ARG A O 1
ATOM 5024 N N . ILE A 1 327 ? 47.59900 32.37500 12.03200 1.000 23.75548 327 ILE A N 1
ATOM 5025 C CA . ILE A 1 327 ? 47.92200 31.29600 12.95900 1.000 22.57639 327 ILE A CA 1
ATOM 5026 C C . ILE A 1 327 ? 49.43500 31.15200 13.08600 1.000 22.77378 327 ILE A C 1
ATOM 5027 O O . ILE A 1 327 ? 49.93100 30.20400 13.71000 1.000 24.53189 327 ILE A O 1
ATOM 5043 N N . ASP A 1 328 ? 50.17100 32.09200 12.50000 1.000 21.92368 328 ASP A N 1
ATOM 5044 C CA . ASP A 1 328 ? 51.62900 32.10800 12.51900 1.000 22.62377 328 ASP A CA 1
ATOM 5045 C C . ASP A 1 328 ? 52.10600 33.31600 13.30800 1.000 17.61001 328 ASP A C 1
ATOM 5046 O O . ASP A 1 328 ? 51.68600 34.43800 13.02400 1.000 23.05540 328 ASP A O 1
ATOM 5055 N N . PHE A 1 329 ? 53.02700 33.08900 14.25100 1.000 20.56299 329 PHE A N 1
ATOM 5056 C CA . PHE A 1 329 ? 53.39000 34.08800 15.24100 1.000 20.46824 329 PHE A CA 1
ATOM 5057 C C . PHE A 1 329 ? 54.89100 34.14400 15.50500 1.000 17.43893 329 PHE A C 1
ATOM 5058 O O . PHE A 1 329 ? 55.61100 33.15300 15.36700 1.000 22.39216 329 PHE A O 1
ATOM 5075 N N . ILE A 1 330 ? 55.34100 35.32500 15.91900 1.000 21.09463 330 ILE A N 1
ATOM 5076 C CA . ILE A 1 330 ? 56.62100 35.51300 16.59800 1.000 21.69471 330 ILE A CA 1
ATOM 5077 C C . ILE A 1 330 ? 56.32900 36.19200 17.91900 1.000 18.16534 330 ILE A C 1
ATOM 5078 O O . ILE A 1 330 ? 56.05600 37.40300 17.95600 1.000 19.02860 330 ILE A O 1
ATOM 5094 N N . LEU A 1 331 ? 56.40000 35.42500 19.00200 1.000 18.67592 331 LEU A N 1
ATOM 5095 C CA . LEU A 1 331 ? 56.07600 35.89100 20.34700 1.000 15.93612 331 LEU A CA 1
ATOM 5096 C C . LEU A 1 331 ? 57.34900 36.01900 21.16900 1.000 20.38929 331 LEU A C 1
ATOM 5097 O O . LEU A 1 331 ? 58.20000 35.12900 21.11700 1.000 19.12335 331 LEU A O 1
ATOM 5113 N N . VAL A 1 332 ? 57.48900 37.12100 21.92200 1.000 19.14440 332 VAL A N 1
ATOM 5114 C CA . VAL A 1 332 ? 58.70700 37.36000 22.68800 1.000 22.80273 332 VAL A CA 1
ATOM 5115 C C . VAL A 1 332 ? 58.39200 37.65500 24.14500 1.000 20.39455 332 VAL A C 1
ATOM 5116 O O . VAL A 1 332 ? 57.31000 38.14700 24.48800 1.000 19.56814 332 VAL A O 1
ATOM 5129 N N . SER A 1 333 ? 59.37100 37.37700 25.00600 1.000 17.88899 333 SER A N 1
ATOM 5130 C CA . SER A 1 333 ? 59.27500 37.73300 26.40500 1.000 21.31835 333 SER A CA 1
ATOM 5131 C C . SER A 1 333 ? 58.94200 39.21400 26.56700 1.000 23.28963 333 SER A C 1
ATOM 5132 O O . SER A 1 333 ? 59.39600 40.07500 25.80300 1.000 22.41585 333 SER A O 1
ATOM 5140 N N . LEU A 1 334 ? 58.17700 39.50700 27.61100 1.000 25.83468 334 LEU A N 1
ATOM 5141 C CA . LEU A 1 334 ? 57.87700 40.89300 27.95000 1.000 36.76757 334 LEU A CA 1
ATOM 5142 C C . LEU A 1 334 ? 59.13600 41.73900 28.04900 1.000 31.82224 334 LEU A C 1
ATOM 5143 O O . LEU A 1 334 ? 59.12900 42.90900 27.67000 1.000 35.64112 334 LEU A O 1
ATOM 5159 N N . LYS A 1 335 ? 60.22300 41.16500 28.56000 1.000 34.69363 335 LYS A N 1
ATOM 5160 C CA . LYS A 1 335 ? 61.47800 41.89000 28.71700 1.000 43.52890 335 LYS A CA 1
ATOM 5161 C C . LYS A 1 335 ? 62.15900 42.21600 27.39500 1.000 33.16713 335 LYS A C 1
ATOM 5162 O O . LYS A 1 335 ? 63.13000 42.98000 27.39100 1.000 36.81494 335 LYS A O 1
ATOM 5181 N N . LEU A 1 336 ? 61.71700 41.63300 26.28900 1.000 27.20063 336 LEU A N 1
ATOM 5182 C CA . LEU A 1 336 ? 62.28300 41.94100 24.99000 1.000 23.95814 336 LEU A CA 1
ATOM 5183 C C . LEU A 1 336 ? 61.44900 42.94200 24.20700 1.000 28.52184 336 LEU A C 1
ATOM 5184 O O . LEU A 1 336 ? 61.80800 43.27500 23.07300 1.000 29.11139 336 LEU A O 1
ATOM 5200 N N . GLU A 1 337 ? 60.35600 43.44000 24.78400 1.000 24.83719 337 GLU A N 1
ATOM 5201 C CA . GLU A 1 337 ? 59.41200 44.23500 24.00200 1.000 30.11151 337 GLU A CA 1
ATOM 5202 C C . GLU A 1 337 ? 60.04400 45.52200 23.48200 1.000 28.84556 337 GLU A C 1
ATOM 5203 O O . GLU A 1 337 ? 59.77700 45.94400 22.34700 1.000 26.04260 337 GLU A O 1
ATOM 5215 N N . ARG A 1 338 ? 60.84300 46.18800 24.31100 1.000 25.83468 338 ARG A N 1
ATOM 5216 C CA . ARG A 1 338 ? 61.49800 47.41400 23.86900 1.000 28.85872 338 ARG A CA 1
ATOM 5217 C C . ARG A 1 338 ? 62.50100 47.16400 22.74900 1.000 32.17228 338 ARG A C 1
ATOM 5218 O O . ARG A 1 338 ? 62.90600 48.12200 22.08400 1.000 37.32026 338 ARG A O 1
ATOM 5222 N N . CYS A 1 339 ? 62.90900 45.90400 22.52900 1.000 30.80369 339 CYS A N 1
ATOM 5223 C CA . CYS A 1 339 ? 63.87000 45.57200 21.48200 1.000 32.73550 339 CYS A CA 1
ATOM 5224 C C . CYS A 1 339 ? 63.24900 45.57400 20.08800 1.000 32.95395 339 CYS A C 1
ATOM 5225 O O . CYS A 1 339 ? 63.98200 45.59200 19.10000 1.000 28.20338 339 CYS A O 1
ATOM 5233 N N . ILE A 1 340 ? 61.92600 45.52100 19.99500 1.000 28.40341 340 ILE A N 1
ATOM 5234 C CA . ILE A 1 340 ? 61.25000 45.23700 18.73100 1.000 26.33737 340 ILE A CA 1
ATOM 5235 C C . ILE A 1 340 ? 61.31600 46.46400 17.82900 1.000 30.15888 340 ILE A C 1
ATOM 5236 O O . ILE A 1 340 ? 60.74400 47.50900 18.14700 1.000 35.59374 340 ILE A O 1
ATOM 5252 N N . LYS A 1 341 ? 62.01800 46.34400 16.70300 1.000 27.84018 341 LYS A N 1
ATOM 5253 C CA . LYS A 1 341 ? 62.14500 47.46000 15.77700 1.000 30.51945 341 LYS A CA 1
ATOM 5254 C C . LYS A 1 341 ? 61.18300 47.36900 14.60000 1.000 26.62951 341 LYS A C 1
ATOM 5255 O O . LYS A 1 341 ? 60.87500 48.39200 13.99500 1.000 35.17001 341 LYS A O 1
ATOM 5274 N N . ALA A 1 342 ? 60.70100 46.17600 14.27600 1.000 28.97453 342 ALA A N 1
ATOM 5275 C CA . ALA A 1 342 ? 59.83200 45.94800 13.13800 1.000 28.19285 342 ALA A CA 1
ATOM 5276 C C . ALA A 1 342 ? 59.23400 44.56000 13.29700 1.000 31.87224 342 ALA A C 1
ATOM 5277 O O . ALA A 1 342 ? 59.86100 43.65300 13.88100 1.000 21.77103 342 ALA A O 1
ATOM 5284 N N . ALA A 1 343 ? 58.00500 44.42000 12.81600 1.000 23.21068 343 ALA A N 1
ATOM 5285 C CA . ALA A 1 343 ? 57.28300 43.15700 12.89200 1.000 25.64781 343 ALA A CA 1
ATOM 5286 C C . ALA A 1 343 ? 56.13000 43.25500 11.90700 1.000 30.64841 343 ALA A C 1
ATOM 5287 O O . ALA A 1 343 ? 55.29300 44.15800 12.02500 1.000 28.11127 343 ALA A O 1
ATOM 5294 N N . ASP A 1 344 ? 56.06800 42.33400 10.95200 1.000 33.82774 344 ASP A N 1
ATOM 5295 C CA . ASP A 1 344 ? 55.06700 42.42400 9.89500 1.000 29.71935 344 ASP A CA 1
ATOM 5296 C C . ASP A 1 344 ? 54.86200 41.03400 9.31300 1.000 28.65870 344 ASP A C 1
ATOM 5297 O O . ASP A 1 344 ? 55.62300 40.10500 9.58100 1.000 26.55582 344 ASP A O 1
ATOM 5306 N N . ILE A 1 345 ? 53.82500 40.90000 8.52300 1.000 27.08483 345 ILE A N 1
ATOM 5307 C CA . ILE A 1 345 ? 53.63900 39.70900 7.71800 1.000 27.48487 345 ILE A CA 1
ATOM 5308 C C . ILE A 1 345 ? 54.01400 40.06200 6.28600 1.000 26.39790 345 ILE A C 1
ATOM 5309 O O . ILE A 1 345 ? 54.09200 41.23200 5.92000 1.000 25.75572 345 ILE A O 1
ATOM 5325 N N . LEU A 1 346 ? 54.22800 39.03300 5.45500 1.000 27.39802 346 LEU A N 1
ATOM 5326 C CA . LEU A 1 346 ? 54.71400 39.20100 4.08200 1.000 29.00085 346 LEU A CA 1
ATOM 5327 C C . LEU A 1 346 ? 53.81000 38.46800 3.09800 1.000 32.43020 346 LEU A C 1
ATOM 5328 O O . LEU A 1 346 ? 54.23100 37.50200 2.43500 1.000 30.99319 346 LEU A O 1
ATOM 5344 N N . PRO A 1 347 ? 52.57000 38.94100 2.93700 1.000 30.37733 347 PRO A N 1
ATOM 5345 C CA . PRO A 1 347 ? 51.57100 38.17000 2.19700 1.000 28.83504 347 PRO A CA 1
ATOM 5346 C C . PRO A 1 347 ? 51.73300 38.17800 0.69300 1.000 32.30914 347 PRO A C 1
ATOM 5347 O O . PRO A 1 347 ? 51.01900 37.41900 0.02000 1.000 36.33594 347 PRO A O 1
ATOM 5358 N N . ASP A 1 348 ? 52.58700 39.03900 0.14300 1.000 30.62472 348 ASP A N 1
ATOM 5359 C CA . ASP A 1 348 ? 52.86400 38.97800 -1.28500 1.000 38.62832 348 ASP A CA 1
ATOM 5360 C C . ASP A 1 348 ? 53.90500 37.93000 -1.62700 1.000 35.75955 348 ASP A C 1
ATOM 5361 O O . ASP A 1 348 ? 54.13400 37.68300 -2.80700 1.000 30.75632 348 ASP A O 1
ATOM 5370 N N . ILE A 1 349 ? 54.54000 37.30300 -0.63600 1.000 35.61216 349 ILE A N 1
ATOM 5371 C CA . ILE A 1 349 ? 55.59200 36.33500 -0.91700 1.000 34.27779 349 ILE A CA 1
ATOM 5372 C C . ILE A 1 349 ? 54.98500 34.94600 -1.04300 1.000 28.99032 349 ILE A C 1
ATOM 5373 O O . ILE A 1 349 ? 54.26300 34.47300 -0.15300 1.000 29.88516 349 ILE A O 1
ATOM 5389 N N . LEU A 1 350 ? 55.28600 34.30300 -2.16300 1.000 30.68789 350 LEU A N 1
ATOM 5390 C CA . LEU A 1 350 ? 54.77600 32.99600 -2.52100 1.000 33.39085 350 LEU A CA 1
ATOM 5391 C C . LEU A 1 350 ? 55.63000 31.90700 -1.88800 1.000 35.84114 350 LEU A C 1
ATOM 5392 O O . LEU A 1 350 ? 56.61400 32.17400 -1.19500 1.000 36.43332 350 LEU A O 1
ATOM 5408 N N . GLY A 1 351 ? 55.24200 30.65700 -2.11800 1.000 33.59087 351 GLY A N 1
ATOM 5409 C CA . GLY A 1 351 ? 55.98700 29.55400 -1.55100 1.000 28.77187 351 GLY A CA 1
ATOM 5410 C C . GLY A 1 351 ? 55.13700 28.50400 -0.87100 1.000 35.11474 351 GLY A C 1
ATOM 5411 O O . GLY A 1 351 ? 55.59100 27.36800 -0.70800 1.000 31.27743 351 GLY A O 1
ATOM 5415 N N . SER A 1 352 ? 53.90100 28.84400 -0.49900 1.000 28.09547 352 SER A N 1
ATOM 5416 C CA . SER A 1 352 ? 53.13700 28.00900 0.42000 1.000 27.15326 352 SER A CA 1
ATOM 5417 C C . SER A 1 352 ? 51.67800 28.44500 0.40100 1.000 30.25889 352 SER A C 1
ATOM 5418 O O . SER A 1 352 ? 51.28200 29.34800 -0.34700 1.000 28.38761 352 SER A O 1
ATOM 5426 N N . ASP A 1 353 ? 50.86500 27.75900 1.20100 1.000 25.78204 353 ASP A N 1
ATOM 5427 C CA . ASP A 1 353 ? 49.53000 28.25300 1.50100 1.000 29.24561 353 ASP A CA 1
ATOM 5428 C C . ASP A 1 353 ? 49.53600 29.20200 2.69700 1.000 28.79819 353 ASP A C 1
ATOM 5429 O O . ASP A 1 353 ? 48.50200 29.81200 2.98300 1.000 29.15876 353 ASP A O 1
ATOM 5438 N N . HIS A 1 354 ? 50.67000 29.33600 3.39700 1.000 26.90059 354 HIS A N 1
ATOM 5439 C CA . HIS A 1 354 ? 50.89800 30.43100 4.32800 1.000 24.93194 354 HIS A CA 1
ATOM 5440 C C . HIS A 1 354 ? 51.81000 31.47200 3.69000 1.000 28.52184 354 HIS A C 1
ATOM 5441 O O . HIS A 1 354 ? 52.42300 31.23900 2.64900 1.000 32.48284 354 HIS A O 1
ATOM 5455 N N . CYS A 1 355 ? 51.96000 32.60000 4.36900 1.000 25.79520 355 CYS A N 1
ATOM 5456 C CA . CYS A 1 355 ? 52.98100 33.57500 4.02500 1.000 28.79819 355 CYS A CA 1
ATOM 5457 C C . CYS A 1 355 ? 53.95700 33.73600 5.19500 1.000 26.35842 355 CYS A C 1
ATOM 5458 O O . CYS A 1 355 ? 53.65800 33.33900 6.32700 1.000 26.82427 355 CYS A O 1
ATOM 5466 N N . PRO A 1 356 ? 55.12900 34.31200 4.95700 1.000 23.75022 356 PRO A N 1
ATOM 5467 C CA . PRO A 1 356 ? 56.09800 34.47400 6.05000 1.000 22.22635 356 PRO A CA 1
ATOM 5468 C C . PRO A 1 356 ? 55.71500 35.58700 7.01900 1.000 24.50557 356 PRO A C 1
ATOM 5469 O O . PRO A 1 356 ? 54.94900 36.50000 6.69800 1.000 25.97153 356 PRO A O 1
ATOM 5480 N N . VAL A 1 357 ? 56.30100 35.49400 8.22300 1.000 23.64494 357 VAL A N 1
ATOM 5481 C CA . VAL A 1 357 ? 56.21200 36.48600 9.28700 1.000 19.12861 357 VAL A CA 1
ATOM 5482 C C . VAL A 1 357 ? 57.63200 36.78600 9.76300 1.000 21.58680 357 VAL A C 1
ATOM 5483 O O . VAL A 1 357 ? 58.43500 35.86600 9.96500 1.000 21.78419 357 VAL A O 1
ATOM 5496 N N . TYR A 1 358 ? 57.94800 38.06500 9.96100 1.000 19.44707 358 TYR A N 1
ATOM 5497 C CA . TYR A 1 358 ? 59.28800 38.41600 10.40300 1.000 20.48667 358 TYR A CA 1
ATOM 5498 C C . TYR A 1 358 ? 59.22500 39.47100 11.49600 1.000 20.81829 358 TYR A C 1
ATOM 5499 O O . TYR A 1 358 ? 58.28300 40.25500 11.57800 1.000 24.66348 358 TYR A O 1
ATOM 5517 N N . SER A 1 359 ? 60.27900 39.51300 12.31200 1.000 21.94737 359 SER A N 1
ATOM 5518 C CA . SER A 1 359 ? 60.42700 40.56000 13.31500 1.000 20.37613 359 SER A CA 1
ATOM 5519 C C . SER A 1 359 ? 61.90600 40.83300 13.55000 1.000 21.66576 359 SER A C 1
ATOM 552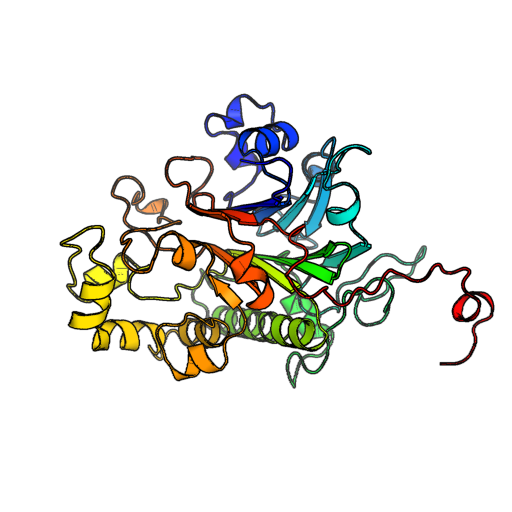0 O O . SER A 1 359 ? 62.71700 39.90600 13.57900 1.000 22.66588 359 SER A O 1
ATOM 5528 N N . ASP A 1 360 ? 62.24100 42.11200 13.68300 1.000 26.81111 360 ASP A N 1
ATOM 5529 C CA . ASP A 1 360 ? 63.60100 42.59600 13.89700 1.000 29.78515 360 ASP A CA 1
ATOM 5530 C C . ASP A 1 360 ? 63.74400 43.02400 15.35600 1.000 27.78754 360 ASP A C 1
ATOM 5531 O O . ASP A 1 360 ? 63.00600 43.89700 15.82000 1.000 29.66408 360 ASP A O 1
ATOM 5540 N N . LEU A 1 361 ? 64.69700 42.42800 16.06900 1.000 25.56886 361 LEU A N 1
ATOM 5541 C CA . LEU A 1 361 ? 64.98300 42.75400 17.46300 1.000 25.06880 361 LEU A CA 1
ATOM 5542 C C . LEU A 1 361 ? 66.40500 43.29400 17.59700 1.000 35.58848 361 LEU A C 1
ATOM 5543 O O . LEU A 1 361 ? 67.35800 42.68400 17.09500 1.000 31.10110 361 LEU A O 1
ATOM 5559 N N . ASP A 1 362 ? 66.54600 44.42200 18.29000 1.000 33.68035 362 ASP A N 1
ATOM 5560 C CA . ASP A 1 362 ? 67.84900 44.98700 18.65500 1.000 37.88875 362 ASP A CA 1
AT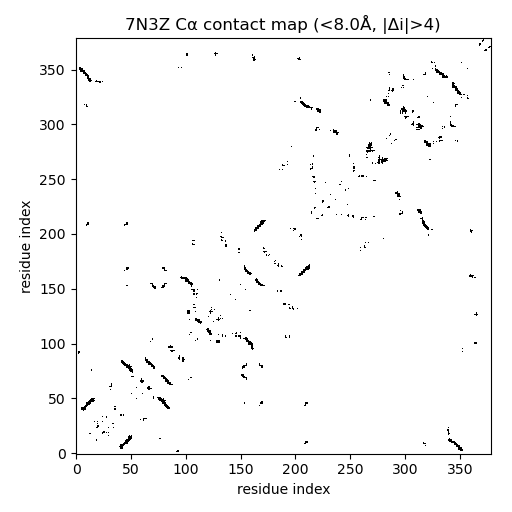OM 5561 C C . ASP A 1 362 ? 68.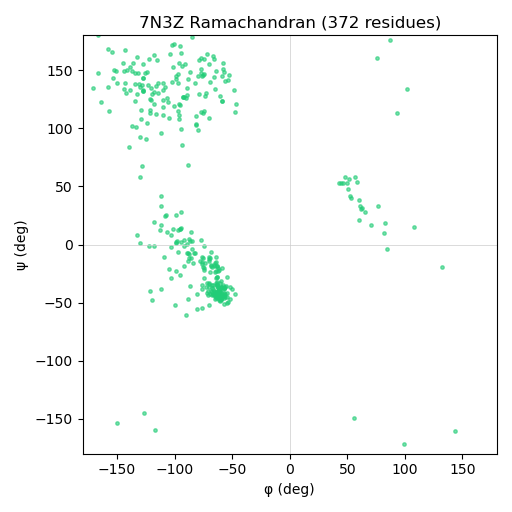17700 44.47500 20.05200 1.000 35.45688 362 ASP A C 1
ATOM 5562 O O . ASP A 1 362 ? 67.88700 45.11800 21.06300 1.000 39.80477 362 ASP A O 1
ATOM 5571 N N . ILE A 1 363 ? 68.76400 43.27900 20.12000 1.000 41.45497 363 ILE A N 1
ATOM 5572 C CA . ILE A 1 363 ? 69.01900 42.67100 21.41600 1.000 58.93601 363 ILE A CA 1
ATOM 5573 C C . ILE A 1 363 ? 70.36500 43.07200 22.00200 1.000 51.42459 363 ILE A C 1
ATOM 5574 O O . ILE A 1 363 ? 70.66500 42.68800 23.14000 1.000 43.90000 363 ILE A O 1
ATOM 5590 N N . LEU A 1 364 ? 71.20400 43.77900 21.24400 1.000 69.23988 364 LEU A N 1
ATOM 5591 C CA . LEU A 1 364 ? 72.40000 44.38100 21.81500 1.000 84.84702 364 LEU A CA 1
ATOM 5592 C C . LEU A 1 364 ? 72.06900 45.54200 22.74000 1.000 90.97407 364 LEU A C 1
ATOM 5593 O O . LEU A 1 364 ? 72.95800 46.02700 23.44300 1.000 96.81687 364 LEU A O 1
ATOM 5609 N N . ASP A 1 365 ? 70.82200 46.00800 22.74400 1.000 85.84450 365 ASP A N 1
ATOM 5610 C CA . ASP A 1 365 ? 70.37200 47.07000 23.63500 1.000 86.22350 365 ASP A CA 1
ATOM 5611 C C . ASP A 1 365 ? 70.81400 46.79900 25.06600 1.000 65.87632 365 ASP A C 1
ATOM 5612 O O . ASP A 1 365 ? 70.34600 45.84500 25.69500 1.000 51.66672 365 ASP A O 1
ATOM 5621 N N . ASP A 1 366 ? 71.70000 47.63900 25.59900 1.000 77.66458 366 ASP A N 1
ATOM 5622 C CA . ASP A 1 366 ? 72.23600 47.43100 26.94100 1.000 78.69101 366 ASP A CA 1
ATOM 5623 C C . ASP A 1 366 ? 71.24500 47.77900 28.05100 1.000 64.93673 366 ASP A C 1
ATOM 5624 O O . ASP A 1 366 ? 71.58500 47.60900 29.22700 1.000 63.00492 366 ASP A O 1
ATOM 5628 N N . ARG A 1 367 ? 70.04700 48.25200 27.72600 1.000 60.83361 367 ARG A N 1
ATOM 5629 C CA . ARG A 1 367 ? 69.05200 48.57900 28.73600 1.000 64.37351 367 ARG A CA 1
ATOM 5630 C C . ARG A 1 367 ? 68.18100 47.39000 29.13000 1.000 69.02143 367 ARG A C 1
ATOM 5631 O O . ARG A 1 367 ? 67.45300 47.47800 30.12200 1.000 64.45773 367 ARG A O 1
ATOM 5652 N N . ILE A 1 368 ? 68.23800 46.28600 28.39700 1.000 79.97538 368 ILE A N 1
ATOM 5653 C CA . ILE A 1 368 ? 67.41100 45.12100 28.69200 1.000 95.68516 368 ILE A CA 1
ATOM 5654 C C . ILE A 1 368 ? 68.14300 44.20800 29.67200 1.000 73.76937 368 ILE A C 1
ATOM 5655 O O . ILE A 1 368 ? 69.34000 43.93200 29.51200 1.000 53.07478 368 ILE A O 1
ATOM 5671 N N . GLU A 1 369 ? 67.42100 43.74500 30.68600 1.000 72.75346 369 GLU A N 1
ATOM 5672 C CA . GLU A 1 369 ? 68.01300 42.87900 31.69500 1.000 82.74413 369 GLU A CA 1
ATOM 5673 C C . GLU A 1 369 ? 68.68500 41.69000 31.01300 1.000 85.22338 369 GLU A C 1
ATOM 5674 O O . GLU A 1 369 ? 68.16400 41.16600 30.02000 1.000 79.91484 369 GLU A O 1
ATOM 5678 N N . PRO A 1 370 ? 69.83600 41.24500 31.49400 1.000 89.71602 370 PRO A N 1
ATOM 5679 C CA . PRO A 1 370 ? 70.49600 40.09700 30.86000 1.000 81.39134 370 PRO A CA 1
ATOM 5680 C C . PRO A 1 370 ? 69.79700 38.79200 31.21700 1.000 51.09034 370 PRO A C 1
ATOM 5681 O O . PRO A 1 370 ? 69.23500 38.62900 32.30300 1.000 42.75776 370 PRO A O 1
ATOM 5692 N N . GLY A 1 371 ? 69.79300 37.86900 30.25600 1.000 38.84413 371 GLY A N 1
ATOM 5693 C CA . GLY A 1 371 ? 69.17400 36.58300 30.48000 1.000 36.40173 371 GLY A CA 1
ATOM 5694 C C . GLY A 1 371 ? 70.06400 35.65600 31.28700 1.000 34.90945 371 GLY A C 1
ATOM 5695 O O . GLY A 1 371 ? 71.28200 35.83700 31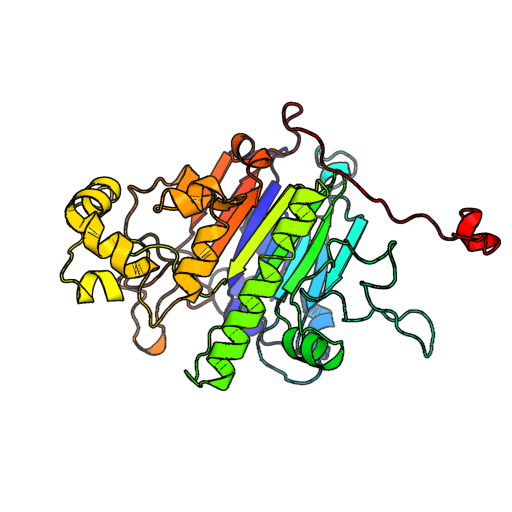.36200 1.000 33.41716 371 GLY A O 1
ATOM 5699 N N . THR A 1 372 ? 69.45000 34.64900 31.90300 1.000 26.26894 372 THR A N 1
ATOM 5700 C CA . THR A 1 372 ? 70.21600 33.67500 32.68300 1.000 30.82738 372 THR A CA 1
ATOM 5701 C C . THR A 1 372 ? 70.82200 32.64500 31.73600 1.000 34.13304 372 THR A C 1
ATOM 5702 O O . THR A 1 372 ? 70.09800 31.83100 31.15000 1.000 29.29562 372 THR A O 1
ATOM 5713 N N . THR A 1 373 ? 72.14400 32.66800 31.58700 1.000 34.75680 373 THR A N 1
ATOM 5714 C CA . THR A 1 373 ? 72.81600 31.71600 30.71400 1.000 36.09380 373 THR A CA 1
ATOM 5715 C C . THR A 1 373 ? 73.27300 30.49400 31.50400 1.000 37.57029 373 THR A C 1
ATOM 5716 O O . THR A 1 373 ? 73.51900 30.55900 32.71300 1.000 31.06425 373 THR A O 1
ATOM 5727 N N . GLN A 1 374 ? 73.37900 29.36500 30.80400 1.000 37.17814 374 GLN A N 1
ATOM 5728 C CA . GLN A 1 374 ? 73.93700 28.14400 31.37600 1.000 41.26547 374 GLN A CA 1
ATOM 5729 C C . GLN A 1 374 ? 74.80800 27.51500 30.29100 1.000 33.75668 374 GLN A C 1
ATOM 5730 O O . GLN A 1 374 ? 74.34900 26.64800 29.54300 1.000 35.68586 374 GLN A O 1
ATOM 5744 N N . VAL A 1 375 ? 76.04900 27.98500 30.19200 1.000 27.14273 375 VAL A N 1
ATOM 5745 C CA . VAL A 1 375 ? 76.94200 27.48900 29.13200 1.000 24.10289 375 VAL A CA 1
ATOM 5746 C C . VAL A 1 375 ? 77.39300 26.08100 29.49900 1.000 24.83719 375 VAL A C 1
ATOM 5747 O O . VAL A 1 375 ? 77.87600 25.86300 30.62200 1.000 30.39838 375 VAL A O 1
ATOM 5760 N N . PRO A 1 376 ? 77.25500 25.10500 28.61700 1.000 25.31883 376 PRO A N 1
ATOM 5761 C CA . PRO A 1 376 ? 77.64000 23.73400 28.98400 1.000 23.98445 376 PRO A CA 1
ATOM 5762 C C . PRO A 1 376 ? 79.02000 23.69000 29.62800 1.000 25.12933 376 PRO A C 1
ATOM 5763 O O . PRO A 1 376 ? 79.97500 24.32500 29.16800 1.000 23.24752 376 PRO A O 1
ATOM 5774 N N . ILE A 1 377 ? 79.11700 22.97200 30.73100 1.000 24.23185 377 ILE A N 1
ATOM 5775 C CA . ILE A 1 377 ? 80.40800 22.86200 31.43100 1.000 24.25028 377 ILE A CA 1
ATOM 5776 C C . ILE A 1 377 ? 81.27200 21.85900 30.69900 1.000 23.68179 377 ILE A C 1
ATOM 5777 O O . ILE A 1 377 ? 80.80900 20.74000 30.42100 1.000 25.44779 377 ILE A O 1
ATOM 5793 N N . PRO A 1 378 ? 82.52700 22.18600 30.36200 1.000 24.15553 378 PRO A N 1
ATOM 5794 C CA . PRO A 1 378 ? 83.39500 21.18900 29.72300 1.000 24.66348 378 PRO A CA 1
ATOM 5795 C C . PRO A 1 378 ? 83.56700 19.96000 30.60200 1.000 25.36094 378 PRO A C 1
ATOM 5796 O O . PRO A 1 378 ? 83.62200 20.04300 31.83300 1.000 25.45568 378 PRO A O 1
ATOM 5807 N N . LYS A 1 379 ? 83.66100 18.80000 29.95200 1.000 24.78718 379 LYS A N 1
ATOM 5808 C CA . LYS A 1 379 ? 83.74600 17.54900 30.70100 1.000 26.37421 379 LYS A CA 1
ATOM 5809 C C . LYS A 1 379 ? 85.03200 17.43200 31.50100 1.000 28.48763 379 LYS A C 1
ATOM 5810 O O . LYS A 1 379 ? 85.08700 16.62800 32.43900 1.000 27.13220 379 LYS A O 1
ATOM 5829 N N . PHE A 1 380 ? 86.05800 18.23200 31.19000 1.000 26.33737 380 PHE A N 1
ATOM 5830 C CA . PHE A 1 380 ? 87.27300 18.18600 31.98600 1.000 27.15326 380 PHE A CA 1
ATOM 5831 C C . PHE A 1 380 ? 87.12300 18.88800 33.32900 1.000 27.36381 380 PHE A C 1
ATOM 5832 O O . PHE A 1 380 ? 87.99500 18.73600 34.18200 1.000 28.12969 380 PHE A O 1
ATOM 5849 N N . GLU A 1 381 ? 86.03600 19.62800 33.55200 1.000 26.78479 381 GLU A N 1
ATOM 5850 C CA . GLU A 1 381 ? 85.80600 20.23100 34.86500 1.000 27.05851 381 GLU A CA 1
ATOM 5851 C C . GLU A 1 381 ? 85.81200 19.13900 35.93100 1.000 30.68526 381 GLU A C 1
ATOM 5852 O O . GLU A 1 381 ? 85.30500 18.03200 35.71000 1.000 27.74017 381 GLU A O 1
ATOM 5864 N N . ALA A 1 382 ? 86.40800 19.45500 37.09300 1.000 31.85119 382 ALA A N 1
ATOM 5865 C CA . ALA A 1 382 ? 86.75300 18.42000 38.06400 1.000 29.79305 382 ALA A CA 1
ATOM 5866 C C . ALA A 1 382 ? 85.54200 17.57800 38.47200 1.000 38.08351 382 ALA A C 1
ATOM 5867 O O . ALA A 1 382 ? 85.66700 16.37100 38.70800 1.000 30.85896 382 ALA A O 1
ATOM 5874 N N . ARG A 1 383 ? 84.36200 18.18700 38.58200 1.000 29.02716 383 ARG A N 1
ATOM 5875 C CA . ARG A 1 383 ? 83.23300 17.40600 39.08400 1.000 31.43008 383 ARG A CA 1
ATOM 5876 C C . ARG A 1 383 ? 82.93900 16.21700 38.17100 1.000 35.58848 383 ARG A C 1
ATOM 5877 O O . ARG A 1 383 ? 82.56800 15.14400 38.65800 1.000 33.92512 383 ARG A O 1
ATOM 5898 N N . TYR A 1 384 ? 83.15100 16.37100 36.86600 1.000 29.39037 384 TYR A N 1
ATOM 5899 C CA . TYR A 1 384 ? 82.94500 15.28300 35.92300 1.000 31.37481 384 TYR A CA 1
ATOM 5900 C C . TYR A 1 384 ? 84.19000 14.43200 35.75800 1.000 32.41441 384 TYR A C 1
ATOM 5901 O O . TYR A 1 384 ? 84.10400 13.20500 35.79100 1.000 36.89390 384 TYR A O 1
ATOM 5919 N N . LYS A 1 385 ? 85.35400 15.06900 35.58300 1.000 33.00396 385 LYS A N 1
ATOM 5920 C CA . LYS A 1 385 ? 86.58900 14.31800 35.35900 1.000 29.99570 385 LYS A CA 1
ATOM 5921 C C . LYS A 1 385 ? 86.87700 13.33900 36.49200 1.000 39.97848 385 LYS A C 1
ATOM 5922 O O . LYS A 1 385 ? 87.40200 12.24700 36.25200 1.000 32.60128 385 LYS A O 1
ATOM 5941 N N . TYR A 1 386 ? 86.58900 13.72200 37.74000 1.000 37.64136 386 TYR A N 1
ATOM 5942 C CA . TYR A 1 386 ? 86.82900 12.84100 38.87400 1.000 33.90407 386 TYR A CA 1
ATOM 5943 C C . TYR A 1 386 ? 85.53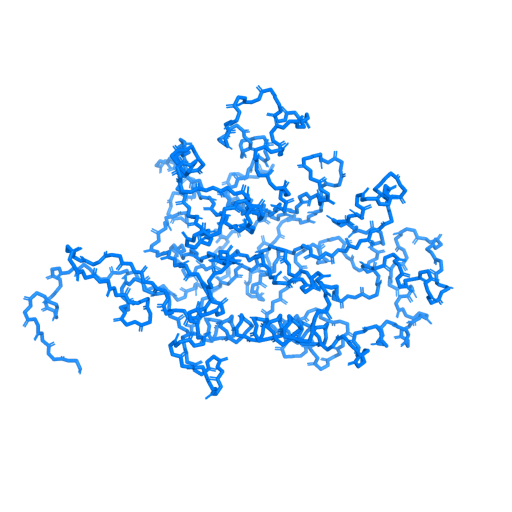000 12.35400 39.52500 1.000 36.20171 386 TYR A C 1
ATOM 5944 O O . TYR A 1 386 ? 85.56200 11.82900 40.64500 1.000 38.97046 386 TYR A O 1
ATOM 5962 N N . ASN A 1 387 ? 84.40100 12.47800 38.83700 1.000 42.73144 387 ASN A N 1
ATOM 5963 C CA . ASN A 1 387 ? 83.13600 11.88300 39.28200 1.000 50.57712 387 ASN A CA 1
ATOM 5964 C C . ASN A 1 387 ? 82.85200 12.23400 40.73400 1.000 47.68466 387 ASN A C 1
ATOM 5965 O O . ASN A 1 387 ? 82.65500 11.36200 41.58300 1.000 53.04320 387 ASN A O 1
ATOM 5976 N N . LEU A 1 388 ? 82.88300 13.52300 41.03300 1.000 51.23246 388 LEU A N 1
ATOM 5977 C CA . LEU A 1 388 ? 82.60600 13.94500 42.39400 1.000 57.88326 388 LEU A CA 1
ATOM 5978 C C . LEU A 1 388 ? 81.09900 13.88400 42.62700 1.000 65.53154 388 LEU A C 1
ATOM 5979 O O . LEU A 1 388 ? 80.30000 13.84500 41.68700 1.000 61.03100 388 LEU A O 1
ATOM 5995 N N . ARG A 1 389 ? 80.71800 13.84100 43.89700 1.000 83.38368 389 ARG A N 1
ATOM 5996 C CA . ARG A 1 389 ? 79.31800 13.70400 44.26600 1.000 92.26369 389 ARG A CA 1
ATOM 5997 C C . ARG A 1 389 ? 78.56800 15.02400 44.10400 1.000 101.69377 389 ARG A C 1
ATOM 5998 O O . ARG A 1 389 ? 79.12600 16.11000 44.28400 1.000 102.09908 389 ARG A O 1
ATOM 6002 N N . ASN A 1 390 ? 77.28500 14.91500 43.76100 1.000 103.64927 390 ASN A N 1
ATOM 6003 C CA . ASN A 1 390 ? 76.41800 16.08100 43.61000 1.000 99.24348 390 ASN A CA 1
ATOM 6004 C C . ASN A 1 390 ? 75.23500 16.01000 44.57200 1.000 90.11607 390 ASN A C 1
ATOM 6005 O O . ASN A 1 390 ? 74.61600 14.95800 44.73300 1.000 87.19467 390 ASN A O 1
#

Solvent-accessible surface area: 17627 Å² total; per-residue (Å²): 126,48,112,64,10,0,37,1,0,1,1,0,0,29,5,2,56,74,0,10,148,64,107,42,0,52,129,29,138,99,36,7,80,44,0,0,52,79,11,155,0,10,0,0,0,0,0,24,0,87,13,89,162,151,38,43,60,52,14,23,183,14,116,25,11,107,31,44,43,3,35,9,161,130,144,62,41,60,4,0,0,0,0,0,0,48,72,13,72,152,139,55,58,2,77,133,9,4,70,37,34,9,31,5,49,4,1,0,0,45,19,70,69,85,80,48,121,110,61,63,43,12,11,70,112,29,112,27,56,3,0,17,8,31,109,83,11,30,139,113,26,85,99,152,30,0,65,98,5,12,50,45,3,16,2,5,1,0,0,0,23,75,0,4,0,0,1,0,0,24,3,6,37,25,106,136,89,42,145,122,18,46,130,47,23,38,66,1,2,110,0,2,14,80,2,0,53,14,0,51,154,76,28,5,10,0,0,2,0,0,2,3,25,4,17,0,1,1,1,0,7,9,88,15,6,114,127,36,96,6,84,48,124,68,100,99,5,0,67,109,15,5,60,137,76,98,98,50,3,64,81,2,0,94,46,124,121,22,53,16,39,61,47,1,0,50,1,0,19,41,11,24,17,114,83,0,35,150,129,6,28,0,11,0,0,0,6,67,66,36,58,53,43,56,12,96,0,3,0,24,6,67,102,180,142,107,48,52,108,74,52,61,9,28,0,21,2,0,0,0,0,2,81,136,0,67,75,0,15,121,26,2,38,6,45,48,136,33,83,1,5,32,8,0,0,0,37,0,5,0,29,21,76,20,106,208,27,49,122,12,61,63,70,91,43,57,100,173,149,62,48,116,80,116,142,131,108,110,155

Organism: Saccharomyces cerevisiae (strain ATCC 204508 / S288c) (NCBI:txid559292)

Foldseek 3Di:
DDLLKAKEKEEAQLALVLLCVDPPSVVVVSAVLVVCVVVVHFKYKYKQNQADDVCCVRVCDHPQKHKDKFAAPPDGRAIIMIIIGGQDDPPRPCNQQRAWQEKAAALQQLDWDADDDPDTDTLVVAVLHHPDLNPCLDPPDDSVVRCVLRRGNFWMWIAGPLQEIEIEGDQQQPPVVDPVSVVSRLSNLSSNLSSVVSSVVQFHKYKYWYQNNEFLWPLQALVVCVVVVNDDPDQQQQVVSCVVVVVVRVCVQVVVVCVVNVSVLLQELPHPDVNSVVNHFKHFLACVAVPSRHGLQYFADDVVVPCLVVSRHGHRTTTIIGPLQNVQWDDWGWDSVDDRHRGTMIMTIGSVVPPVGDTGDDDRRDDCCPCCNVVVNDD

CATH classification: 3.60.10.10

Radius of gyration: 20.51 Å; Cα contacts (8 Å, |Δi|>4): 830; chains: 1; bounding box: 59×48×54 Å

B-factor: mean 41.71, std 24.92, range [14.96, 178.33]

GO terms:
  GO:0008081 phosphoric diester hydrolase activity (F, IDA)
  GO:0003906 DNA-(apurinic or apyrimidinic site) endonuclease activity (F, IDA)
  GO:0008311 double-stranded DNA 3'-5' DNA exonuclease activity (F, IDA)
  GO:0008408 3'-5' exonuclease activity (F, IDA)
  GO:0005634 nucleus (C, IC)
  GO:0006284 base-excision repair (P, IGI)

Secondary structure (DSSP, 8-state):
--TTSEEEEEEE-SSHHHHTTSTTGGGTTT-HHHHHHHHT-SEEEEE-----GGGHHHHT--TTEEEEEE--SS--SS--EEEEEE---TTSTTTTTT-EEEEEESSSS--EEE-SSS-EEEGGG-TTTS----TTS-TT--HHHHHHHT-SS-EEEEEEGGGEEEEEEE----TT--HHHHHHHHHHHHHHHHHHHHHHHHT-EEEEEEE-----SGGGBHHHHHHTT----STT-HHHHHHHTHHHHHHHHH-TT-HHHHHHHTTBTT-SSHHHHHH--EEEHHHHHH-TT------B--TTTT-TTTT--B--EEEEEEGGGGGGEEEEEE-TT--SSSB--EEEEE-TT-TTSPPP---PPPPTTSHHHHTT---